Protein AF-A0A954L7C2-F1 (afdb_monomer_lite)

Radius of gyration: 27.89 Å; chains: 1; bounding box: 103×58×62 Å

Secondary structure (DSSP, 8-state):
--PPPTT-THHHHHHHHHHHHHHHHHHTHHHHHHHHHTTHHHHHHHHHHTTS-TTTHHHHTTSTTHHHHHHHHHHHHHHHHHHHHHHHHHHHHHTTS---------------TTPPPSSPPEEEPHHHHHHHHHHHHTTS-TT--EEEEETTTHHHHHHHHHHHH---EEEEEGGGTEEEEEE--GGGSS-----TTTPPEEEEEEEESSSHHHHHHHHHHHHH-SSEEEEEEEE-TT-SS--SEEEEE-PSSEEEGGGGGGSTTGGGEEE-STTTTBPPPPTTT-SSSHHHHHHHHHPPBS----SS-BSEEEEEEEGGGHHHHHHHHHHTT--BS-EEEE--SSHHHHTTS-HHHHHHHHHHHHHHH---SSPPPEEE-SSHHHHHHHHHHHTSEEEEGGGTEEE--SS--SSSSSS--

Sequence (421 aa):
GVTTRAGCGCSQLADAMDRWGILGCQKRRQLIVDRLMSNRAMLADAIAGEGAAHSVIGWALNTRLAEPVLKSGAEWLLNAAIEDVRKQVKEAFEGDAISSKRPRRFRVAGNSPFRMTSNKARFITSSQFQADIRTLLAMIPPDITAIAGVARSGLSVATMLSMYTHLPMLTIRQSTHDVVPTGNGWRLGGNRHVNPEKDKVLVVDDTVMTGNSLKAIRPLVESMFTDAVYAAIYVNPLANAKPDVWAVDLPWPHLLEWNLFNSVLSPSVALDFDGILCNDCMPEQDDDGERYLEFLRTSGVRYLPRKVPVPLIVTARLERYRSETEDWLRRHGVAWHRLVMHPAPTLSERNKDDIAAYKAMHFSEWAAVHRPTPGPTLFVESNDYQARRIAELSRRMVVCPGTASVYWFGDHESEFSTEHE

Structure (mmCIF, N/CA/C/O backbone):
data_AF-A0A954L7C2-F1
#
_entry.id   AF-A0A954L7C2-F1
#
loop_
_atom_site.group_PDB
_atom_site.id
_atom_site.type_symbol
_atom_site.label_atom_id
_atom_site.label_alt_id
_atom_site.label_comp_id
_atom_site.label_asym_id
_atom_site.label_entity_id
_atom_site.label_seq_id
_atom_site.pdbx_PDB_ins_code
_atom_site.Cartn_x
_atom_site.Cartn_y
_atom_site.Cartn_z
_atom_site.occupancy
_atom_site.B_iso_or_equiv
_atom_site.auth_seq_id
_atom_site.auth_comp_id
_atom_site.auth_asym_id
_atom_site.auth_atom_id
_atom_site.pdbx_PDB_model_num
ATOM 1 N N . GLY A 1 1 ? -30.114 24.876 7.225 1.00 34.50 1 GLY A N 1
ATOM 2 C CA . GLY A 1 1 ? -30.711 25.947 8.042 1.00 34.50 1 GLY A CA 1
ATOM 3 C C . GLY A 1 1 ? -32.203 25.932 7.831 1.00 34.50 1 GLY A C 1
ATOM 4 O O . GLY A 1 1 ? -32.630 26.227 6.729 1.00 34.50 1 GLY A O 1
ATOM 5 N N . VAL A 1 2 ? -32.973 25.541 8.845 1.00 28.31 2 VAL A N 1
ATOM 6 C CA . VAL A 1 2 ? -34.442 25.602 8.837 1.00 28.31 2 VAL A CA 1
ATOM 7 C C . VAL A 1 2 ? -34.849 26.288 10.135 1.00 28.31 2 VAL A C 1
ATOM 9 O O . VAL A 1 2 ? -34.502 25.826 11.220 1.00 28.31 2 VAL A O 1
ATOM 12 N N . THR A 1 3 ? -35.505 27.437 10.022 1.00 30.89 3 THR A N 1
ATOM 13 C CA . THR A 1 3 ? -36.024 28.201 11.156 1.00 30.89 3 THR A CA 1
ATOM 14 C C . THR A 1 3 ? -37.233 27.487 11.752 1.00 30.89 3 THR A C 1
ATOM 16 O O . THR A 1 3 ? -38.173 27.098 11.061 1.00 30.89 3 THR A O 1
ATOM 19 N N . THR A 1 4 ? -37.190 27.281 13.064 1.00 33.50 4 THR A N 1
ATOM 20 C CA . THR A 1 4 ? -38.177 26.532 13.837 1.00 33.50 4 THR A CA 1
ATOM 21 C C . THR A 1 4 ? -39.440 27.366 14.074 1.00 33.50 4 THR A C 1
ATOM 23 O O . THR A 1 4 ? -39.402 28.411 14.717 1.00 33.50 4 THR A O 1
ATOM 26 N N . ARG A 1 5 ? -40.599 26.878 13.611 1.00 33.66 5 ARG A N 1
ATOM 27 C CA . ARG A 1 5 ? -41.892 27.212 14.231 1.00 33.66 5 ARG A CA 1
ATOM 28 C C . ARG A 1 5 ? -42.247 26.117 15.232 1.00 33.66 5 ARG A C 1
ATOM 30 O O . ARG A 1 5 ? -42.222 24.931 14.902 1.00 33.66 5 ARG A O 1
ATOM 37 N N . ALA A 1 6 ? -42.542 26.530 16.462 1.00 34.34 6 ALA A N 1
ATOM 38 C CA . ALA A 1 6 ? -42.918 25.655 17.563 1.00 34.34 6 ALA A CA 1
ATOM 39 C C . ALA A 1 6 ? -44.165 24.831 17.200 1.00 34.34 6 ALA A C 1
ATOM 41 O O . ALA A 1 6 ? -45.193 25.394 16.831 1.00 34.34 6 ALA A O 1
ATOM 42 N N . GLY A 1 7 ? -44.057 23.502 17.293 1.00 43.47 7 GLY A N 1
ATOM 43 C CA . GLY A 1 7 ? -45.192 22.579 17.178 1.00 43.47 7 GLY A CA 1
ATOM 44 C C . GLY A 1 7 ? -45.050 21.447 16.155 1.00 43.47 7 GLY A C 1
ATOM 45 O O . GLY A 1 7 ? -45.765 20.460 16.285 1.00 43.47 7 GLY A O 1
ATOM 46 N N . CYS A 1 8 ? -44.127 21.507 15.184 1.00 48.62 8 CYS A N 1
ATOM 47 C CA . CYS A 1 8 ? -43.883 20.345 14.318 1.00 48.62 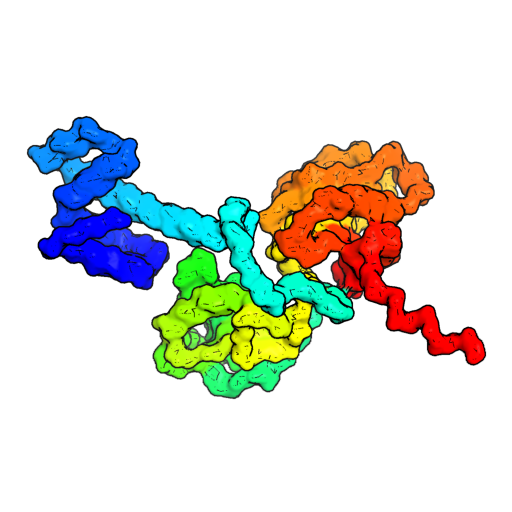8 CYS A CA 1
ATOM 48 C C . CYS A 1 8 ? -42.839 19.405 14.937 1.00 48.62 8 CYS A C 1
ATOM 50 O O . CYS A 1 8 ? -41.702 19.822 15.150 1.00 48.62 8 CYS A O 1
ATOM 52 N N . GLY A 1 9 ? -43.147 18.110 15.093 1.00 55.47 9 GLY A N 1
ATOM 53 C CA . GLY A 1 9 ? -42.185 17.032 15.413 1.00 55.47 9 GLY A CA 1
ATOM 54 C C . GLY A 1 9 ? -41.080 16.797 14.359 1.00 55.47 9 GLY A C 1
ATOM 55 O O . GLY A 1 9 ? -40.458 15.736 14.328 1.00 55.47 9 GLY A O 1
ATOM 56 N N . CYS A 1 10 ? -40.849 17.779 13.489 1.00 61.28 10 CYS A N 1
ATOM 57 C CA . CYS A 1 10 ? -39.847 17.833 12.440 1.00 61.28 10 CYS A CA 1
ATOM 58 C C . CYS A 1 10 ? -38.421 17.905 13.016 1.00 61.28 10 CYS A C 1
ATOM 60 O O . CYS A 1 10 ? -37.536 17.223 12.513 1.00 61.28 10 CYS A O 1
ATOM 62 N N . SER A 1 11 ? -38.203 18.659 14.105 1.00 61.69 11 SER A N 1
ATOM 63 C CA . SER A 1 11 ? -36.904 18.701 14.801 1.00 61.69 11 SER A CA 1
ATOM 64 C C . SER A 1 11 ? -36.567 17.356 15.440 1.00 61.69 11 SER A C 1
ATOM 66 O O . SER A 1 11 ? -35.479 16.837 15.255 1.00 61.69 11 SER A O 1
ATOM 68 N N . GLN A 1 12 ? -37.548 16.720 16.083 1.00 69.75 12 GLN A N 1
ATOM 69 C CA . GLN A 1 12 ? -37.384 15.386 16.662 1.00 69.75 12 GLN A CA 1
ATOM 70 C C . GLN A 1 12 ? -37.097 14.319 15.600 1.00 69.75 12 GLN A C 1
ATOM 72 O O . GLN A 1 12 ? -36.389 13.352 15.877 1.00 69.75 12 GLN A O 1
ATOM 77 N N . LEU A 1 13 ? -37.673 14.463 14.399 1.00 76.38 13 LEU A N 1
ATOM 78 C CA . LEU A 1 13 ? -37.369 13.586 13.273 1.00 76.38 13 LEU A CA 1
ATOM 79 C C . LEU A 1 13 ? -35.950 13.825 12.751 1.00 76.38 13 LEU A C 1
ATOM 81 O O . LEU A 1 13 ? -35.246 12.845 12.547 1.00 76.38 13 LEU A O 1
ATOM 85 N N . ALA A 1 14 ? -35.524 15.080 12.596 1.00 71.88 14 ALA A N 1
ATOM 86 C CA . ALA A 1 14 ? -34.159 15.422 12.198 1.00 71.88 14 ALA A CA 1
ATOM 87 C C . ALA A 1 14 ? -33.125 14.879 13.204 1.00 71.88 14 ALA A C 1
ATOM 89 O O . ALA A 1 14 ? -32.255 14.108 12.816 1.00 71.88 14 ALA A O 1
ATOM 90 N N . ASP A 1 15 ? -33.316 15.123 14.506 1.00 71.50 15 ASP A N 1
ATOM 91 C CA . ASP A 1 15 ? -32.444 14.600 15.570 1.00 71.50 15 ASP A CA 1
ATOM 92 C C . ASP A 1 15 ? -32.406 13.061 15.590 1.00 71.50 15 ASP A C 1
ATOM 94 O O . ASP A 1 15 ? -31.410 12.426 15.943 1.00 71.50 15 ASP A O 1
ATOM 98 N N . ALA A 1 16 ? -33.529 12.412 15.266 1.00 74.44 16 ALA A N 1
ATOM 99 C CA . ALA A 1 16 ? -33.581 10.962 15.145 1.00 74.44 16 ALA A CA 1
ATOM 100 C C . ALA A 1 16 ? -32.846 10.468 13.891 1.00 74.44 16 ALA A C 1
ATOM 102 O O . ALA A 1 16 ? -32.114 9.487 13.986 1.00 74.44 16 ALA A O 1
ATOM 103 N N . MET A 1 17 ? -32.993 11.157 12.759 1.00 79.12 17 MET A N 1
ATOM 104 C CA . MET A 1 17 ? -32.295 10.854 11.508 1.00 79.12 17 MET A CA 1
ATOM 105 C C . MET A 1 17 ? -30.777 11.007 11.646 1.00 79.12 17 MET A C 1
ATOM 107 O O . MET A 1 17 ? -30.049 10.127 11.189 1.00 79.12 17 MET A O 1
ATOM 111 N N . ASP A 1 18 ? -30.310 12.032 12.360 1.00 74.38 18 ASP A N 1
ATOM 112 C CA . ASP A 1 18 ? -28.888 12.227 12.662 1.00 74.38 18 ASP A CA 1
ATOM 113 C C . ASP A 1 18 ? -28.328 11.065 13.494 1.00 74.38 18 ASP A C 1
ATOM 115 O O . ASP A 1 18 ? -27.279 10.509 13.172 1.00 74.38 18 ASP A O 1
ATOM 119 N N . ARG A 1 19 ? -29.071 10.608 14.513 1.00 73.56 19 ARG A N 1
ATOM 120 C CA . ARG A 1 19 ? -28.690 9.433 15.322 1.00 73.56 19 ARG A CA 1
ATOM 121 C C . ARG A 1 19 ? -28.744 8.115 14.553 1.00 73.56 19 ARG A C 1
ATOM 123 O O . ARG A 1 19 ? -28.007 7.188 14.869 1.00 73.56 19 ARG A O 1
ATOM 130 N N . TRP A 1 20 ? -29.652 7.982 13.589 1.00 80.25 20 TRP A N 1
ATOM 131 C CA . TRP A 1 20 ? -29.804 6.759 12.799 1.00 80.25 20 TRP A CA 1
ATOM 132 C C . TRP A 1 20 ? -28.731 6.608 11.720 1.00 80.25 20 TRP A C 1
ATOM 134 O O . TRP A 1 20 ? -28.489 5.485 11.264 1.00 80.25 20 TRP A O 1
ATOM 144 N N . GLY A 1 21 ? -28.128 7.717 11.288 1.00 72.88 21 GLY A N 1
ATOM 145 C CA . GLY A 1 21 ? -27.212 7.751 10.156 1.00 72.88 21 GLY A CA 1
ATOM 146 C C . GLY A 1 21 ? -27.868 7.284 8.848 1.00 72.88 21 GLY A C 1
ATOM 147 O O . GLY A 1 21 ? -29.053 6.945 8.782 1.00 72.88 21 GLY A O 1
ATOM 148 N N . ILE A 1 22 ? -27.082 7.222 7.769 1.00 76.44 22 ILE A N 1
ATOM 149 C CA . ILE A 1 22 ? -27.591 6.897 6.422 1.00 76.44 22 ILE A CA 1
ATOM 150 C C . ILE A 1 22 ? -28.340 5.555 6.409 1.00 76.44 22 ILE A C 1
ATOM 152 O O . ILE A 1 22 ? -29.453 5.458 5.891 1.00 76.44 22 ILE A O 1
ATOM 156 N N . LEU A 1 23 ? -27.747 4.513 6.995 1.00 73.50 23 LEU A N 1
ATOM 157 C CA . LEU A 1 23 ? -28.284 3.154 6.927 1.00 73.50 23 LEU A CA 1
ATOM 158 C C . LEU A 1 23 ? -29.543 2.991 7.793 1.00 73.50 23 LEU A C 1
ATOM 160 O O . LEU A 1 23 ? -30.489 2.298 7.410 1.00 73.50 23 LEU A O 1
ATOM 164 N N . GLY A 1 24 ? -29.587 3.660 8.949 1.00 76.44 24 GLY A N 1
ATOM 165 C CA . GLY A 1 24 ? -30.765 3.675 9.805 1.00 76.44 24 GLY A CA 1
ATOM 166 C C . GLY A 1 24 ? -31.920 4.478 9.203 1.00 76.44 24 GLY A C 1
ATOM 167 O O . GLY A 1 24 ? -33.069 4.057 9.362 1.00 76.44 24 GLY A O 1
ATOM 168 N N . CYS A 1 25 ? -31.628 5.547 8.456 1.00 82.31 25 CYS A N 1
ATOM 169 C CA . CYS A 1 25 ? -32.611 6.286 7.664 1.00 82.31 25 CYS A CA 1
ATOM 170 C C . CYS A 1 25 ? -33.142 5.459 6.487 1.00 82.31 25 CYS A C 1
ATOM 172 O O . CYS A 1 25 ? -34.346 5.433 6.250 1.00 82.31 25 CYS A O 1
ATOM 174 N N . GLN A 1 26 ? -32.284 4.700 5.797 1.00 82.44 26 GLN A N 1
ATOM 175 C CA . GLN A 1 26 ? -32.712 3.795 4.723 1.00 82.44 26 GLN A CA 1
ATOM 176 C C . GLN A 1 26 ? -33.652 2.694 5.230 1.00 82.44 26 GLN A C 1
ATOM 178 O O . GLN A 1 26 ? -34.706 2.468 4.639 1.00 82.44 26 GLN A O 1
ATOM 183 N N . LYS A 1 27 ? -33.325 2.055 6.363 1.00 83.31 27 LYS A N 1
ATOM 184 C CA . LYS A 1 27 ? -34.185 1.030 6.986 1.00 83.31 27 LYS A CA 1
ATOM 185 C C . LYS A 1 27 ? -35.523 1.585 7.483 1.00 83.31 27 LYS A C 1
ATOM 187 O O . LYS A 1 27 ? -36.496 0.844 7.565 1.00 83.31 27 LYS A O 1
ATOM 192 N N . ARG A 1 28 ? -35.577 2.877 7.818 1.00 87.69 28 ARG A N 1
ATOM 193 C CA . ARG A 1 28 ? -36.771 3.570 8.332 1.00 87.69 28 ARG A CA 1
ATOM 194 C C . ARG A 1 28 ? -37.382 4.520 7.304 1.00 87.69 28 ARG A C 1
ATOM 196 O O . ARG A 1 28 ? -38.135 5.415 7.676 1.00 87.69 28 ARG A O 1
ATOM 203 N N . ARG A 1 29 ? -37.096 4.309 6.015 1.00 87.25 29 ARG A N 1
ATOM 204 C CA . ARG A 1 29 ? -37.542 5.176 4.917 1.00 87.25 29 ARG A CA 1
ATOM 205 C C . ARG A 1 29 ? -39.045 5.436 4.961 1.00 87.25 29 ARG A C 1
ATOM 207 O O . ARG A 1 29 ? -39.447 6.590 4.902 1.00 87.25 29 ARG A O 1
ATOM 214 N N . GLN A 1 30 ? -39.848 4.385 5.114 1.00 83.31 30 GLN A N 1
ATOM 215 C CA . GLN A 1 30 ? -41.306 4.510 5.139 1.00 83.31 30 GLN A CA 1
ATOM 216 C C . GLN A 1 30 ? -41.774 5.411 6.293 1.00 83.31 30 GLN A C 1
ATOM 218 O O . GLN A 1 30 ? -42.508 6.361 6.063 1.00 83.31 30 GLN A O 1
ATOM 223 N N . LEU A 1 31 ? -41.239 5.206 7.502 1.00 85.44 31 LEU A N 1
ATOM 224 C CA . LEU A 1 31 ? -41.531 6.039 8.675 1.00 85.44 31 LEU A CA 1
ATOM 225 C C . LEU A 1 31 ? -41.159 7.516 8.463 1.00 85.44 31 LEU A C 1
ATOM 227 O O . LEU A 1 31 ? -41.886 8.406 8.902 1.00 85.44 31 LEU A O 1
ATOM 231 N N . ILE A 1 32 ? -40.015 7.778 7.827 1.00 83.44 32 ILE A N 1
ATOM 232 C CA . ILE A 1 32 ? -39.542 9.142 7.560 1.00 83.44 32 ILE A CA 1
ATOM 233 C C . ILE A 1 32 ? -40.459 9.822 6.545 1.00 83.44 32 ILE A C 1
ATOM 235 O O . ILE A 1 32 ? -40.922 10.931 6.798 1.00 83.44 32 ILE A O 1
ATOM 239 N N . VAL A 1 33 ? -40.766 9.142 5.438 1.00 82.81 33 VAL A N 1
ATOM 240 C CA . VAL A 1 33 ? -41.677 9.644 4.400 1.00 82.81 33 VAL A CA 1
ATOM 241 C C . VAL A 1 33 ? -43.066 9.901 4.984 1.00 82.81 33 VAL A C 1
ATOM 243 O O . VAL A 1 33 ? -43.610 10.981 4.780 1.00 82.81 33 VAL A O 1
ATOM 246 N N . ASP A 1 34 ? -43.607 8.984 5.786 1.00 81.06 34 ASP A N 1
ATOM 247 C CA . ASP A 1 34 ? -44.923 9.146 6.415 1.00 81.06 34 ASP A CA 1
ATOM 248 C C . ASP A 1 34 ? -44.954 10.337 7.385 1.00 81.06 34 ASP A C 1
ATOM 250 O O . ASP A 1 34 ? -45.917 11.109 7.407 1.00 81.06 34 ASP A O 1
ATOM 254 N N . ARG A 1 35 ? -43.874 10.562 8.148 1.00 80.06 35 ARG A N 1
ATOM 255 C CA . ARG A 1 35 ? -43.764 11.760 8.994 1.00 80.06 35 ARG A CA 1
ATOM 256 C C . ARG A 1 35 ? -43.615 13.046 8.184 1.00 80.06 35 ARG A C 1
ATOM 258 O O . ARG A 1 35 ? -44.233 14.041 8.554 1.00 80.06 35 ARG A O 1
ATOM 265 N N . LEU A 1 36 ? -42.854 13.055 7.093 1.00 77.19 36 LEU A N 1
ATOM 266 C CA . LEU A 1 36 ? -42.771 14.220 6.201 1.00 77.19 36 LEU A CA 1
ATOM 267 C C . LEU A 1 36 ? -44.143 14.552 5.594 1.00 77.19 36 LEU A C 1
ATOM 269 O O . LEU A 1 36 ? -44.553 15.712 5.578 1.00 77.19 36 LEU A O 1
ATOM 273 N N . MET A 1 37 ? -44.898 13.526 5.200 1.00 76.44 37 MET A N 1
ATOM 274 C CA . MET A 1 37 ? -46.259 13.650 4.673 1.00 76.44 37 MET A CA 1
ATOM 275 C C . MET A 1 37 ? -47.267 14.155 5.711 1.00 76.44 37 MET A C 1
ATOM 277 O O . MET A 1 37 ? -48.279 14.752 5.337 1.00 76.44 37 MET A O 1
ATOM 281 N N . SER A 1 38 ? -46.994 13.972 7.007 1.00 76.81 38 SER A N 1
ATOM 282 C CA . SER A 1 38 ? -47.843 14.497 8.086 1.00 76.81 38 SER A CA 1
ATOM 283 C C . SER A 1 38 ? -47.796 16.030 8.209 1.00 76.81 38 SER A C 1
ATOM 285 O O . SER A 1 38 ? -48.725 16.621 8.756 1.00 76.81 38 SER A O 1
ATOM 287 N N . ASN A 1 39 ? -46.776 16.692 7.640 1.00 72.38 39 ASN A N 1
ATOM 288 C CA . ASN A 1 39 ? -46.665 18.152 7.594 1.00 72.38 39 ASN A CA 1
ATOM 289 C C . ASN A 1 39 ? -46.613 18.679 6.147 1.00 72.38 39 ASN A C 1
ATOM 291 O O . ASN A 1 39 ? -45.608 19.223 5.683 1.00 72.38 39 ASN A O 1
ATOM 295 N N . ARG A 1 40 ? -47.735 18.511 5.434 1.00 70.12 40 ARG A N 1
ATOM 296 C CA . ARG A 1 40 ? -47.890 18.795 3.993 1.00 70.12 40 ARG A CA 1
ATOM 297 C C . ARG A 1 40 ? -47.478 20.211 3.575 1.00 70.12 40 ARG A C 1
ATOM 299 O O . ARG A 1 40 ? -46.884 20.362 2.515 1.00 70.12 40 ARG A O 1
ATOM 306 N N . ALA A 1 41 ? -47.771 21.228 4.390 1.00 64.12 41 ALA A N 1
ATOM 307 C CA . ALA A 1 41 ? -47.442 22.622 4.076 1.00 64.12 41 ALA A CA 1
ATOM 308 C C . ALA A 1 41 ? -45.923 22.860 4.069 1.00 64.12 41 ALA A C 1
ATOM 310 O O . ALA A 1 41 ? -45.384 23.408 3.116 1.00 64.12 41 ALA A O 1
ATOM 311 N N . MET A 1 42 ? -45.221 22.360 5.090 1.00 66.62 42 MET A N 1
ATOM 312 C CA . MET A 1 42 ? -43.764 22.486 5.178 1.00 66.62 42 MET A CA 1
ATOM 313 C C . MET A 1 42 ? -43.052 21.659 4.101 1.00 66.62 42 MET A C 1
ATOM 315 O O . MET A 1 42 ? -42.042 22.090 3.554 1.00 66.62 42 MET A O 1
ATOM 319 N N . LEU A 1 43 ? -43.580 20.472 3.790 1.00 66.94 43 LEU A N 1
ATOM 320 C CA . LEU A 1 43 ? -43.063 19.626 2.719 1.00 66.94 43 LEU A CA 1
ATOM 321 C C . LEU A 1 43 ? -43.187 20.317 1.353 1.00 66.94 43 LEU A C 1
ATOM 323 O O . LEU A 1 43 ? -42.245 20.290 0.568 1.00 66.94 43 LEU A O 1
ATOM 327 N N . ALA A 1 44 ? -44.320 20.968 1.088 1.00 65.62 44 ALA A N 1
ATOM 328 C CA . ALA A 1 44 ? -44.528 21.715 -0.146 1.00 65.62 44 ALA A CA 1
ATOM 329 C C . ALA A 1 44 ? -43.558 22.898 -0.287 1.00 65.62 44 ALA A C 1
ATOM 331 O O . ALA A 1 44 ? -42.967 23.070 -1.354 1.00 65.62 44 ALA A O 1
ATOM 332 N N . ASP A 1 45 ? -43.340 23.651 0.795 1.00 64.25 45 ASP A N 1
ATOM 333 C CA . ASP A 1 45 ? -42.370 24.751 0.833 1.00 64.25 45 ASP A CA 1
ATOM 334 C C . ASP A 1 45 ? -40.928 24.251 0.623 1.00 64.25 45 ASP A C 1
ATOM 336 O O . ASP A 1 45 ? -40.157 24.864 -0.116 1.00 64.25 45 ASP A O 1
ATOM 340 N N . ALA A 1 46 ? -40.564 23.111 1.223 1.00 63.44 46 ALA A N 1
ATOM 341 C CA . ALA A 1 46 ? -39.236 22.512 1.081 1.00 63.44 46 ALA A CA 1
ATOM 342 C C . ALA A 1 46 ? -38.959 22.017 -0.349 1.00 63.44 46 ALA A C 1
ATOM 344 O O . ALA A 1 46 ? -37.871 22.242 -0.871 1.00 63.44 46 ALA A O 1
ATOM 345 N N . ILE A 1 47 ? -39.945 21.395 -1.006 1.00 63.94 47 ILE A N 1
ATOM 346 C CA . ILE A 1 47 ? -39.820 20.967 -2.409 1.00 63.94 47 ILE A CA 1
ATOM 347 C C . ILE A 1 47 ? -39.711 22.192 -3.335 1.00 63.94 47 ILE A C 1
ATOM 349 O O . ILE A 1 47 ? -38.920 22.183 -4.276 1.00 63.94 47 ILE A O 1
ATOM 353 N N . ALA A 1 48 ? -40.463 23.264 -3.060 1.00 60.66 48 ALA A N 1
ATOM 354 C CA . ALA A 1 48 ? -40.410 24.496 -3.848 1.00 60.66 48 ALA A CA 1
ATOM 355 C C . ALA A 1 48 ? -39.060 25.236 -3.729 1.00 60.66 48 ALA A C 1
ATOM 357 O O . ALA A 1 48 ? -38.650 25.908 -4.675 1.00 60.66 48 ALA A O 1
ATOM 358 N N . GLY A 1 49 ? -38.360 25.102 -2.596 1.00 55.19 49 GLY A N 1
ATOM 359 C CA . GLY A 1 49 ? -37.076 25.758 -2.328 1.00 55.19 49 GLY A CA 1
ATOM 360 C C . GLY A 1 49 ? -35.858 25.178 -3.063 1.00 55.19 49 GLY A C 1
ATOM 361 O O . GLY A 1 49 ? -34.868 25.891 -3.205 1.00 55.19 49 GLY A O 1
ATOM 362 N N . GLU A 1 50 ? -35.914 23.936 -3.562 1.00 55.19 50 GLU A N 1
ATOM 363 C CA . GLU A 1 50 ? -34.764 23.262 -4.202 1.00 55.19 50 GLU A CA 1
ATOM 364 C C . GLU A 1 50 ? -34.798 23.215 -5.749 1.00 55.19 50 GLU A C 1
ATOM 366 O O . GLU A 1 50 ? -34.028 22.497 -6.384 1.00 55.19 50 GLU A O 1
ATOM 371 N N . GLY A 1 51 ? -35.622 24.045 -6.398 1.00 51.94 51 GLY A N 1
ATOM 372 C CA . GLY A 1 51 ? -35.403 24.397 -7.810 1.00 51.94 51 GLY A CA 1
ATOM 373 C C . GLY A 1 51 ? -36.008 23.473 -8.877 1.00 51.94 51 GLY A C 1
ATOM 374 O O . GLY A 1 51 ? -35.582 23.531 -10.030 1.00 51.94 51 GLY A O 1
ATOM 375 N N . ALA A 1 52 ? -37.051 22.698 -8.568 1.00 42.66 52 ALA A N 1
ATOM 376 C CA . ALA A 1 52 ? -37.894 22.069 -9.588 1.00 42.66 52 ALA A CA 1
ATOM 377 C C . ALA A 1 52 ? -39.386 22.356 -9.337 1.00 42.66 52 ALA A C 1
ATOM 379 O O . ALA A 1 52 ? -39.947 21.979 -8.315 1.00 42.66 52 ALA A O 1
ATOM 380 N N . ALA A 1 53 ? -40.030 22.984 -10.327 1.00 45.88 53 ALA A N 1
ATOM 381 C CA . ALA A 1 53 ? -41.477 23.213 -10.442 1.00 45.88 53 ALA A CA 1
ATOM 382 C C . ALA A 1 53 ? -42.108 24.326 -9.572 1.00 45.88 53 ALA A C 1
ATOM 384 O O . ALA A 1 53 ? -43.090 24.103 -8.863 1.00 45.88 53 ALA A O 1
ATOM 385 N N . HIS A 1 54 ? -41.668 25.575 -9.770 1.00 43.69 54 HIS A N 1
ATOM 386 C CA . HIS A 1 54 ? -42.383 26.767 -9.278 1.00 43.69 54 HIS A CA 1
ATOM 387 C C . HIS A 1 54 ? -43.832 26.912 -9.802 1.00 43.69 54 HIS A C 1
ATOM 389 O O . HIS A 1 54 ? -44.604 27.667 -9.220 1.00 43.69 54 HIS A O 1
ATOM 395 N N . SER A 1 55 ? -44.236 26.205 -10.866 1.00 44.78 55 SER A N 1
ATOM 396 C CA . SER A 1 55 ? -45.559 26.378 -11.491 1.00 44.78 55 SER A CA 1
ATOM 397 C C . SER A 1 55 ? -46.563 25.240 -11.258 1.00 44.78 55 SER A C 1
ATOM 399 O O . SER A 1 55 ? -47.758 25.462 -11.429 1.00 44.78 55 SER A O 1
ATOM 401 N N . VAL A 1 56 ? -46.128 24.041 -10.846 1.00 43.94 56 VAL A N 1
ATOM 402 C CA . VAL A 1 56 ? -47.019 22.858 -10.750 1.00 43.94 56 VAL A CA 1
ATOM 403 C C . VAL A 1 56 ? -47.454 22.569 -9.307 1.00 43.94 56 VAL A C 1
ATOM 405 O O . VAL A 1 56 ? -48.587 22.154 -9.070 1.00 43.94 56 VAL A O 1
ATOM 408 N N . ILE A 1 57 ? -46.592 22.840 -8.322 1.00 47.78 57 ILE A N 1
ATOM 409 C CA . ILE A 1 57 ? -46.822 22.445 -6.921 1.00 47.78 57 ILE A CA 1
ATOM 410 C C . ILE A 1 57 ? -47.825 23.378 -6.223 1.00 47.78 57 ILE A C 1
ATOM 412 O O . ILE A 1 57 ? -48.690 22.902 -5.490 1.00 47.78 57 ILE A O 1
ATOM 416 N N . GLY A 1 58 ? -47.797 24.683 -6.520 1.00 45.59 58 GLY A N 1
ATOM 417 C CA . GLY A 1 58 ? -48.745 25.654 -5.955 1.00 45.59 58 GLY A CA 1
ATOM 418 C C . GLY A 1 58 ? -50.209 25.402 -6.347 1.00 45.59 58 GLY A C 1
ATOM 419 O O . GLY A 1 58 ? -51.111 25.660 -5.555 1.00 45.59 58 GLY A O 1
ATOM 420 N N . TRP A 1 59 ? -50.455 24.838 -7.536 1.00 45.31 59 TRP A N 1
ATOM 421 C CA . TRP A 1 59 ? -51.797 24.458 -8.002 1.00 45.31 59 TRP A CA 1
ATOM 422 C C . TRP A 1 59 ? -52.272 23.112 -7.422 1.00 45.31 59 TRP A C 1
ATOM 424 O O . TRP A 1 59 ? -53.459 22.936 -7.141 1.00 45.31 59 TRP A O 1
ATOM 434 N N . ALA A 1 60 ? -51.354 22.167 -7.187 1.00 46.81 60 ALA A N 1
ATOM 435 C CA . ALA A 1 60 ? -51.684 20.818 -6.727 1.00 46.81 60 ALA A CA 1
ATOM 436 C C . ALA A 1 60 ? -52.155 20.757 -5.261 1.00 46.81 60 ALA A C 1
ATOM 438 O O . ALA A 1 60 ? -52.947 19.875 -4.929 1.00 46.81 60 ALA A O 1
ATOM 439 N N . LEU A 1 61 ? -51.745 21.700 -4.402 1.00 49.12 61 LEU A N 1
ATOM 440 C CA . LEU A 1 61 ? -52.026 21.687 -2.954 1.00 49.12 61 LEU A CA 1
ATOM 441 C C . LEU A 1 61 ? -53.516 21.764 -2.570 1.00 49.12 61 LEU A C 1
ATOM 443 O O . LEU A 1 61 ? -53.854 21.445 -1.433 1.00 49.12 61 LEU A O 1
ATOM 447 N N . ASN A 1 62 ? -54.405 22.112 -3.509 1.00 50.28 62 ASN A N 1
ATOM 448 C CA . ASN A 1 62 ? -55.860 22.167 -3.304 1.00 50.28 62 ASN A CA 1
ATOM 449 C C . ASN A 1 62 ? -56.657 21.117 -4.109 1.00 50.28 62 ASN A C 1
ATOM 451 O O . ASN A 1 62 ? -57.875 21.231 -4.236 1.00 50.28 62 ASN A O 1
ATOM 455 N N . THR A 1 63 ? -56.010 20.077 -4.652 1.00 54.94 63 THR A N 1
ATOM 456 C CA . THR A 1 63 ? -56.687 19.036 -5.453 1.00 54.94 63 THR A CA 1
ATOM 457 C C . THR A 1 63 ? -56.396 17.616 -4.951 1.00 54.94 63 THR A C 1
ATOM 459 O O . THR A 1 63 ? -55.392 17.362 -4.288 1.00 54.94 63 THR A O 1
ATOM 462 N N . ARG A 1 64 ? -57.254 16.643 -5.306 1.00 47.88 64 ARG A N 1
ATOM 463 C CA . ARG A 1 64 ? -57.083 15.201 -4.995 1.00 47.88 64 ARG A CA 1
ATOM 464 C C . ARG A 1 64 ? -55.803 14.567 -5.585 1.00 47.88 64 ARG A C 1
ATOM 466 O O . ARG A 1 64 ? -55.539 13.401 -5.322 1.00 47.88 64 ARG A O 1
ATOM 473 N N . LEU A 1 65 ? -55.014 15.318 -6.360 1.00 48.91 65 LEU A N 1
ATOM 474 C CA . LEU A 1 65 ? -53.743 14.901 -6.965 1.00 48.91 65 LEU A CA 1
ATOM 475 C C . LEU A 1 65 ? -52.509 15.231 -6.094 1.00 48.91 65 LEU A C 1
ATOM 477 O O . LEU A 1 65 ? -51.395 14.873 -6.467 1.00 48.91 65 LEU A O 1
ATOM 481 N N . ALA A 1 66 ? -52.683 15.880 -4.936 1.00 62.00 66 ALA A N 1
ATOM 482 C CA . ALA A 1 66 ? -51.578 16.335 -4.082 1.00 62.00 66 ALA A CA 1
ATOM 483 C C . ALA A 1 66 ? -50.759 15.198 -3.442 1.00 62.00 66 ALA A C 1
ATOM 485 O O . ALA A 1 66 ? -49.558 15.334 -3.237 1.00 62.00 66 ALA A O 1
ATOM 486 N N . GLU A 1 67 ? -51.394 14.080 -3.090 1.00 67.75 67 GLU A N 1
ATOM 487 C CA . GLU A 1 67 ? -50.789 13.072 -2.210 1.00 67.75 67 GLU A CA 1
ATOM 488 C C . GLU A 1 67 ? -49.686 12.224 -2.873 1.00 67.75 67 GLU A C 1
ATOM 490 O O . GLU A 1 67 ? -48.618 12.096 -2.270 1.00 67.75 67 GLU A O 1
ATOM 495 N N . PRO A 1 68 ? -49.844 11.722 -4.115 1.00 71.25 68 PRO A N 1
ATOM 496 C CA . PRO A 1 68 ? -48.753 11.045 -4.819 1.00 71.25 68 PRO A CA 1
ATOM 497 C C . PRO A 1 68 ? -47.571 11.982 -5.093 1.00 71.25 68 PRO A C 1
ATOM 499 O O . PRO A 1 68 ? -46.422 11.589 -4.916 1.00 71.25 68 PRO A O 1
ATOM 502 N N . VAL A 1 69 ? -47.854 13.236 -5.464 1.00 68.06 69 VAL A N 1
ATOM 503 C CA . VAL A 1 69 ? -46.835 14.252 -5.775 1.00 68.06 69 VAL A CA 1
ATOM 504 C C . VAL A 1 69 ? -46.023 14.612 -4.532 1.00 68.06 69 VAL A C 1
ATOM 506 O O . VAL A 1 69 ? -44.795 14.631 -4.580 1.00 68.06 69 VAL A O 1
ATOM 509 N N . LEU A 1 70 ? -46.691 14.835 -3.399 1.00 69.81 70 LEU A N 1
ATOM 510 C CA . LEU A 1 70 ? -46.025 15.109 -2.128 1.00 69.81 70 LEU A CA 1
ATOM 511 C C . LEU A 1 70 ? -45.218 13.900 -1.642 1.00 69.81 70 LEU A C 1
ATOM 513 O O . LEU A 1 70 ? -44.103 14.083 -1.160 1.00 69.81 70 LEU A O 1
ATOM 517 N N . LYS A 1 71 ? -45.719 12.669 -1.824 1.00 77.38 71 LYS A N 1
ATOM 518 C CA . LYS A 1 71 ? -44.977 11.457 -1.445 1.00 77.38 71 LYS A CA 1
ATOM 519 C C . LYS A 1 71 ? -43.696 11.308 -2.263 1.00 77.38 71 LYS A C 1
ATOM 521 O O . LYS A 1 71 ? -42.633 11.086 -1.688 1.00 77.38 71 LYS A O 1
ATOM 526 N N . SER A 1 72 ? -43.776 11.491 -3.581 1.00 74.00 72 SER A N 1
ATOM 527 C CA . SER A 1 72 ? -42.596 11.495 -4.451 1.00 74.00 72 SER A CA 1
ATOM 528 C C . SER A 1 72 ? -41.618 12.616 -4.087 1.00 74.00 72 SER A C 1
ATOM 530 O O . SER A 1 72 ? -40.411 12.390 -4.074 1.00 74.00 72 SER A O 1
ATOM 532 N N . GLY A 1 73 ? -42.119 13.798 -3.718 1.00 72.62 73 GLY A N 1
ATOM 533 C CA . GLY A 1 73 ? -41.287 14.899 -3.233 1.00 72.62 73 GLY A CA 1
ATOM 534 C C . GLY A 1 73 ? -40.596 14.610 -1.894 1.00 72.62 73 GLY A C 1
ATOM 535 O O . GLY A 1 73 ? -39.416 14.911 -1.735 1.00 72.62 73 GLY A O 1
ATOM 536 N N . ALA A 1 74 ? -41.280 13.961 -0.948 1.00 75.69 74 ALA A N 1
ATOM 537 C CA . ALA A 1 74 ? -40.690 13.528 0.321 1.00 75.69 74 ALA A CA 1
ATOM 538 C C . ALA A 1 74 ? -39.599 12.464 0.122 1.00 75.69 74 ALA A C 1
ATOM 540 O O . ALA A 1 74 ? -38.549 12.519 0.764 1.00 75.69 74 ALA A O 1
ATOM 541 N N . GLU A 1 75 ? -39.824 11.507 -0.782 1.00 78.56 75 GLU A N 1
ATOM 542 C CA . GLU A 1 75 ? -38.813 10.511 -1.152 1.00 78.56 75 GLU A CA 1
ATOM 543 C C . GLU A 1 75 ? -37.593 11.153 -1.814 1.00 78.56 75 GLU A C 1
ATOM 545 O O . GLU A 1 75 ? -36.458 10.770 -1.520 1.00 78.56 75 GLU A O 1
ATOM 550 N N . TRP A 1 76 ? -37.820 12.148 -2.671 1.00 78.50 76 TRP A N 1
ATOM 551 C CA . TRP A 1 76 ? -36.758 12.908 -3.312 1.00 78.50 76 TRP A CA 1
ATOM 552 C C . TRP A 1 76 ? -35.918 13.697 -2.298 1.00 78.50 76 TRP A C 1
ATOM 554 O O . TRP A 1 76 ? -34.698 13.548 -2.296 1.00 78.50 76 TRP A O 1
ATOM 564 N N . LEU A 1 77 ? -36.543 14.427 -1.368 1.00 75.12 77 LEU A N 1
ATOM 565 C CA . LEU A 1 77 ? -35.834 15.163 -0.311 1.00 75.12 77 LEU A CA 1
ATOM 566 C C . LEU A 1 77 ? -34.988 14.240 0.577 1.00 75.12 77 LEU A C 1
ATOM 568 O O . LEU A 1 77 ? -33.856 14.570 0.926 1.00 75.12 77 LEU A O 1
ATOM 572 N N . LEU A 1 78 ? -35.506 13.056 0.925 1.00 79.69 78 LEU A N 1
ATOM 573 C CA . LEU A 1 78 ? -34.744 12.075 1.698 1.00 79.69 78 LEU A CA 1
ATOM 574 C C . LEU A 1 78 ? -33.537 11.538 0.911 1.00 79.69 78 LEU A C 1
ATOM 576 O O . LEU A 1 78 ? -32.474 11.327 1.494 1.00 79.69 78 LEU A O 1
ATOM 580 N N . ASN A 1 79 ? -33.684 11.313 -0.398 1.00 78.50 79 ASN A N 1
ATOM 581 C CA . ASN A 1 79 ? -32.562 10.929 -1.258 1.00 78.50 79 ASN A CA 1
ATOM 582 C C . ASN A 1 79 ? -31.508 12.035 -1.327 1.00 78.50 79 ASN A C 1
ATOM 584 O O . ASN A 1 79 ? -30.337 11.748 -1.090 1.00 78.50 79 ASN A O 1
ATOM 588 N N . ALA A 1 80 ? -31.928 13.276 -1.582 1.00 74.62 80 ALA A N 1
ATOM 589 C CA . ALA A 1 80 ? -31.045 14.433 -1.668 1.00 74.62 80 ALA A CA 1
ATOM 590 C C . ALA A 1 80 ? -30.260 14.638 -0.364 1.00 74.62 80 ALA A C 1
ATOM 592 O O . ALA A 1 80 ? -29.042 14.778 -0.398 1.00 74.62 80 ALA A O 1
ATOM 593 N N . ALA A 1 81 ? -30.916 14.528 0.796 1.00 74.06 81 ALA A N 1
ATOM 594 C CA . ALA A 1 81 ? -30.252 14.623 2.097 1.00 74.06 81 ALA A CA 1
ATOM 595 C C . ALA A 1 81 ? -29.230 13.492 2.331 1.00 74.06 81 ALA A C 1
ATOM 597 O O . ALA A 1 81 ? -28.138 13.729 2.847 1.00 74.06 81 ALA A O 1
ATOM 598 N N . ILE A 1 82 ? -29.549 12.254 1.934 1.00 75.00 82 ILE A N 1
ATOM 599 C CA . ILE A 1 82 ? -28.609 11.124 2.029 1.00 75.00 82 ILE A CA 1
ATOM 600 C C . ILE A 1 82 ? -27.410 11.327 1.094 1.00 75.00 82 ILE A C 1
ATOM 602 O O . ILE A 1 82 ? -26.280 11.001 1.464 1.00 75.00 82 ILE A O 1
ATOM 606 N N . GLU A 1 83 ? -27.640 11.828 -0.117 1.00 72.94 83 GLU A N 1
ATOM 607 C CA . GLU A 1 83 ? -26.585 12.114 -1.089 1.00 72.94 83 GLU A CA 1
ATOM 608 C C . GLU A 1 83 ? -25.698 13.278 -0.650 1.00 72.94 83 GLU A C 1
ATOM 610 O O . GLU A 1 83 ? -24.479 13.164 -0.766 1.00 72.94 83 GLU A O 1
ATOM 615 N N . ASP A 1 84 ? -26.270 14.331 -0.067 1.00 72.75 84 ASP A N 1
ATOM 616 C CA . ASP A 1 84 ? -25.518 15.466 0.462 1.00 72.75 84 ASP A CA 1
ATOM 617 C C . ASP A 1 84 ? -24.626 15.046 1.635 1.00 72.75 84 ASP A C 1
ATOM 619 O O . ASP A 1 84 ? -23.432 15.326 1.624 1.00 72.75 84 ASP A O 1
ATOM 623 N N . VAL A 1 85 ? -25.127 14.245 2.583 1.00 71.31 85 VAL A N 1
ATOM 624 C CA . VAL A 1 85 ? -24.289 13.700 3.671 1.00 71.31 85 VAL A CA 1
ATOM 625 C C . VAL A 1 85 ? -23.184 12.793 3.121 1.00 71.31 85 VAL A C 1
ATOM 627 O O . VAL A 1 85 ? -22.038 12.884 3.555 1.00 71.31 85 VAL A O 1
ATOM 630 N N . ARG A 1 86 ? -23.473 11.938 2.130 1.00 74.88 86 ARG A N 1
ATOM 631 C CA . ARG A 1 86 ? -22.438 11.117 1.470 1.00 74.88 86 ARG A CA 1
ATOM 632 C C . ARG A 1 86 ? -21.382 11.976 0.786 1.00 74.88 86 ARG A C 1
ATOM 634 O O . ARG A 1 86 ? -20.200 11.638 0.848 1.00 74.88 86 ARG A O 1
ATOM 641 N N . LYS A 1 87 ? -21.804 13.062 0.142 1.00 69.31 87 LYS A N 1
ATOM 642 C CA . LYS A 1 87 ? -20.927 14.023 -0.520 1.00 69.31 87 LYS A CA 1
ATOM 643 C C . LYS A 1 87 ? -20.083 14.779 0.499 1.00 69.31 87 LYS A C 1
ATOM 645 O O . LYS A 1 87 ? -18.876 14.795 0.330 1.00 69.31 87 LYS A O 1
ATOM 650 N N . GLN A 1 88 ? -20.659 15.280 1.588 1.00 66.06 88 GLN A N 1
ATOM 651 C CA . GLN A 1 88 ? -19.931 15.943 2.674 1.00 66.06 88 GLN A CA 1
ATOM 652 C C . GLN A 1 88 ? -18.931 15.007 3.356 1.00 66.06 88 GLN A C 1
ATOM 654 O O . GLN A 1 88 ? -17.814 15.412 3.649 1.00 66.06 88 GLN A O 1
ATOM 659 N N . VAL A 1 89 ? -19.292 13.739 3.577 1.00 62.94 89 VAL A N 1
ATOM 660 C CA . VAL A 1 89 ? -18.369 12.721 4.098 1.00 62.94 89 VAL A CA 1
ATOM 661 C C . VAL A 1 89 ? -17.220 12.509 3.110 1.00 62.94 89 VAL A C 1
ATOM 663 O O . VAL A 1 89 ? -16.057 12.570 3.497 1.00 62.94 89 VAL A O 1
ATOM 666 N N . LYS A 1 90 ? -17.525 12.330 1.820 1.00 58.75 90 LYS A N 1
ATOM 667 C CA . LYS A 1 90 ? -16.520 12.193 0.759 1.00 58.75 90 LYS A CA 1
ATOM 668 C C . LYS A 1 90 ? -15.617 13.430 0.652 1.00 58.75 90 LYS A C 1
ATOM 670 O O . LYS A 1 90 ? -14.405 13.280 0.579 1.00 58.75 90 LYS A O 1
ATOM 675 N N . GLU A 1 91 ? -16.178 14.631 0.720 1.00 54.25 91 GLU A N 1
ATOM 676 C CA . GLU A 1 91 ? -15.464 15.910 0.699 1.00 54.25 91 GLU A CA 1
ATOM 677 C C . GLU A 1 91 ? -14.670 16.158 1.984 1.00 54.25 91 GLU A C 1
ATOM 679 O O . GLU A 1 91 ? -13.607 16.755 1.920 1.00 54.25 91 GLU A O 1
ATOM 684 N N . ALA A 1 92 ? -15.102 15.667 3.144 1.00 49.12 92 ALA A N 1
ATOM 685 C CA . ALA A 1 92 ? -14.290 15.683 4.360 1.00 49.12 92 ALA A CA 1
ATOM 686 C C . ALA A 1 92 ? -13.083 14.735 4.242 1.00 49.12 92 ALA A C 1
ATOM 688 O O . ALA A 1 92 ? -12.018 15.019 4.784 1.00 49.12 92 ALA A O 1
ATOM 689 N N . PHE A 1 93 ? -13.227 13.633 3.497 1.00 44.78 93 PHE A N 1
ATOM 690 C CA . PHE A 1 93 ? -12.138 12.698 3.206 1.00 44.78 93 PHE A CA 1
ATOM 691 C C . PHE A 1 93 ? -11.210 13.163 2.066 1.00 44.78 93 PHE A C 1
ATOM 693 O O . PHE A 1 93 ? -10.024 12.834 2.080 1.00 44.78 93 PHE A O 1
ATOM 700 N N . GLU A 1 94 ? -11.715 13.926 1.092 1.00 44.44 94 GLU A N 1
ATOM 701 C CA . GLU A 1 94 ? -10.954 14.459 -0.055 1.00 44.44 94 GLU A CA 1
ATOM 702 C C . GLU A 1 94 ? -10.416 15.890 0.190 1.00 44.44 94 GLU A C 1
ATOM 704 O O . GLU A 1 94 ? -9.384 16.281 -0.356 1.00 44.44 94 GLU A O 1
ATOM 709 N N . GLY A 1 95 ? -11.074 16.672 1.047 1.00 37.62 95 GLY A N 1
ATOM 710 C CA . GLY A 1 95 ? -10.837 18.098 1.304 1.00 37.62 95 GLY A CA 1
ATOM 711 C C . GLY A 1 95 ? -9.600 18.420 2.141 1.00 37.62 95 GLY A C 1
ATOM 712 O O . GLY A 1 95 ? -9.170 19.573 2.169 1.00 37.62 95 GLY A O 1
ATOM 713 N N . ASP A 1 96 ? -8.951 17.415 2.732 1.00 41.53 96 ASP A N 1
ATOM 714 C CA . ASP A 1 96 ? -7.607 17.568 3.305 1.00 41.53 96 ASP A CA 1
ATOM 715 C C . ASP A 1 96 ? -6.518 17.739 2.218 1.00 41.53 96 ASP A C 1
ATOM 717 O O . ASP A 1 96 ? -5.374 18.067 2.541 1.00 41.53 96 ASP A O 1
ATOM 721 N N . ALA A 1 97 ? -6.855 17.582 0.928 1.00 40.19 97 ALA A N 1
ATOM 722 C CA . ALA A 1 97 ? -5.913 17.752 -0.180 1.00 40.19 97 ALA A CA 1
ATOM 723 C C . ALA A 1 97 ? -6.031 19.083 -0.954 1.00 40.19 97 ALA A C 1
ATOM 725 O O . ALA A 1 97 ? -5.086 19.432 -1.660 1.00 40.19 97 ALA A O 1
ATOM 726 N N . ILE A 1 98 ? -7.121 19.863 -0.853 1.00 43.25 98 ILE A N 1
ATOM 727 C CA . ILE A 1 98 ? -7.270 21.101 -1.650 1.00 43.25 98 ILE A CA 1
ATOM 728 C C . ILE A 1 98 ? -8.023 22.200 -0.877 1.00 43.25 98 ILE A C 1
ATOM 730 O O . ILE A 1 98 ? -9.243 22.283 -0.907 1.00 43.25 98 ILE A O 1
ATOM 734 N N . SER A 1 99 ? -7.284 23.129 -0.260 1.00 33.84 99 SER A N 1
ATOM 735 C CA . SER A 1 99 ? -7.759 24.507 -0.046 1.00 33.84 99 SER A CA 1
ATOM 736 C C . SER A 1 99 ? -6.581 25.469 0.114 1.00 33.84 99 SER A C 1
ATOM 738 O O . SER A 1 99 ? -6.010 25.649 1.192 1.00 33.84 99 SER A O 1
ATOM 740 N N . SER A 1 100 ? -6.241 26.133 -0.988 1.00 40.59 100 SER A N 1
ATOM 741 C CA . SER A 1 100 ? -5.303 27.247 -1.044 1.00 40.59 100 SER A CA 1
ATOM 742 C C . SER A 1 100 ? -5.818 28.485 -0.295 1.00 40.59 100 SER A C 1
ATOM 744 O O . SER A 1 100 ? -6.959 28.896 -0.483 1.00 40.59 100 SER A O 1
ATOM 746 N N . LYS A 1 101 ? -4.896 29.129 0.437 1.00 41.00 101 LYS A N 1
ATOM 747 C CA . LYS A 1 101 ? -4.941 30.480 1.043 1.00 41.00 101 LYS A CA 1
ATOM 748 C C . LYS A 1 101 ? -5.812 30.657 2.303 1.00 41.00 101 LYS A C 1
ATOM 750 O O . LYS A 1 101 ? -6.950 31.107 2.251 1.00 41.00 101 LYS A O 1
ATOM 755 N N . ARG A 1 102 ? -5.181 30.473 3.472 1.00 29.86 102 ARG A N 1
ATOM 756 C CA . ARG A 1 102 ? -5.544 31.143 4.740 1.00 29.86 102 ARG A CA 1
ATOM 757 C C . ARG A 1 102 ? -4.306 31.801 5.375 1.00 29.86 102 ARG A C 1
ATOM 759 O O . ARG A 1 102 ? -3.194 31.327 5.136 1.00 29.86 102 ARG A O 1
ATOM 766 N N . PRO A 1 103 ? -4.474 32.914 6.116 1.00 31.11 103 PRO A N 1
ATOM 767 C CA . PRO A 1 103 ? -3.375 33.796 6.493 1.00 31.11 103 PRO A CA 1
ATOM 768 C C . PRO A 1 103 ? -2.423 33.113 7.475 1.00 31.11 103 PRO A C 1
ATOM 770 O O . PRO A 1 103 ? -2.837 32.276 8.279 1.00 31.11 103 PRO A O 1
ATOM 773 N N . ARG A 1 104 ? -1.136 33.474 7.385 1.00 34.19 104 ARG A N 1
ATOM 774 C CA . ARG A 1 104 ? -0.044 32.929 8.202 1.00 34.19 104 ARG A CA 1
ATOM 775 C C . ARG A 1 104 ? -0.335 33.134 9.692 1.00 34.19 104 ARG A C 1
ATOM 777 O O . ARG A 1 104 ? 0.016 34.158 10.267 1.00 34.19 104 ARG A O 1
ATOM 784 N N . ARG A 1 105 ? -0.928 32.128 10.337 1.00 31.62 105 ARG A N 1
ATOM 785 C CA . ARG A 1 105 ? -0.719 31.898 11.767 1.00 31.62 105 ARG A CA 1
ATOM 786 C C . ARG A 1 105 ? 0.693 31.354 11.912 1.00 31.62 105 ARG A C 1
ATOM 788 O O . ARG A 1 105 ? 1.004 30.314 11.332 1.00 31.62 105 ARG A O 1
ATOM 795 N N . PHE A 1 106 ? 1.535 32.064 12.654 1.00 29.98 106 PHE A N 1
ATOM 796 C CA . PHE A 1 106 ? 2.808 31.534 13.125 1.00 29.98 106 PHE A CA 1
ATOM 797 C C . PHE A 1 106 ? 2.531 30.196 13.824 1.00 29.98 106 PHE A C 1
ATOM 799 O O . PHE A 1 106 ? 1.930 30.155 14.897 1.00 29.98 106 PHE A O 1
ATOM 806 N N . ARG A 1 107 ? 2.885 29.085 13.168 1.00 33.66 107 ARG A N 1
ATOM 807 C CA . ARG A 1 107 ? 2.897 27.771 13.805 1.00 33.66 107 ARG A CA 1
ATOM 808 C C . ARG A 1 107 ? 4.106 27.756 14.729 1.00 33.66 107 ARG A C 1
ATOM 810 O O . ARG A 1 107 ? 5.236 27.852 14.260 1.00 33.66 107 ARG A O 1
ATOM 817 N N . VAL A 1 108 ? 3.853 27.606 16.025 1.00 35.75 108 VAL A N 1
ATOM 818 C CA . VAL A 1 108 ? 4.822 27.006 16.948 1.00 35.75 108 VAL A CA 1
ATOM 819 C C . VAL A 1 108 ? 5.319 25.716 16.286 1.00 35.75 108 VAL A C 1
ATOM 821 O O . VAL A 1 108 ? 4.504 24.991 15.709 1.00 35.75 108 VAL A O 1
ATOM 824 N N . ALA A 1 109 ? 6.629 25.465 16.288 1.00 39.25 109 ALA A N 1
ATOM 825 C CA . ALA A 1 109 ? 7.245 24.285 15.679 1.00 39.25 109 ALA A CA 1
ATOM 826 C C . ALA A 1 109 ? 6.707 22.992 16.330 1.00 39.25 109 ALA A C 1
ATOM 828 O O . ALA A 1 109 ? 7.272 22.474 17.285 1.00 39.25 109 ALA A O 1
ATOM 829 N N . GLY A 1 110 ? 5.559 22.509 15.856 1.00 46.66 110 GLY A N 1
ATOM 830 C CA . GLY A 1 110 ? 4.897 21.303 16.340 1.00 46.66 110 GLY A CA 1
ATOM 831 C C . GLY A 1 110 ? 5.356 20.074 15.560 1.00 46.66 110 GLY A C 1
ATOM 832 O O . GLY A 1 110 ? 5.468 20.126 14.334 1.00 46.66 110 GLY A O 1
ATOM 833 N N . ASN A 1 111 ? 5.602 18.971 16.272 1.00 69.19 111 ASN A N 1
ATOM 834 C CA . ASN A 1 111 ? 5.910 17.645 15.728 1.00 69.19 111 ASN A CA 1
ATOM 835 C C . ASN A 1 111 ? 4.860 17.206 14.688 1.00 69.19 111 ASN A C 1
ATOM 837 O O . ASN A 1 111 ? 3.796 16.708 15.039 1.00 69.19 111 ASN A O 1
ATOM 841 N N . SER A 1 112 ? 5.150 17.389 13.399 1.00 88.50 112 SER A N 1
ATOM 842 C CA . SER A 1 112 ? 4.339 16.812 12.322 1.00 88.50 112 SER A CA 1
ATOM 843 C C . SER A 1 112 ? 4.484 15.285 12.332 1.00 88.50 112 SER A C 1
ATOM 845 O O . SER A 1 112 ? 5.623 14.813 12.348 1.00 88.50 112 SER A O 1
ATOM 847 N N . PRO A 1 113 ? 3.394 14.501 12.219 1.00 90.75 113 PRO A N 1
ATOM 848 C CA . PRO A 1 113 ? 3.496 13.056 12.019 1.00 90.75 113 PRO A CA 1
ATOM 849 C C . PRO A 1 113 ? 4.307 12.678 10.769 1.00 90.75 113 PRO A C 1
ATOM 851 O O . PRO A 1 113 ? 4.917 11.619 10.734 1.00 90.75 113 PRO A O 1
ATOM 854 N N . PHE A 1 114 ? 4.356 13.555 9.761 1.00 90.56 114 PHE A N 1
ATOM 855 C CA . PHE A 1 114 ? 5.120 13.367 8.520 1.00 90.56 114 PHE A CA 1
ATOM 856 C C . PHE A 1 114 ? 6.548 13.924 8.594 1.00 90.56 114 PHE A C 1
ATOM 858 O O . PHE A 1 114 ? 7.185 14.162 7.568 1.00 90.56 114 PHE A O 1
ATOM 865 N N . ARG A 1 115 ? 7.051 14.216 9.798 1.00 88.06 115 ARG A N 1
ATOM 866 C CA . ARG A 1 115 ? 8.436 14.644 9.980 1.00 88.06 115 ARG A CA 1
ATOM 867 C C . ARG A 1 115 ? 9.360 13.488 9.610 1.00 88.06 115 ARG A C 1
ATOM 869 O O . ARG A 1 115 ? 9.215 12.395 10.147 1.00 88.06 115 ARG A O 1
ATOM 876 N N . MET A 1 116 ? 10.322 13.751 8.728 1.00 83.94 116 MET A N 1
ATOM 877 C CA . MET A 1 116 ? 11.401 12.802 8.470 1.00 83.94 116 MET A CA 1
ATOM 878 C C . MET A 1 116 ? 12.220 12.622 9.747 1.00 83.94 116 MET A C 1
ATOM 880 O O . MET A 1 116 ? 12.710 13.599 10.320 1.00 83.94 116 MET A O 1
ATOM 884 N N . THR A 1 117 ? 12.318 11.385 10.216 1.00 73.12 117 THR A N 1
ATOM 885 C CA . THR A 1 117 ? 13.202 11.021 11.326 1.00 73.12 117 THR A CA 1
ATOM 886 C C . THR A 1 117 ? 14.570 10.605 10.795 1.00 73.12 117 THR A C 1
ATOM 888 O O . THR A 1 117 ? 14.671 10.204 9.641 1.00 73.12 117 THR A O 1
ATOM 891 N N . SER A 1 118 ? 15.606 10.636 11.637 1.00 66.12 118 SER A N 1
ATOM 892 C CA . SER A 1 118 ? 16.923 10.061 11.312 1.00 66.12 118 SER A CA 1
ATOM 893 C C . SER A 1 118 ? 16.891 8.537 11.140 1.00 66.12 118 SER A C 1
ATOM 895 O O . SER A 1 118 ? 17.845 7.952 10.636 1.00 66.12 118 SER A O 1
ATOM 897 N N . ASN A 1 119 ? 15.804 7.877 11.553 1.00 68.12 119 ASN A N 1
ATOM 898 C CA . ASN A 1 119 ? 15.631 6.446 11.355 1.00 68.12 119 ASN A CA 1
ATOM 899 C C . ASN A 1 119 ? 15.471 6.124 9.868 1.00 68.12 119 ASN A C 1
ATOM 901 O O . ASN A 1 119 ? 14.726 6.792 9.148 1.00 68.12 119 ASN A O 1
ATOM 905 N N . LYS A 1 120 ? 16.123 5.040 9.435 1.00 81.62 120 LYS A N 1
ATOM 906 C CA . LYS A 1 120 ? 15.977 4.517 8.076 1.00 81.62 120 LYS A CA 1
ATOM 907 C C . LYS A 1 120 ? 14.514 4.170 7.803 1.00 81.62 120 LYS A C 1
ATOM 909 O O . LYS A 1 120 ? 13.850 3.541 8.630 1.00 81.62 120 LYS A O 1
ATOM 914 N N . ALA A 1 121 ? 14.037 4.569 6.627 1.00 91.38 121 ALA A N 1
ATOM 915 C CA . ALA A 1 121 ? 12.729 4.182 6.123 1.00 91.38 121 ALA A CA 1
ATOM 916 C C . ALA A 1 121 ? 12.605 2.651 6.085 1.00 91.38 121 ALA A C 1
ATOM 918 O O . ALA A 1 121 ? 13.564 1.954 5.753 1.00 91.38 121 ALA A O 1
ATOM 919 N N . ARG A 1 122 ? 11.428 2.121 6.430 1.00 94.06 122 ARG A N 1
ATOM 920 C CA . ARG A 1 122 ? 11.198 0.671 6.536 1.00 94.06 122 ARG A CA 1
ATOM 921 C C . ARG A 1 122 ? 10.128 0.208 5.559 1.00 94.06 122 ARG A C 1
ATOM 923 O O . ARG A 1 122 ? 9.092 0.859 5.432 1.00 94.06 122 ARG A O 1
ATOM 930 N N . PHE A 1 123 ? 10.363 -0.945 4.938 1.00 96.44 123 PHE A N 1
ATOM 931 C CA . PHE A 1 123 ? 9.349 -1.707 4.219 1.00 96.44 123 PHE A CA 1
ATOM 932 C C . PHE A 1 123 ? 8.904 -2.888 5.082 1.00 96.44 123 PHE A C 1
ATOM 934 O O . PHE A 1 123 ? 9.715 -3.726 5.472 1.00 96.44 123 PHE A O 1
ATOM 941 N N . ILE A 1 124 ? 7.620 -2.934 5.419 1.00 97.81 124 ILE A N 1
ATOM 942 C CA . ILE A 1 124 ? 7.039 -3.971 6.265 1.00 97.81 124 ILE A CA 1
ATOM 943 C C . ILE A 1 124 ? 6.393 -5.032 5.382 1.00 97.81 124 ILE A C 1
ATOM 945 O O . ILE A 1 124 ? 5.447 -4.747 4.643 1.00 97.81 124 ILE A O 1
ATOM 949 N N . THR A 1 125 ? 6.900 -6.259 5.487 1.00 97.75 125 THR A N 1
ATOM 950 C CA . THR A 1 125 ? 6.348 -7.420 4.786 1.00 97.75 125 THR A CA 1
ATOM 951 C C . THR A 1 125 ? 5.136 -7.980 5.517 1.00 97.75 125 THR A C 1
ATOM 953 O O . THR A 1 125 ? 4.980 -7.836 6.732 1.00 97.75 125 THR A O 1
ATOM 956 N N . SER A 1 126 ? 4.302 -8.708 4.786 1.00 96.50 126 SER A N 1
ATOM 957 C CA . SER A 1 126 ? 3.162 -9.439 5.336 1.00 96.50 126 SER A CA 1
ATOM 958 C C . SER A 1 126 ? 3.611 -10.501 6.346 1.00 96.50 126 SER A C 1
ATOM 960 O O . SER A 1 126 ? 2.927 -10.734 7.338 1.00 96.50 126 SER A O 1
ATOM 962 N N . SER A 1 127 ? 4.789 -11.108 6.149 1.00 96.75 127 SER A N 1
ATOM 963 C CA . SER A 1 127 ? 5.371 -12.052 7.113 1.00 96.75 127 SER A CA 1
ATOM 964 C C . SER A 1 127 ? 5.760 -11.364 8.423 1.00 96.75 127 SER A C 1
ATOM 966 O O . SER A 1 127 ? 5.442 -11.874 9.497 1.00 96.75 127 SER A O 1
ATOM 968 N N . GLN A 1 128 ? 6.411 -10.196 8.349 1.00 97.56 128 GLN A N 1
ATOM 969 C CA . GLN A 1 128 ? 6.750 -9.408 9.536 1.00 97.56 128 GLN A CA 1
ATOM 970 C C . GLN A 1 128 ? 5.483 -8.964 10.273 1.00 97.56 128 GLN A C 1
ATOM 972 O O . GLN A 1 128 ? 5.390 -9.119 11.486 1.00 97.56 128 GLN A O 1
ATOM 977 N N . PHE A 1 129 ? 4.468 -8.512 9.536 1.00 98.31 129 PHE A N 1
ATOM 978 C CA . PHE A 1 129 ? 3.167 -8.155 10.097 1.00 98.31 129 PHE A CA 1
ATOM 979 C C . PHE A 1 129 ? 2.516 -9.297 10.878 1.00 98.31 129 PHE A C 1
ATOM 981 O O . PHE A 1 129 ? 2.023 -9.084 11.982 1.00 98.31 129 PHE A O 1
ATOM 988 N N . GLN A 1 130 ? 2.574 -10.529 10.366 1.00 96.88 130 GLN A N 1
ATOM 989 C CA . GLN A 1 130 ? 2.065 -11.700 11.086 1.00 96.88 130 GLN A CA 1
ATOM 990 C C . GLN A 1 130 ? 2.858 -12.020 12.359 1.00 96.88 130 GLN A C 1
ATOM 992 O O . GLN A 1 130 ? 2.268 -12.443 13.356 1.00 96.88 130 GLN A O 1
ATOM 997 N N . ALA A 1 131 ? 4.177 -11.817 12.350 1.00 97.06 131 ALA A N 1
ATOM 998 C CA . ALA A 1 131 ? 4.992 -11.952 13.554 1.00 97.06 131 ALA A CA 1
ATOM 999 C C . ALA A 1 131 ? 4.621 -10.883 14.596 1.00 97.06 131 ALA A C 1
ATOM 1001 O O . ALA A 1 131 ? 4.379 -11.215 15.755 1.00 97.06 131 ALA A O 1
ATOM 1002 N N . ASP A 1 132 ? 4.464 -9.629 14.169 1.00 98.38 132 ASP A N 1
ATOM 1003 C CA . ASP A 1 132 ? 4.151 -8.506 15.057 1.00 98.38 132 ASP A CA 1
ATOM 1004 C C . ASP A 1 132 ? 2.731 -8.591 15.648 1.00 98.38 132 ASP A C 1
ATOM 1006 O O . ASP A 1 132 ? 2.503 -8.145 16.772 1.00 98.38 132 ASP A O 1
ATOM 1010 N N . ILE A 1 133 ? 1.785 -9.253 14.969 1.00 98.44 133 ILE A N 1
ATOM 1011 C CA . ILE A 1 133 ? 0.479 -9.604 15.559 1.00 98.44 133 ILE A CA 1
ATOM 1012 C C . ILE A 1 133 ? 0.640 -10.511 16.786 1.00 98.44 133 ILE A C 1
ATOM 1014 O O . ILE A 1 133 ? -0.086 -10.341 17.767 1.00 98.44 133 ILE A O 1
ATOM 1018 N N . ARG A 1 134 ? 1.591 -11.457 16.780 1.00 96.75 134 ARG A N 1
ATOM 1019 C CA . ARG A 1 134 ? 1.859 -12.294 17.965 1.00 96.75 134 ARG A CA 1
ATOM 1020 C C . ARG A 1 134 ? 2.495 -11.489 19.092 1.00 96.75 134 ARG A C 1
ATOM 1022 O O . ARG A 1 134 ? 2.202 -11.752 20.253 1.00 96.75 134 ARG A O 1
ATOM 1029 N N . THR A 1 135 ? 3.322 -10.501 18.757 1.00 97.38 135 THR A N 1
ATOM 1030 C CA . THR A 1 135 ? 3.851 -9.551 19.742 1.00 97.38 135 THR A CA 1
ATOM 1031 C C . THR A 1 135 ? 2.714 -8.774 20.398 1.00 97.38 135 THR A C 1
ATOM 1033 O O . THR A 1 135 ? 2.658 -8.715 21.624 1.00 97.38 135 THR A O 1
ATOM 1036 N N . LEU A 1 136 ? 1.758 -8.260 19.610 1.00 97.81 136 LEU A N 1
ATOM 1037 C CA . LEU A 1 136 ? 0.587 -7.577 20.161 1.00 97.81 136 LEU A CA 1
ATOM 1038 C C . LEU A 1 136 ? -0.249 -8.508 21.047 1.00 97.81 136 LEU A C 1
ATOM 1040 O O . LEU A 1 136 ? -0.679 -8.081 22.111 1.00 97.81 136 LEU A O 1
ATOM 1044 N N . LEU A 1 137 ? -0.452 -9.771 20.647 1.00 97.44 137 LEU A N 1
ATOM 1045 C CA . LE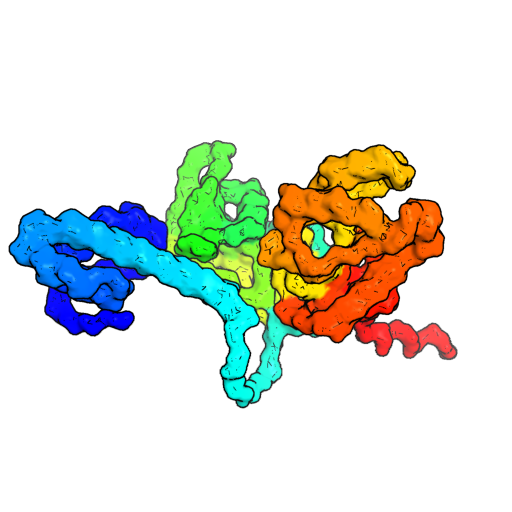U A 1 137 ? -1.227 -10.757 21.415 1.00 97.44 137 LEU A CA 1
ATOM 1046 C C . LEU A 1 137 ? -0.763 -10.862 22.875 1.00 97.44 137 LEU A C 1
ATOM 1048 O O . LEU A 1 137 ? -1.599 -10.913 23.771 1.00 97.44 137 LEU A O 1
ATOM 1052 N N . ALA A 1 138 ? 0.550 -10.856 23.114 1.00 95.62 138 ALA A N 1
ATOM 1053 C CA . ALA A 1 138 ? 1.124 -10.941 24.458 1.00 95.62 138 ALA A CA 1
ATOM 1054 C C . ALA A 1 138 ? 0.874 -9.689 25.324 1.00 95.62 138 ALA A C 1
ATOM 1056 O O . ALA A 1 138 ? 1.074 -9.733 26.534 1.00 95.62 138 ALA A O 1
ATOM 1057 N N . MET A 1 139 ? 0.450 -8.581 24.712 1.00 96.88 139 MET A N 1
ATOM 1058 C CA . MET A 1 139 ? 0.177 -7.301 25.372 1.00 96.88 139 MET A CA 1
ATOM 1059 C C . MET A 1 139 ? -1.322 -7.065 25.612 1.00 96.88 139 MET A C 1
ATOM 1061 O O . MET A 1 139 ? -1.694 -6.078 26.246 1.00 96.88 139 MET A O 1
ATOM 1065 N N . ILE A 1 140 ? -2.194 -7.934 25.088 1.00 94.38 140 ILE A N 1
ATOM 1066 C CA . ILE A 1 140 ? -3.647 -7.781 25.208 1.00 94.38 140 ILE A CA 1
ATOM 1067 C C . ILE A 1 140 ? -4.080 -8.070 26.653 1.00 94.38 140 ILE A C 1
ATOM 1069 O O . ILE A 1 140 ? -3.691 -9.104 27.203 1.00 94.38 140 ILE A O 1
ATOM 1073 N N . PRO A 1 141 ? -4.921 -7.214 27.268 1.00 94.81 141 PRO A N 1
ATOM 1074 C CA . PRO A 1 141 ? -5.487 -7.498 28.581 1.00 94.81 141 PRO A CA 1
ATOM 1075 C C . PRO A 1 141 ? -6.235 -8.846 28.606 1.00 94.81 141 PRO A C 1
ATOM 1077 O O . PRO A 1 141 ? -7.019 -9.132 27.699 1.00 94.81 141 PRO A O 1
ATOM 1080 N N . PRO A 1 142 ? -6.044 -9.686 29.638 1.00 93.56 142 PRO A N 1
ATOM 1081 C CA . PRO A 1 142 ? -6.627 -11.031 29.674 1.00 93.56 142 PRO A CA 1
ATOM 1082 C C . PRO A 1 142 ? -8.157 -11.039 29.831 1.00 93.56 142 PRO A C 1
ATOM 1084 O O . PRO A 1 142 ? -8.782 -12.078 29.643 1.00 93.56 142 PRO A O 1
ATOM 1087 N N . ASP A 1 143 ? -8.761 -9.902 30.180 1.00 95.38 143 ASP A N 1
ATOM 1088 C CA . ASP A 1 143 ? -10.202 -9.718 30.366 1.00 95.38 143 ASP A CA 1
ATOM 1089 C C . ASP A 1 143 ? -10.933 -9.218 29.102 1.00 95.38 143 ASP A C 1
ATOM 1091 O O . ASP A 1 143 ? -12.136 -8.960 29.147 1.00 95.38 143 ASP A O 1
ATOM 1095 N N . ILE A 1 144 ? -10.241 -9.101 27.960 1.00 96.31 144 ILE A N 1
ATOM 1096 C CA . ILE A 1 144 ? -10.885 -8.847 26.665 1.00 96.31 144 ILE A CA 1
ATOM 1097 C C . ILE A 1 144 ? -11.820 -10.010 26.310 1.00 96.31 144 ILE A C 1
ATOM 1099 O O . ILE A 1 144 ? -11.465 -11.183 26.414 1.00 96.31 144 ILE A O 1
ATOM 1103 N N . THR A 1 145 ? -13.019 -9.679 25.833 1.00 94.00 145 THR A N 1
ATOM 1104 C CA . THR A 1 145 ? -14.081 -10.659 25.526 1.00 94.00 145 THR A CA 1
ATOM 1105 C C . THR A 1 145 ? -14.593 -10.583 24.089 1.00 94.00 145 THR A C 1
ATOM 1107 O O . THR A 1 145 ? -15.302 -11.490 23.651 1.00 94.00 145 THR A O 1
ATOM 1110 N N . ALA A 1 146 ? -14.198 -9.562 23.324 1.00 94.81 146 ALA A N 1
ATOM 1111 C CA . ALA A 1 146 ? -14.459 -9.458 21.890 1.00 94.81 146 ALA A CA 1
ATOM 1112 C C . ALA A 1 146 ? -13.364 -8.650 21.179 1.00 94.81 146 ALA A C 1
ATOM 1114 O O . ALA A 1 146 ? -12.722 -7.790 21.782 1.00 94.81 146 ALA A O 1
ATOM 1115 N N . ILE A 1 147 ? -13.177 -8.898 19.881 1.00 96.81 147 ILE A N 1
ATOM 1116 C CA . ILE A 1 147 ? -12.211 -8.178 19.040 1.00 96.81 147 ILE A CA 1
ATOM 1117 C C . ILE A 1 147 ? -12.963 -7.391 17.967 1.00 96.81 147 ILE A C 1
ATOM 1119 O O . ILE A 1 147 ? -13.773 -7.961 17.241 1.00 96.81 147 ILE A O 1
ATOM 1123 N N . ALA A 1 148 ? -12.690 -6.099 17.818 1.00 97.31 148 ALA A N 1
ATOM 1124 C CA . ALA A 1 148 ? -13.272 -5.257 16.781 1.00 97.31 148 ALA A CA 1
ATOM 1125 C C . ALA A 1 148 ? -12.188 -4.745 15.830 1.00 97.31 148 ALA A C 1
ATOM 1127 O O . ALA A 1 148 ? -11.366 -3.914 16.200 1.00 97.31 148 ALA A O 1
ATOM 1128 N N . GLY A 1 149 ? -12.182 -5.231 14.591 1.00 98.00 149 GLY A N 1
ATOM 1129 C CA . GLY A 1 149 ? -11.217 -4.797 13.584 1.00 98.00 149 GLY A CA 1
ATOM 1130 C C . GLY A 1 149 ? -11.697 -3.584 12.804 1.00 98.00 149 GLY A C 1
ATOM 1131 O O . GLY A 1 149 ? -12.829 -3.552 12.316 1.00 98.00 149 GLY A O 1
ATOM 1132 N N . VAL A 1 150 ? -10.821 -2.600 12.640 1.00 97.81 150 VAL A N 1
ATOM 1133 C CA . VAL A 1 150 ? -11.065 -1.437 11.788 1.00 97.81 150 VAL A CA 1
ATOM 1134 C C . VAL A 1 150 ? -10.881 -1.819 10.319 1.00 97.81 150 VAL A C 1
ATOM 1136 O O . VAL A 1 150 ? -9.824 -2.287 9.894 1.00 97.81 150 VAL A O 1
ATOM 1139 N N . ALA A 1 151 ? -11.934 -1.653 9.517 1.00 96.00 151 ALA A N 1
ATOM 1140 C CA . ALA A 1 151 ? -11.904 -2.041 8.116 1.00 96.00 151 ALA A CA 1
ATOM 1141 C C . ALA A 1 151 ? -11.012 -1.102 7.279 1.00 96.00 151 ALA A C 1
ATOM 1143 O O . ALA A 1 151 ? -11.128 0.116 7.367 1.00 96.00 151 ALA A O 1
ATOM 1144 N N . ARG A 1 152 ? -10.166 -1.609 6.373 1.00 93.69 152 ARG A N 1
ATOM 1145 C CA . ARG A 1 152 ? -9.962 -3.029 6.011 1.00 93.69 152 ARG A CA 1
ATOM 1146 C C . ARG A 1 152 ? -8.771 -3.684 6.704 1.00 93.69 152 ARG A C 1
ATOM 1148 O O . ARG A 1 152 ? -8.919 -4.811 7.152 1.00 93.69 152 ARG A O 1
ATOM 1155 N N . SER A 1 153 ? -7.602 -3.048 6.727 1.00 95.31 153 SER A N 1
ATOM 1156 C CA . SER A 1 153 ? -6.355 -3.725 7.113 1.00 95.31 153 SER A CA 1
ATOM 1157 C C . SER A 1 153 ? -6.348 -4.189 8.574 1.00 95.31 153 SER A C 1
ATOM 1159 O O . SER A 1 153 ? -5.869 -5.289 8.856 1.00 95.31 153 SER A O 1
ATOM 1161 N N . GLY A 1 154 ? -6.977 -3.433 9.481 1.00 97.56 154 GLY A N 1
ATOM 1162 C CA . GLY A 1 154 ? -7.208 -3.843 10.868 1.00 97.56 154 GLY A CA 1
ATOM 1163 C C . GLY A 1 154 ? -8.007 -5.144 11.017 1.00 97.56 154 GLY A C 1
ATOM 1164 O O . GLY A 1 154 ? -7.859 -5.841 12.018 1.00 97.56 154 GLY A O 1
ATOM 1165 N N . LEU A 1 155 ? -8.780 -5.560 10.004 1.00 97.31 155 LEU A N 1
ATOM 1166 C CA . LEU A 1 155 ? -9.451 -6.868 10.009 1.00 97.31 155 LEU A CA 1
ATOM 1167 C C . LEU A 1 155 ? -8.472 -8.037 9.929 1.00 97.31 155 LEU A C 1
ATOM 1169 O O . LEU A 1 155 ? -8.774 -9.100 10.465 1.00 97.31 155 LEU A O 1
ATOM 1173 N N . SER A 1 156 ? -7.301 -7.860 9.312 1.00 97.00 156 SER A N 1
ATOM 1174 C CA . SER A 1 156 ? -6.259 -8.892 9.329 1.00 97.00 156 SER A CA 1
ATOM 1175 C C . SER A 1 156 ? -5.759 -9.123 10.755 1.00 97.00 156 SER A C 1
ATOM 1177 O O . SER A 1 156 ? -5.647 -10.266 11.194 1.00 97.00 156 SER A O 1
ATOM 1179 N N . VAL A 1 157 ? -5.536 -8.040 11.506 1.00 98.25 157 VAL A N 1
ATOM 1180 C CA . VAL A 1 157 ? -5.158 -8.099 12.926 1.00 98.25 157 VAL A CA 1
ATOM 1181 C C . VAL A 1 157 ? -6.269 -8.761 13.738 1.00 98.25 157 VAL A C 1
ATOM 1183 O O . VAL A 1 157 ? -6.023 -9.739 14.441 1.00 98.25 157 VAL A O 1
ATOM 1186 N N . ALA A 1 158 ? -7.507 -8.285 13.585 1.00 97.62 158 ALA A N 1
ATOM 1187 C CA . ALA A 1 158 ? -8.656 -8.795 14.326 1.00 97.62 158 ALA A CA 1
ATOM 1188 C C . ALA A 1 158 ? -8.920 -10.283 14.072 1.00 97.62 158 ALA A C 1
ATOM 1190 O O . ALA A 1 158 ? -9.208 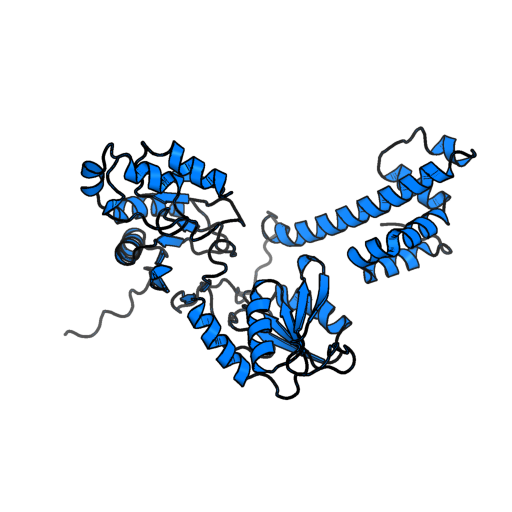-11.031 15.006 1.00 97.62 158 ALA A O 1
ATOM 1191 N N . THR A 1 159 ? -8.781 -10.732 12.823 1.00 96.06 159 THR A N 1
ATOM 1192 C CA . THR A 1 159 ? -8.992 -12.136 12.448 1.00 96.06 159 THR A CA 1
ATOM 1193 C C . THR A 1 159 ? -7.943 -13.030 13.102 1.00 96.06 159 THR A C 1
ATOM 1195 O O . THR A 1 159 ? -8.279 -14.048 13.697 1.00 96.06 159 THR A O 1
ATOM 1198 N N . MET A 1 160 ? -6.669 -12.642 13.058 1.00 96.81 160 MET A N 1
ATOM 1199 C CA . MET A 1 160 ? -5.605 -13.429 13.681 1.00 96.81 160 MET A CA 1
ATOM 1200 C C . MET A 1 160 ? -5.740 -13.465 15.206 1.00 96.81 160 MET A C 1
ATOM 1202 O O . MET A 1 160 ? -5.677 -14.540 15.798 1.00 96.81 160 MET A O 1
ATOM 1206 N N . LEU A 1 161 ? -5.994 -12.317 15.842 1.00 96.56 161 LEU A N 1
ATOM 1207 C CA . LEU A 1 161 ? -6.195 -12.251 17.290 1.00 96.56 161 LEU A CA 1
ATOM 1208 C C . LEU A 1 161 ? -7.416 -13.053 17.735 1.00 96.56 161 LEU A C 1
ATOM 1210 O O . LEU A 1 161 ? -7.301 -13.825 18.679 1.00 96.56 161 LEU A O 1
ATOM 1214 N N . SER A 1 162 ? -8.553 -12.932 17.044 1.00 94.12 162 SER A N 1
ATOM 1215 C CA . SER A 1 162 ? -9.754 -13.719 17.357 1.00 94.12 162 SER A CA 1
ATOM 1216 C C . SER A 1 162 ? -9.534 -15.220 17.178 1.00 94.12 162 SER A C 1
ATOM 1218 O O . SER A 1 162 ? -10.088 -16.004 17.941 1.00 94.12 162 SER A O 1
ATOM 1220 N N . MET A 1 163 ? -8.688 -15.654 16.237 1.00 93.00 163 MET A N 1
ATOM 1221 C CA . MET A 1 163 ? -8.307 -17.065 16.126 1.00 93.00 163 MET A CA 1
ATOM 1222 C C . MET A 1 163 ? -7.414 -17.534 17.276 1.00 93.00 163 MET A C 1
ATOM 1224 O O . MET A 1 163 ? -7.594 -18.659 17.732 1.00 93.00 163 MET A O 1
ATOM 1228 N N . TYR A 1 164 ? -6.478 -16.705 17.748 1.00 94.19 164 TYR A N 1
ATOM 1229 C CA . TYR A 1 164 ? -5.592 -17.061 18.862 1.00 94.19 164 TYR A CA 1
ATOM 1230 C C . TYR A 1 164 ? -6.292 -17.041 20.222 1.00 94.19 164 TYR A C 1
ATOM 1232 O O . TYR A 1 164 ? -5.972 -17.855 21.082 1.00 94.19 164 TYR A O 1
ATOM 1240 N N . THR A 1 165 ? -7.241 -16.126 20.420 1.00 92.19 165 THR A N 1
ATOM 1241 C CA . THR A 1 165 ? -7.988 -15.974 21.681 1.00 92.19 165 THR A CA 1
ATOM 1242 C C . THR A 1 165 ? -9.333 -16.697 21.669 1.00 92.19 165 THR A C 1
ATOM 1244 O O . THR A 1 165 ? -9.972 -16.837 22.708 1.00 92.19 165 THR A O 1
ATOM 1247 N N . HIS A 1 166 ? -9.772 -17.156 20.495 1.00 90.69 166 HIS A N 1
ATOM 1248 C CA . HIS A 1 166 ? -11.087 -17.744 20.244 1.00 90.69 166 HIS A CA 1
ATOM 1249 C C . HIS A 1 166 ? -12.277 -16.843 20.627 1.00 90.69 166 HIS A C 1
ATOM 1251 O O . HIS A 1 166 ? -13.353 -17.330 20.982 1.00 90.69 166 HIS A O 1
ATOM 1257 N N . LEU A 1 167 ? -12.101 -15.524 20.530 1.00 91.56 167 LEU A N 1
ATOM 1258 C CA . LEU A 1 167 ? -13.124 -14.528 20.854 1.00 91.56 167 LEU A CA 1
ATOM 1259 C C . LEU A 1 167 ? -13.986 -14.145 19.635 1.00 91.56 167 LEU A C 1
ATOM 1261 O O . LEU A 1 167 ? -13.525 -14.241 18.494 1.00 91.56 167 LEU A O 1
ATOM 1265 N N . PRO A 1 168 ? -15.241 -13.694 19.840 1.00 92.38 168 PRO A N 1
ATOM 1266 C CA . PRO A 1 168 ? -16.080 -13.168 18.765 1.00 92.38 168 PRO A CA 1
ATOM 1267 C C . PRO A 1 168 ? -15.462 -11.927 18.106 1.00 92.38 168 PRO A C 1
ATOM 1269 O O . PRO A 1 168 ? -14.799 -11.121 18.766 1.00 92.38 168 PRO A O 1
ATOM 1272 N N . MET A 1 169 ? -15.723 -11.758 16.803 1.00 92.88 169 MET A N 1
ATOM 1273 C CA . MET A 1 169 ? -15.172 -10.663 16.006 1.00 92.88 169 MET A CA 1
ATOM 1274 C C . MET A 1 169 ? -16.248 -9.707 15.475 1.00 92.88 169 MET A C 1
ATOM 1276 O O . MET A 1 169 ? -17.262 -10.106 14.891 1.00 92.88 169 MET A O 1
ATOM 1280 N N . LEU A 1 170 ? -15.971 -8.415 15.601 1.00 95.06 170 LEU A N 1
ATOM 1281 C CA . LEU A 1 170 ? -16.723 -7.298 15.045 1.00 95.06 170 LEU A CA 1
ATOM 1282 C C . LEU A 1 170 ? -15.904 -6.603 13.950 1.00 95.06 170 LEU A C 1
ATOM 1284 O O . LEU A 1 170 ? -14.675 -6.609 13.970 1.00 95.06 170 LEU A O 1
ATOM 1288 N N . THR A 1 171 ? -16.598 -5.974 13.009 1.00 96.62 171 THR A N 1
ATOM 1289 C CA . THR A 1 171 ? -16.008 -5.130 11.968 1.00 96.62 171 THR A CA 1
ATOM 1290 C C . THR A 1 171 ? -16.483 -3.696 12.168 1.00 96.62 171 THR A C 1
ATOM 1292 O O . THR A 1 171 ? -17.683 -3.431 12.106 1.00 96.62 171 THR A O 1
ATOM 1295 N N . ILE A 1 172 ? -15.548 -2.766 12.359 1.00 97.12 172 ILE A N 1
ATOM 1296 C CA . ILE A 1 172 ? -15.805 -1.322 12.368 1.00 97.12 172 ILE A CA 1
ATOM 1297 C C . ILE A 1 172 ? -15.640 -0.808 10.940 1.00 97.12 172 ILE A C 1
ATOM 1299 O O . ILE A 1 172 ? -14.550 -0.863 10.367 1.00 97.12 172 ILE A O 1
ATOM 1303 N N . ARG A 1 173 ? -16.714 -0.286 10.349 1.00 95.06 173 ARG A N 1
ATOM 1304 C CA . ARG A 1 173 ? -16.713 0.248 8.985 1.00 95.06 173 ARG A CA 1
ATOM 1305 C C . ARG A 1 173 ? -16.728 1.767 9.034 1.00 95.06 173 ARG A C 1
ATOM 1307 O O . ARG A 1 173 ? -17.778 2.391 9.146 1.00 95.06 173 ARG A O 1
ATOM 1314 N N . GLN A 1 174 ? -15.548 2.368 8.904 1.00 88.12 174 GLN A N 1
ATOM 1315 C CA . GLN A 1 174 ? -15.399 3.827 8.947 1.00 88.12 174 GLN A CA 1
ATOM 1316 C C . GLN A 1 174 ? -16.235 4.547 7.884 1.00 88.12 174 GLN A C 1
ATOM 1318 O O . GLN A 1 174 ? -16.861 5.557 8.181 1.00 88.12 174 GLN A O 1
ATOM 1323 N N . SER A 1 175 ? -16.289 4.008 6.663 1.00 87.38 175 SER A N 1
ATOM 1324 C CA . SER A 1 175 ? -17.000 4.631 5.539 1.00 87.38 175 SER A CA 1
ATOM 1325 C C . SER A 1 175 ? -18.520 4.668 5.710 1.00 87.38 175 SER A C 1
ATOM 1327 O O . SER A 1 175 ? -19.168 5.570 5.188 1.00 87.38 175 SER A O 1
ATOM 1329 N N . THR A 1 176 ? -19.094 3.698 6.423 1.00 90.88 176 THR A N 1
ATOM 1330 C CA . THR A 1 176 ? -20.536 3.633 6.717 1.00 90.88 176 THR A CA 1
ATOM 1331 C C . THR A 1 176 ? -20.874 4.086 8.131 1.00 90.88 176 THR A C 1
ATOM 1333 O O . THR A 1 176 ? -22.052 4.137 8.472 1.00 90.88 176 THR A O 1
ATOM 1336 N N . HIS A 1 177 ? -19.855 4.438 8.919 1.00 90.62 177 HIS A N 1
ATOM 1337 C CA . HIS A 1 177 ? -19.960 4.875 10.305 1.00 90.62 177 HIS A CA 1
ATOM 1338 C C . HIS A 1 177 ? -20.788 3.917 11.178 1.00 90.62 177 HIS A C 1
ATOM 1340 O O . HIS A 1 177 ? -21.695 4.326 11.897 1.00 90.62 177 HIS A O 1
ATOM 1346 N N . ASP A 1 178 ? -20.496 2.618 11.089 1.00 93.38 178 ASP A N 1
ATOM 1347 C CA . ASP A 1 178 ? -21.165 1.596 11.892 1.00 93.38 178 ASP A CA 1
ATOM 1348 C C . ASP A 1 178 ? -20.241 0.431 12.281 1.00 93.38 178 ASP A C 1
ATOM 1350 O O . ASP A 1 178 ? -19.135 0.263 11.756 1.00 93.38 178 ASP A O 1
ATOM 1354 N N . VAL A 1 179 ? -20.706 -0.375 13.238 1.00 93.88 179 VAL A N 1
ATOM 1355 C CA . VAL A 1 179 ? -20.046 -1.605 13.689 1.00 93.88 179 VAL A CA 1
ATOM 1356 C C . VAL A 1 179 ? -20.985 -2.774 13.438 1.00 93.88 179 VAL A C 1
ATOM 1358 O O . VAL A 1 179 ? -22.167 -2.715 13.779 1.00 93.88 179 VAL A O 1
ATOM 1361 N N . VAL A 1 180 ? -20.473 -3.842 12.830 1.00 92.44 180 VAL A N 1
ATOM 1362 C CA . VAL A 1 180 ? -21.260 -5.042 12.527 1.00 92.44 180 VAL A CA 1
ATOM 1363 C C . VAL A 1 180 ? -20.620 -6.299 13.105 1.00 92.44 180 VAL A C 1
ATOM 1365 O O . VAL A 1 180 ? -19.392 -6.416 13.099 1.00 92.44 180 VAL A O 1
ATOM 1368 N N . PRO A 1 181 ? -21.423 -7.273 13.564 1.00 90.56 181 PRO A N 1
ATOM 1369 C CA . PRO A 1 181 ? -20.917 -8.604 13.854 1.00 90.56 181 PRO A CA 1
ATOM 1370 C C . PRO A 1 181 ? -20.333 -9.237 12.595 1.00 90.56 181 PRO A C 1
ATOM 1372 O O . PRO A 1 181 ? -20.993 -9.283 11.558 1.00 90.56 181 PRO A O 1
ATOM 1375 N N . THR A 1 182 ? -19.105 -9.739 12.695 1.00 89.00 182 THR A N 1
ATOM 1376 C CA . THR A 1 182 ? -18.485 -10.528 11.617 1.00 89.00 182 THR A CA 1
ATOM 1377 C C . THR A 1 182 ? -18.738 -12.015 11.830 1.00 89.00 182 THR A C 1
ATOM 1379 O O . THR A 1 182 ? -18.854 -12.773 10.873 1.00 89.00 182 THR A O 1
ATOM 1382 N N . GLY A 1 183 ? -18.873 -12.414 13.096 1.00 78.56 183 GLY A N 1
ATOM 1383 C CA . GLY A 1 183 ? -19.203 -13.767 13.514 1.00 78.56 183 GLY A CA 1
ATOM 1384 C C . GLY A 1 183 ? -18.230 -14.290 14.562 1.00 78.56 183 GLY A C 1
ATOM 1385 O O . GLY A 1 183 ? -17.339 -13.584 15.039 1.00 78.56 183 GLY A O 1
ATOM 1386 N N . ASN A 1 184 ? -18.416 -15.555 14.914 1.00 75.69 184 ASN A N 1
ATOM 1387 C CA . ASN A 1 184 ? -17.529 -16.311 15.782 1.00 75.69 184 ASN A CA 1
ATOM 1388 C C . ASN A 1 184 ? -17.284 -17.698 15.174 1.00 75.69 184 ASN A C 1
ATOM 1390 O O . ASN A 1 184 ? -18.082 -18.197 14.378 1.00 75.69 184 ASN A O 1
ATOM 1394 N N . GLY A 1 185 ? -16.164 -18.326 15.531 1.00 66.44 185 GLY A N 1
ATOM 1395 C CA . GLY A 1 185 ? -15.885 -19.693 15.101 1.00 66.44 185 GLY A CA 1
ATOM 1396 C C . GLY A 1 185 ? -16.872 -20.684 15.727 1.00 66.44 185 GLY A C 1
ATOM 1397 O O . GLY A 1 185 ? -17.140 -20.621 16.924 1.00 66.44 185 GLY A O 1
ATOM 1398 N N . TRP A 1 186 ? -17.357 -21.648 14.938 1.00 65.50 186 TRP A N 1
ATOM 1399 C CA . TRP A 1 186 ? -18.257 -22.722 15.398 1.00 65.50 186 TRP A CA 1
ATOM 1400 C C . TRP A 1 186 ? -17.617 -23.687 16.410 1.00 65.50 186 TRP A C 1
ATOM 1402 O O . TRP A 1 186 ? -18.317 -24.429 17.095 1.00 65.50 186 TRP A O 1
ATOM 1412 N N . ARG A 1 187 ? -16.280 -23.690 16.505 1.00 59.38 187 ARG A N 1
ATOM 1413 C CA . ARG A 1 187 ? -15.491 -24.704 17.224 1.00 59.38 187 ARG A CA 1
ATOM 1414 C C . ARG A 1 187 ? -15.670 -24.702 18.747 1.00 59.38 187 ARG A C 1
ATOM 1416 O O . ARG A 1 187 ? -15.281 -25.678 19.372 1.00 59.38 187 ARG A O 1
ATOM 1423 N N . LEU A 1 188 ? -16.260 -23.655 19.330 1.00 58.50 188 LEU A N 1
ATOM 1424 C CA . LEU A 1 188 ? -16.498 -23.552 20.778 1.00 58.50 188 LEU A CA 1
ATOM 1425 C C . LEU A 1 188 ? -17.971 -23.697 21.194 1.00 58.50 188 LEU A C 1
ATOM 1427 O O . LEU A 1 188 ? -18.284 -23.519 22.365 1.00 58.50 188 LEU A O 1
ATOM 1431 N N . GLY A 1 189 ? -18.863 -24.062 20.267 1.00 51.22 189 GLY A N 1
ATOM 1432 C CA . GLY A 1 189 ? -20.277 -24.296 20.565 1.00 51.22 189 GLY A CA 1
ATOM 1433 C C . GLY A 1 189 ? -21.091 -23.004 20.706 1.00 51.22 189 GLY A C 1
ATOM 1434 O O . GLY A 1 189 ? -21.012 -22.296 21.703 1.00 51.22 189 GLY A O 1
ATOM 1435 N N . GLY A 1 190 ? -21.935 -22.733 19.706 1.00 58.56 190 GLY A N 1
ATOM 1436 C CA . GLY A 1 190 ? -22.923 -21.650 19.726 1.00 58.56 190 GLY A CA 1
ATOM 1437 C C . GLY A 1 190 ? -22.467 -20.334 19.085 1.00 58.56 190 GLY A C 1
ATOM 1438 O O . GLY A 1 190 ? -21.281 -20.032 18.971 1.00 58.56 190 GLY A O 1
ATOM 1439 N N . ASN A 1 191 ? -23.444 -19.533 18.653 1.00 62.44 191 ASN A N 1
ATOM 1440 C CA . ASN A 1 191 ? -23.230 -18.155 18.214 1.00 62.44 191 ASN A CA 1
ATOM 1441 C C . ASN A 1 191 ? -23.133 -17.260 19.458 1.00 62.44 191 ASN A C 1
ATOM 1443 O O . ASN A 1 191 ? -24.159 -16.820 19.979 1.00 62.44 191 ASN A O 1
ATOM 1447 N N . ARG A 1 192 ? -21.922 -17.002 19.974 1.00 68.75 192 ARG A N 1
ATOM 1448 C CA . ARG A 1 192 ? -21.752 -16.001 21.038 1.00 68.75 192 ARG A CA 1
ATOM 1449 C C . ARG A 1 192 ? -21.908 -14.615 20.419 1.00 68.75 192 ARG A C 1
ATOM 1451 O O . ARG A 1 192 ? -21.007 -14.117 19.747 1.00 68.75 192 ARG A O 1
ATOM 1458 N N . HIS A 1 193 ? -23.055 -13.994 20.657 1.00 75.12 193 HIS A N 1
ATOM 1459 C CA . HIS A 1 193 ? -23.266 -12.593 20.319 1.00 75.12 193 HIS A CA 1
ATOM 1460 C C . HIS A 1 193 ? -22.544 -11.692 21.323 1.00 75.12 193 HIS A C 1
ATOM 1462 O O . HIS A 1 193 ? -22.580 -11.954 22.524 1.00 75.12 193 HIS A O 1
ATOM 1468 N N . VAL A 1 194 ? -21.899 -10.640 20.815 1.00 84.56 194 VAL A N 1
ATOM 1469 C CA . VAL A 1 194 ? -21.296 -9.600 21.654 1.00 84.56 194 VAL A CA 1
ATOM 1470 C C . VAL A 1 194 ? -22.418 -8.798 22.311 1.00 84.56 194 VAL A C 1
ATOM 1472 O O . VAL A 1 194 ? -23.323 -8.329 21.619 1.00 84.56 194 VAL A O 1
ATOM 1475 N N . ASN A 1 195 ? -22.360 -8.647 23.630 1.00 84.88 195 ASN A N 1
ATOM 1476 C CA . ASN A 1 195 ? -23.214 -7.776 24.419 1.00 84.88 195 ASN A CA 1
ATOM 1477 C C . ASN A 1 195 ? -22.480 -6.451 24.690 1.00 84.88 195 ASN A C 1
ATOM 1479 O O . ASN A 1 195 ? -21.572 -6.428 25.523 1.00 84.88 195 ASN A O 1
ATOM 1483 N N . PRO A 1 196 ? -22.892 -5.342 24.055 1.00 82.88 196 PRO A N 1
ATOM 1484 C CA . PRO A 1 196 ? -22.171 -4.081 24.168 1.00 82.88 196 PRO A CA 1
ATOM 1485 C C . PRO A 1 196 ? -22.113 -3.471 25.582 1.00 82.88 196 PRO A C 1
ATOM 1487 O O . PRO A 1 196 ? -21.218 -2.682 25.866 1.00 82.88 196 PRO A O 1
ATOM 1490 N N . GLU A 1 197 ? -23.023 -3.852 26.485 1.00 83.88 197 GLU A N 1
ATOM 1491 C CA . GLU A 1 197 ? -23.044 -3.357 27.872 1.00 83.88 197 GLU A CA 1
ATOM 1492 C C . GLU A 1 197 ? -22.091 -4.116 28.809 1.00 83.88 197 GLU A C 1
ATOM 1494 O O . GLU A 1 197 ? -21.791 -3.632 29.901 1.00 83.88 197 GLU A O 1
ATOM 1499 N N . LYS A 1 198 ? -21.669 -5.328 28.422 1.00 86.69 198 LYS A N 1
ATOM 1500 C CA . LYS A 1 198 ? -20.939 -6.264 29.296 1.00 86.69 198 LYS A CA 1
ATOM 1501 C C . LYS A 1 198 ? -19.582 -6.684 28.759 1.00 86.69 198 LYS A C 1
ATOM 1503 O O . LYS A 1 198 ? -18.708 -7.023 29.551 1.00 86.69 198 LYS A O 1
ATOM 1508 N N . ASP A 1 199 ? -19.437 -6.758 27.441 1.00 90.69 199 ASP A N 1
ATOM 1509 C CA . ASP A 1 199 ? -18.203 -7.224 26.829 1.00 90.69 199 ASP A CA 1
ATOM 1510 C C . ASP A 1 199 ? -17.204 -6.070 26.711 1.00 90.69 199 ASP A C 1
ATOM 1512 O O . ASP A 1 199 ? -17.499 -5.011 26.157 1.00 90.69 199 ASP A O 1
ATOM 1516 N N . LYS A 1 200 ? -15.990 -6.328 27.192 1.00 95.50 200 LYS A N 1
ATOM 1517 C CA . LYS A 1 200 ? -14.816 -5.488 26.987 1.00 95.50 200 LYS A CA 1
ATOM 1518 C C . LYS A 1 200 ? -14.201 -5.767 25.621 1.00 95.50 200 LYS A C 1
ATOM 1520 O O . LYS A 1 200 ? -13.730 -6.882 25.355 1.00 95.50 200 LYS A O 1
ATOM 1525 N N . VAL A 1 201 ? -14.209 -4.759 24.755 1.00 96.81 201 VAL A N 1
ATOM 1526 C CA . VAL A 1 201 ? -13.832 -4.909 23.345 1.00 96.81 201 VAL A CA 1
ATOM 1527 C C . VAL A 1 201 ? -12.417 -4.405 23.091 1.00 96.81 201 VAL A C 1
ATOM 1529 O O . VAL A 1 201 ? -12.085 -3.271 23.421 1.00 96.81 201 VAL A O 1
ATOM 1532 N N . LEU A 1 202 ? -11.590 -5.214 22.428 1.00 98.25 202 LEU A N 1
ATOM 1533 C CA . LEU A 1 202 ? -10.320 -4.752 21.874 1.00 98.25 202 LEU A CA 1
ATOM 1534 C C . LEU A 1 202 ? -10.532 -4.238 20.448 1.00 98.25 202 LEU A C 1
ATOM 1536 O O . LEU A 1 202 ? -10.743 -5.022 19.521 1.00 98.25 202 LEU A O 1
ATOM 1540 N N . VAL A 1 203 ? -10.458 -2.925 20.266 1.00 98.44 203 VAL A N 1
ATOM 1541 C CA . VAL A 1 203 ? -10.493 -2.267 18.958 1.00 98.44 203 VAL A CA 1
ATOM 1542 C C . VAL A 1 203 ? -9.096 -2.278 18.354 1.00 98.44 203 VAL A C 1
ATOM 1544 O O . VAL A 1 203 ? -8.177 -1.720 18.944 1.00 98.44 203 VAL A O 1
ATOM 1547 N N . VAL A 1 204 ? -8.926 -2.877 17.176 1.00 98.50 204 VAL A N 1
ATOM 1548 C CA . VAL A 1 204 ? -7.612 -3.045 16.543 1.00 98.50 204 VAL A CA 1
ATOM 1549 C C . VAL A 1 204 ? -7.537 -2.454 15.141 1.00 98.50 204 VAL A C 1
ATOM 1551 O O . VAL A 1 204 ? -8.449 -2.625 14.327 1.00 98.50 204 VAL A O 1
ATOM 1554 N N . ASP A 1 205 ? -6.409 -1.812 14.846 1.00 98.06 205 ASP A N 1
ATOM 1555 C CA . ASP A 1 205 ? -6.018 -1.393 13.496 1.00 98.06 205 ASP A CA 1
ATOM 1556 C C . ASP A 1 205 ? -4.627 -1.940 13.126 1.00 98.06 205 ASP A C 1
ATOM 1558 O O . ASP A 1 205 ? -3.862 -2.377 13.991 1.00 98.06 205 ASP A O 1
ATOM 1562 N N . ASP A 1 206 ? -4.278 -1.939 11.838 1.00 97.88 206 ASP A N 1
ATOM 1563 C CA . ASP A 1 206 ? -2.924 -2.315 11.413 1.00 97.88 206 ASP A CA 1
ATOM 1564 C C . ASP A 1 206 ? -1.911 -1.233 11.802 1.00 97.88 206 ASP A C 1
ATOM 1566 O O . ASP A 1 206 ? -0.830 -1.534 12.312 1.00 97.88 206 ASP A O 1
ATOM 1570 N N . THR A 1 207 ? -2.279 0.032 11.596 1.00 97.38 207 THR A N 1
ATOM 1571 C CA . THR A 1 207 ? -1.378 1.173 11.690 1.00 97.38 207 THR A CA 1
ATOM 1572 C C . THR A 1 207 ? -2.045 2.432 12.226 1.00 97.38 207 THR A C 1
ATOM 1574 O O . THR A 1 207 ? -3.184 2.759 11.902 1.00 97.38 207 THR A O 1
ATOM 1577 N N . VAL A 1 208 ? -1.288 3.218 12.992 1.00 97.38 208 VAL A N 1
ATOM 1578 C CA . VAL A 1 208 ? -1.662 4.577 13.393 1.00 97.38 208 VAL A CA 1
ATOM 1579 C C . VAL A 1 208 ? -0.598 5.551 12.910 1.00 97.38 208 VAL A C 1
ATOM 1581 O O . VAL A 1 208 ? 0.431 5.751 13.551 1.00 97.38 208 VAL A O 1
ATOM 1584 N N . MET A 1 209 ? -0.866 6.185 11.765 1.00 94.44 209 MET A N 1
ATOM 1585 C CA . MET A 1 209 ? 0.054 7.155 11.166 1.00 94.44 209 MET A CA 1
ATOM 1586 C C . MET A 1 209 ? -0.098 8.563 11.765 1.00 94.44 209 MET A C 1
ATOM 1588 O O . MET A 1 209 ? 0.857 9.130 12.290 1.00 94.44 209 MET A O 1
ATOM 1592 N N . THR A 1 210 ? -1.298 9.148 11.696 1.00 94.31 210 THR A N 1
ATOM 1593 C CA . THR A 1 210 ? -1.593 10.480 12.269 1.00 94.31 210 THR A CA 1
ATOM 1594 C C . THR A 1 210 ? -2.472 10.417 13.516 1.00 94.31 210 THR A C 1
ATOM 1596 O O . THR A 1 210 ? -2.484 11.366 14.301 1.00 94.31 210 THR A O 1
ATOM 1599 N N . GLY A 1 211 ? -3.221 9.322 13.687 1.00 95.06 211 GLY A N 1
ATOM 1600 C CA . GLY A 1 211 ? -4.271 9.179 14.697 1.00 95.06 211 GLY A CA 1
ATOM 1601 C C . GLY A 1 211 ? -5.665 9.632 14.247 1.00 95.06 211 GLY A C 1
ATOM 1602 O O . GLY A 1 211 ? -6.599 9.537 15.037 1.00 95.06 211 GLY A O 1
ATOM 1603 N N . ASN A 1 212 ? -5.847 10.108 13.009 1.00 93.38 212 ASN A N 1
ATOM 1604 C CA . ASN A 1 212 ? -7.148 10.625 12.552 1.00 93.38 212 ASN A CA 1
ATOM 1605 C C . ASN A 1 212 ? -8.232 9.540 12.516 1.00 93.38 212 ASN A C 1
ATOM 1607 O O . ASN A 1 212 ? -9.319 9.758 13.041 1.00 93.38 212 ASN A O 1
ATOM 1611 N N . SER A 1 213 ? -7.917 8.365 11.968 1.00 92.69 213 SER A N 1
ATOM 1612 C CA . SER A 1 213 ? -8.832 7.218 11.932 1.00 92.69 213 SER A CA 1
ATOM 1613 C C . SER A 1 213 ? -9.285 6.811 13.334 1.00 92.69 213 SER A C 1
ATOM 1615 O O . SER A 1 213 ? -10.478 6.666 13.580 1.00 92.69 213 SER A O 1
ATOM 1617 N N . LEU A 1 214 ? -8.341 6.731 14.279 1.00 94.75 214 LEU A N 1
ATOM 1618 C CA . LEU A 1 214 ? -8.616 6.435 15.685 1.00 94.75 214 LEU A CA 1
ATOM 1619 C C . LEU A 1 214 ? -9.552 7.477 16.319 1.00 94.75 214 LEU A C 1
ATOM 1621 O O . LEU A 1 214 ? -10.526 7.118 16.974 1.00 94.75 214 LEU A O 1
ATOM 1625 N N . LYS A 1 215 ? -9.294 8.772 16.093 1.00 94.44 215 LYS A N 1
ATOM 1626 C CA . LYS A 1 215 ? -10.169 9.858 16.569 1.00 94.44 215 LYS A CA 1
ATOM 1627 C C . LYS A 1 215 ? -11.574 9.772 15.973 1.00 94.44 215 LYS A C 1
ATOM 1629 O O . LYS A 1 215 ? -12.536 10.047 16.676 1.00 94.44 215 LYS A O 1
ATOM 1634 N N . ALA A 1 216 ? -11.686 9.400 14.700 1.00 92.50 216 ALA A N 1
ATOM 1635 C CA . ALA A 1 216 ? -12.962 9.317 13.998 1.00 92.50 216 ALA A CA 1
ATOM 1636 C C . ALA A 1 216 ? -13.833 8.145 14.479 1.00 92.50 216 ALA A C 1
ATOM 1638 O O . ALA A 1 216 ? -15.050 8.290 14.568 1.00 92.50 216 ALA A O 1
ATOM 1639 N N . ILE A 1 217 ? -13.232 6.993 14.802 1.00 95.38 217 ILE A N 1
ATOM 1640 C CA . ILE A 1 217 ? -13.988 5.813 15.261 1.00 95.38 217 ILE A CA 1
ATOM 1641 C C . ILE A 1 217 ? -14.313 5.838 16.748 1.00 95.38 217 ILE A C 1
ATOM 1643 O O . ILE A 1 217 ? -15.265 5.185 17.160 1.00 95.38 217 ILE A O 1
ATOM 1647 N N . ARG A 1 218 ? -13.533 6.562 17.554 1.00 95.31 218 ARG A N 1
ATOM 1648 C CA . ARG A 1 218 ? -13.668 6.544 19.010 1.00 95.31 218 ARG A CA 1
ATOM 1649 C C . ARG A 1 218 ? -15.089 6.903 19.489 1.00 95.31 218 ARG A C 1
ATOM 1651 O O . ARG A 1 218 ? -15.654 6.086 20.209 1.00 95.31 218 ARG A O 1
ATOM 1658 N N . PRO A 1 219 ? -15.732 7.994 19.021 1.00 94.88 219 PRO A N 1
ATOM 1659 C CA . PRO A 1 219 ? -17.110 8.307 19.414 1.00 94.88 219 PRO A CA 1
ATOM 1660 C C . PRO A 1 219 ? -18.122 7.224 19.020 1.00 94.88 219 PRO A C 1
ATOM 1662 O O . PRO A 1 219 ? -19.062 6.955 19.761 1.00 94.88 219 PRO A O 1
ATOM 1665 N N . LEU A 1 220 ? -17.927 6.580 17.863 1.00 94.62 220 LEU A N 1
ATOM 1666 C CA . LEU A 1 220 ? -18.791 5.491 17.405 1.00 94.62 220 LEU A CA 1
ATOM 1667 C C . LEU A 1 220 ? -18.679 4.283 18.340 1.00 94.62 220 LEU A C 1
ATOM 1669 O O . LEU A 1 220 ? -19.696 3.745 18.769 1.00 94.62 220 LEU A O 1
ATOM 1673 N N . VAL A 1 221 ? -17.456 3.876 18.679 1.00 95.12 221 VAL A N 1
ATOM 1674 C CA . VAL A 1 221 ? -17.215 2.752 19.591 1.00 95.12 221 VAL A CA 1
ATOM 1675 C C . VAL A 1 221 ? -17.764 3.062 20.982 1.00 95.12 221 VAL A C 1
ATOM 1677 O O . VAL A 1 221 ? -18.495 2.242 21.526 1.00 95.12 221 VAL A O 1
ATOM 1680 N N . GLU A 1 222 ? -17.483 4.248 21.523 1.00 93.81 222 GLU A N 1
ATOM 1681 C CA . GLU A 1 222 ? -17.946 4.686 22.850 1.00 93.81 222 GLU A CA 1
ATOM 1682 C C . GLU A 1 222 ? -19.478 4.833 22.927 1.00 93.81 222 GLU A C 1
ATOM 1684 O O . GLU A 1 222 ? -20.059 4.701 23.999 1.00 93.81 222 GLU A O 1
ATOM 1689 N N . SER A 1 223 ? -20.161 5.057 21.797 1.00 93.12 223 SER A N 1
ATOM 1690 C CA . SER A 1 223 ? -21.632 5.054 21.746 1.00 93.12 223 SER A CA 1
ATOM 1691 C C . SER A 1 223 ? -22.253 3.656 21.829 1.00 93.12 223 SER A C 1
ATOM 1693 O O . SER A 1 223 ? -23.450 3.528 22.088 1.00 93.12 223 SER A O 1
ATOM 1695 N N . MET A 1 224 ? -21.460 2.612 21.572 1.00 91.38 224 MET A N 1
ATOM 1696 C CA . MET A 1 224 ? -21.921 1.228 21.525 1.00 91.38 224 MET A CA 1
ATOM 1697 C C . MET A 1 224 ? -21.437 0.430 22.729 1.00 91.38 224 MET A C 1
ATOM 1699 O O . MET A 1 224 ? -22.224 -0.307 23.305 1.00 91.38 224 MET A O 1
ATOM 1703 N N . PHE A 1 225 ? -20.166 0.569 23.096 1.00 93.62 225 PHE A N 1
ATOM 1704 C CA . PHE A 1 225 ? -19.509 -0.241 24.113 1.00 93.62 225 PHE A CA 1
ATOM 1705 C C . PHE A 1 225 ? -19.165 0.604 25.331 1.00 93.62 225 PHE A C 1
ATOM 1707 O O . PHE A 1 225 ? -18.633 1.705 25.202 1.00 93.62 225 PHE A O 1
ATOM 1714 N N . THR A 1 226 ? -19.439 0.064 26.516 1.00 90.06 226 THR A N 1
ATOM 1715 C CA . THR A 1 226 ? -19.104 0.709 27.793 1.00 90.06 226 THR A CA 1
ATOM 1716 C C . THR A 1 226 ? -17.621 0.587 28.144 1.00 90.06 226 THR A C 1
ATOM 1718 O O . THR A 1 226 ? -17.101 1.446 28.854 1.00 90.06 226 THR A O 1
ATOM 1721 N N . ASP A 1 227 ? -16.939 -0.446 27.640 1.00 94.50 227 ASP A N 1
ATOM 1722 C CA . ASP A 1 227 ? -15.523 -0.713 27.898 1.00 94.50 227 ASP A CA 1
ATOM 1723 C C . ASP A 1 227 ? -14.803 -1.137 26.606 1.00 94.50 227 ASP A C 1
ATOM 1725 O O . ASP A 1 227 ? -15.119 -2.158 25.984 1.00 94.50 227 ASP A O 1
ATOM 1729 N N . ALA A 1 228 ? -13.838 -0.321 26.182 1.00 96.88 228 ALA A N 1
ATOM 1730 C CA . ALA A 1 228 ? -13.067 -0.539 24.969 1.00 96.88 228 ALA A CA 1
ATOM 1731 C C . ALA A 1 228 ? -11.590 -0.196 25.183 1.00 96.88 228 ALA A C 1
ATOM 1733 O O . ALA A 1 228 ? -11.253 0.869 25.699 1.00 96.88 228 ALA A O 1
ATOM 1734 N N . VAL A 1 229 ? -10.716 -1.081 24.706 1.00 98.12 229 VAL A N 1
ATOM 1735 C CA . VAL A 1 229 ? -9.263 -0.884 24.656 1.00 98.12 229 VAL A CA 1
ATOM 1736 C C . VAL A 1 229 ? -8.854 -0.759 23.198 1.00 98.12 229 VAL A C 1
ATOM 1738 O O . VAL A 1 229 ? -9.207 -1.602 22.375 1.00 98.12 229 VAL A O 1
ATOM 1741 N N . TYR A 1 230 ? -8.102 0.278 22.862 1.00 98.50 230 TYR A N 1
ATOM 1742 C CA . TYR A 1 230 ? -7.626 0.523 21.509 1.00 98.50 230 TYR A CA 1
ATOM 1743 C C . TYR A 1 230 ? -6.206 -0.002 21.359 1.00 98.50 230 TYR A C 1
ATOM 1745 O O . TYR A 1 230 ? -5.335 0.288 22.178 1.00 98.50 230 TYR A O 1
ATOM 1753 N N . ALA A 1 231 ? -5.954 -0.727 20.277 1.00 98.56 231 ALA A N 1
ATOM 1754 C CA . ALA A 1 231 ? -4.645 -1.253 19.951 1.00 98.56 231 ALA A CA 1
ATOM 1755 C C . ALA A 1 231 ? -4.302 -1.113 18.465 1.00 98.56 231 ALA A C 1
ATOM 1757 O O . ALA A 1 231 ? -5.176 -1.025 17.602 1.00 98.56 231 ALA A O 1
ATOM 1758 N N . ALA A 1 232 ? -3.010 -1.097 18.154 1.00 98.56 232 ALA A N 1
ATOM 1759 C CA . ALA A 1 232 ? -2.525 -1.190 16.780 1.00 98.56 232 ALA A CA 1
ATOM 1760 C C . ALA A 1 232 ? -1.225 -1.989 16.710 1.00 98.56 232 ALA A C 1
ATOM 1762 O O . ALA A 1 232 ? -0.508 -2.105 17.703 1.00 98.56 232 ALA A O 1
ATOM 1763 N N . ILE A 1 233 ? -0.890 -2.522 15.535 1.00 98.62 233 ILE A N 1
ATOM 1764 C CA . ILE A 1 233 ? 0.411 -3.179 15.356 1.00 98.62 233 ILE A CA 1
ATOM 1765 C C . ILE A 1 233 ? 1.516 -2.131 15.278 1.00 98.62 233 ILE A C 1
ATOM 1767 O O . ILE A 1 233 ? 2.438 -2.151 16.094 1.00 98.62 233 ILE A O 1
ATOM 1771 N N . TYR A 1 234 ? 1.388 -1.186 14.346 1.00 98.44 234 TYR A N 1
ATOM 1772 C CA . TYR A 1 234 ? 2.392 -0.154 14.112 1.00 98.44 234 TYR A CA 1
ATOM 1773 C C . TYR A 1 234 ? 1.878 1.232 14.489 1.00 98.44 234 TYR A C 1
ATOM 1775 O O . TYR A 1 234 ? 0.833 1.666 14.008 1.00 98.44 234 TYR A O 1
ATOM 1783 N N . VAL A 1 235 ? 2.631 1.976 15.293 1.00 98.06 235 VAL A N 1
ATOM 1784 C CA . VAL A 1 235 ? 2.265 3.345 15.679 1.00 98.06 235 VAL A CA 1
ATOM 1785 C C . VAL A 1 235 ? 3.396 4.293 15.343 1.00 98.06 235 VAL A C 1
ATOM 1787 O O . VAL A 1 235 ? 4.539 4.084 15.733 1.00 98.06 235 VAL A O 1
ATOM 1790 N N . ASN A 1 236 ? 3.081 5.377 14.639 1.00 95.75 236 ASN A N 1
ATOM 1791 C CA . ASN A 1 236 ? 4.025 6.468 14.474 1.00 95.75 236 ASN A CA 1
ATOM 1792 C C . ASN A 1 236 ? 4.237 7.161 15.831 1.00 95.75 236 ASN A C 1
ATOM 1794 O O . ASN A 1 236 ? 3.274 7.698 16.393 1.00 95.75 236 ASN A O 1
ATOM 1798 N N . PRO A 1 237 ? 5.477 7.239 16.351 1.00 94.25 237 PRO A N 1
ATOM 1799 C CA . PRO A 1 237 ? 5.750 7.915 17.618 1.00 94.25 237 PRO A CA 1
ATOM 1800 C C . PRO A 1 237 ? 5.308 9.384 17.636 1.00 94.25 237 PRO A C 1
ATOM 1802 O O . PRO A 1 237 ? 5.026 9.927 18.706 1.00 94.25 237 PRO A O 1
ATOM 1805 N N . LEU A 1 238 ? 5.207 10.014 16.460 1.00 94.56 238 LEU A N 1
ATOM 1806 C CA . LEU A 1 238 ? 4.759 11.394 16.274 1.00 94.56 238 LEU A CA 1
ATOM 1807 C C . LEU A 1 238 ? 3.257 11.523 15.956 1.00 94.56 238 LEU A C 1
ATOM 1809 O O . LEU A 1 238 ? 2.803 12.614 15.612 1.00 94.56 238 LEU A O 1
ATOM 1813 N N . ALA A 1 239 ? 2.473 10.444 16.046 1.00 94.44 239 ALA A N 1
ATOM 1814 C CA . ALA A 1 239 ? 1.025 10.503 15.866 1.00 94.44 239 ALA A CA 1
ATOM 1815 C C . ALA A 1 239 ? 0.364 11.424 16.909 1.00 94.44 239 ALA A C 1
ATOM 1817 O O . ALA A 1 239 ? 0.717 11.416 18.089 1.00 94.44 239 ALA A O 1
ATOM 1818 N N . ASN A 1 240 ? -0.649 12.183 16.479 1.00 94.50 240 ASN A N 1
ATOM 1819 C CA . ASN A 1 240 ? -1.366 13.136 17.335 1.00 94.50 240 ASN A CA 1
ATOM 1820 C C . ASN A 1 240 ? -2.353 12.462 18.299 1.00 94.50 240 ASN A C 1
ATOM 1822 O O . ASN A 1 240 ? -2.826 13.092 19.240 1.00 94.50 240 ASN A O 1
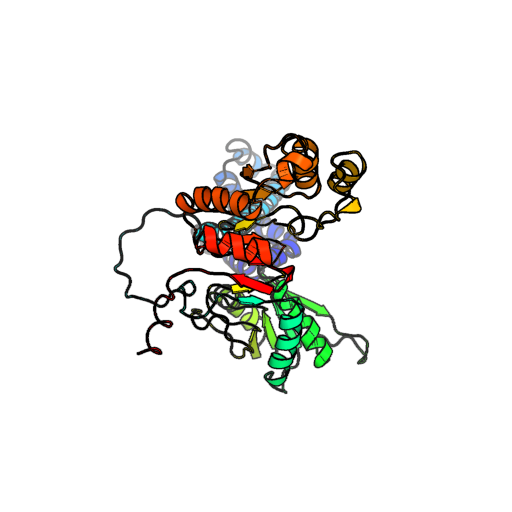ATOM 1826 N N . ALA A 1 241 ? -2.749 11.227 18.005 1.00 94.75 241 ALA A N 1
ATOM 1827 C CA . ALA A 1 241 ? -3.487 10.354 18.905 1.00 94.75 241 ALA A CA 1
ATOM 1828 C C . ALA A 1 241 ? -2.940 8.943 18.742 1.00 94.75 241 ALA A C 1
ATOM 1830 O O . ALA A 1 241 ? -2.649 8.522 17.621 1.00 94.75 241 ALA A O 1
ATOM 1831 N N . LYS A 1 242 ? -2.807 8.244 19.866 1.00 96.88 242 LYS A N 1
ATOM 1832 C CA . LYS A 1 242 ? -2.235 6.904 19.953 1.00 96.88 242 LYS A CA 1
ATOM 1833 C C . LYS A 1 242 ? -3.255 5.948 20.573 1.00 96.88 242 LYS A C 1
ATOM 1835 O O . LYS A 1 242 ? -4.134 6.416 21.302 1.00 96.88 242 LYS A O 1
ATOM 1840 N N . PRO A 1 243 ? -3.177 4.653 20.239 1.00 97.81 243 PRO A N 1
ATOM 1841 C CA . PRO A 1 243 ? -3.946 3.629 20.930 1.00 97.81 243 PRO A CA 1
ATOM 1842 C C . PRO A 1 243 ? -3.407 3.429 22.355 1.00 97.81 243 PRO A C 1
ATOM 1844 O O . PRO A 1 243 ? -2.351 3.958 22.703 1.00 97.81 243 PRO A O 1
ATOM 1847 N N . ASP A 1 244 ? -4.124 2.652 23.159 1.00 98.06 244 ASP A N 1
ATOM 1848 C CA . ASP A 1 244 ? -3.728 2.319 24.529 1.00 98.06 244 ASP A CA 1
ATOM 1849 C C . ASP A 1 244 ? -2.572 1.304 24.545 1.00 98.06 244 ASP A C 1
ATOM 1851 O O . ASP A 1 244 ? -1.714 1.350 25.423 1.00 98.06 244 ASP A O 1
ATOM 1855 N N . VAL A 1 245 ? -2.523 0.411 23.546 1.00 97.88 245 VAL A N 1
ATOM 1856 C CA . VAL A 1 245 ? -1.502 -0.641 23.405 1.00 97.88 245 VAL A CA 1
ATOM 1857 C C . VAL A 1 245 ? -0.995 -0.712 21.962 1.00 97.88 245 VAL A C 1
ATOM 1859 O O . VAL A 1 245 ? -1.774 -0.613 21.016 1.00 97.88 245 VAL A O 1
ATOM 1862 N N . TRP A 1 246 ? 0.306 -0.909 21.750 1.00 98.50 246 TRP A N 1
ATOM 1863 C CA . TRP A 1 246 ? 0.836 -1.219 20.420 1.00 98.50 246 TRP A CA 1
ATOM 1864 C C . TRP A 1 246 ? 2.120 -2.037 20.465 1.00 98.50 246 TRP A C 1
ATOM 1866 O O . TRP A 1 246 ? 2.850 -1.998 21.450 1.00 98.50 246 TRP A O 1
ATOM 1876 N N . ALA A 1 247 ? 2.391 -2.774 19.385 1.00 97.62 247 ALA A N 1
ATOM 1877 C CA . ALA A 1 247 ? 3.533 -3.683 19.320 1.00 97.62 247 ALA A CA 1
ATOM 1878 C C . ALA A 1 247 ? 4.829 -2.998 18.865 1.00 97.62 247 ALA A C 1
ATOM 1880 O O . ALA A 1 247 ? 5.901 -3.309 19.379 1.00 97.62 247 ALA A O 1
ATOM 1881 N N . VAL A 1 248 ? 4.750 -2.104 17.873 1.00 97.62 248 VAL A N 1
ATOM 1882 C CA . VAL A 1 248 ? 5.935 -1.577 17.184 1.00 97.62 248 VAL A CA 1
ATOM 1883 C C . VAL A 1 248 ? 5.818 -0.075 16.937 1.00 97.62 248 VAL A C 1
ATOM 1885 O O . VAL A 1 248 ? 4.865 0.401 16.318 1.00 97.62 248 VAL A O 1
ATOM 1888 N N . ASP A 1 249 ? 6.846 0.670 17.339 1.00 96.19 249 ASP A N 1
ATOM 1889 C CA . ASP A 1 249 ? 7.046 2.049 16.896 1.00 96.19 249 ASP A CA 1
ATOM 1890 C C . ASP A 1 249 ? 7.505 2.072 15.427 1.00 96.19 249 ASP A C 1
ATOM 1892 O O . ASP A 1 249 ? 8.530 1.490 15.053 1.00 96.19 249 ASP A O 1
ATOM 1896 N N . LEU A 1 250 ? 6.745 2.762 14.573 1.00 95.75 250 LEU A N 1
ATOM 1897 C CA . LEU A 1 250 ? 6.995 2.858 13.135 1.00 95.75 250 LEU A CA 1
ATOM 1898 C C . LEU A 1 250 ? 6.945 4.323 12.661 1.00 95.75 250 LEU A C 1
ATOM 1900 O O . LEU A 1 250 ? 5.880 4.821 12.282 1.00 95.75 250 LEU A O 1
ATOM 1904 N N . PRO A 1 251 ? 8.081 5.044 12.692 1.00 93.81 251 PRO A N 1
ATOM 1905 C CA . PRO A 1 251 ? 8.142 6.449 12.296 1.00 93.81 251 PRO A CA 1
ATOM 1906 C C . PRO A 1 251 ? 7.966 6.652 10.783 1.00 93.81 251 PRO A C 1
ATOM 1908 O O . PRO A 1 251 ? 7.889 5.706 9.997 1.00 93.81 251 PRO A O 1
ATOM 1911 N N . TRP A 1 252 ? 7.885 7.918 10.373 1.00 92.44 252 TRP A N 1
ATOM 1912 C CA . TRP A 1 252 ? 7.824 8.316 8.968 1.00 92.44 252 TRP A CA 1
ATOM 1913 C C . TRP A 1 252 ? 9.222 8.475 8.341 1.00 92.44 252 TRP A C 1
ATOM 1915 O O . TRP A 1 252 ? 10.096 9.076 8.973 1.00 92.44 252 TRP A O 1
ATOM 1925 N N . PRO A 1 253 ? 9.423 8.063 7.074 1.00 92.19 253 PRO A N 1
ATOM 1926 C CA . PRO A 1 253 ? 8.484 7.353 6.209 1.00 92.19 253 PRO A CA 1
ATOM 1927 C C . PRO A 1 253 ? 8.558 5.834 6.414 1.00 92.19 253 PRO A C 1
ATOM 1929 O O . PRO A 1 253 ? 9.615 5.268 6.687 1.00 92.19 253 PRO A O 1
ATOM 1932 N N . HIS A 1 254 ? 7.428 5.164 6.222 1.00 93.62 254 HIS A N 1
ATOM 1933 C CA . HIS A 1 254 ? 7.345 3.708 6.189 1.00 93.62 254 HIS A CA 1
ATOM 1934 C C . HIS A 1 254 ? 6.421 3.260 5.063 1.00 93.62 254 HIS A C 1
ATOM 1936 O O . HIS A 1 254 ? 5.573 4.016 4.585 1.00 93.62 254 HIS A O 1
ATOM 1942 N N . LEU A 1 255 ? 6.600 2.016 4.642 1.00 95.56 255 LEU A N 1
ATOM 1943 C CA . LEU A 1 255 ? 5.887 1.393 3.539 1.00 95.56 255 LEU A CA 1
ATOM 1944 C C . LEU A 1 255 ? 5.360 0.047 4.022 1.00 95.56 255 LEU A C 1
ATOM 1946 O O . LEU A 1 255 ? 6.083 -0.687 4.692 1.00 95.56 255 LEU A O 1
ATOM 1950 N N . LEU A 1 256 ? 4.118 -0.280 3.681 1.00 97.00 256 LEU A N 1
ATOM 1951 C CA . LEU A 1 256 ? 3.506 -1.554 4.045 1.00 97.00 256 LEU A CA 1
ATOM 1952 C C . LEU A 1 256 ? 3.145 -2.296 2.769 1.00 97.00 256 LEU A C 1
ATOM 1954 O O . LEU A 1 256 ? 2.506 -1.737 1.876 1.00 97.00 256 LEU A O 1
ATOM 1958 N N . GLU A 1 257 ? 3.527 -3.562 2.688 1.00 96.44 257 GLU A N 1
ATOM 1959 C CA . GLU A 1 257 ? 3.344 -4.367 1.483 1.00 96.44 257 GLU A CA 1
ATOM 1960 C C . GLU A 1 257 ? 1.880 -4.405 1.005 1.00 96.44 257 GLU A C 1
ATOM 1962 O O . GLU A 1 257 ? 1.602 -4.218 -0.179 1.00 96.44 257 GLU A O 1
ATOM 1967 N N . TRP A 1 258 ? 0.926 -4.561 1.927 1.00 95.25 258 TRP A N 1
ATOM 1968 C CA . TRP A 1 258 ? -0.503 -4.692 1.611 1.00 95.25 258 TRP A CA 1
ATOM 1969 C C . TRP A 1 258 ? -1.183 -3.385 1.182 1.00 95.25 258 TRP A C 1
ATOM 1971 O O . TRP A 1 258 ? -2.322 -3.416 0.705 1.00 95.25 258 TRP A O 1
ATOM 1981 N N . ASN A 1 259 ? -0.532 -2.229 1.356 1.00 93.81 259 ASN A N 1
ATOM 1982 C CA . ASN A 1 259 ? -1.092 -0.934 0.964 1.00 93.81 259 ASN A CA 1
ATOM 1983 C C . ASN A 1 259 ? -0.144 -0.042 0.150 1.00 93.81 259 ASN A C 1
ATOM 1985 O O . ASN A 1 259 ? -0.509 1.104 -0.106 1.00 93.81 259 ASN A O 1
ATOM 1989 N N . LEU A 1 260 ? 1.008 -0.556 -0.296 1.00 93.75 260 LEU A N 1
ATOM 1990 C CA . LEU A 1 260 ? 2.092 0.191 -0.945 1.00 93.75 260 LEU A CA 1
ATOM 1991 C C . LEU A 1 260 ? 1.591 1.256 -1.939 1.00 93.75 260 LEU A C 1
ATOM 1993 O O . LEU A 1 260 ? 1.837 2.453 -1.764 1.00 93.75 260 LEU A O 1
ATOM 1997 N N . PHE A 1 261 ? 0.789 0.835 -2.923 1.00 93.38 261 PHE A N 1
ATOM 1998 C CA . PHE A 1 261 ? 0.238 1.696 -3.981 1.00 93.38 261 PHE A CA 1
ATOM 1999 C C . PHE A 1 261 ? -1.155 2.270 -3.692 1.00 93.38 261 PHE A C 1
ATOM 2001 O O . PHE A 1 261 ? -1.770 2.880 -4.564 1.00 93.38 261 PHE A O 1
ATOM 2008 N N . ASN A 1 262 ? -1.660 2.096 -2.473 1.00 89.69 262 ASN A N 1
ATOM 2009 C CA . ASN A 1 262 ? -2.918 2.675 -2.001 1.00 89.69 262 ASN A CA 1
ATOM 2010 C C . ASN A 1 262 ? -2.718 3.444 -0.680 1.00 89.69 262 ASN A C 1
ATOM 2012 O O . ASN A 1 262 ? -3.629 3.554 0.141 1.00 89.69 262 ASN A O 1
ATOM 2016 N N . SER A 1 263 ? -1.518 3.989 -0.485 1.00 92.19 263 SER A N 1
ATOM 2017 C CA . SER A 1 263 ? -1.088 4.730 0.698 1.00 92.19 263 SER A CA 1
ATOM 2018 C C . SER A 1 263 ? -1.160 6.243 0.463 1.00 92.19 263 SER A C 1
ATOM 2020 O O . SER A 1 263 ? -1.579 6.734 -0.587 1.00 92.19 263 SER A O 1
ATOM 2022 N N . VAL A 1 264 ? -0.800 7.042 1.466 1.00 91.38 264 VAL A N 1
ATOM 2023 C CA . VAL A 1 264 ? -0.647 8.500 1.296 1.00 91.38 264 VAL A CA 1
ATOM 2024 C C . VAL A 1 264 ? 0.548 8.869 0.408 1.00 91.38 264 VAL A C 1
ATOM 2026 O O . VAL A 1 264 ? 0.577 9.980 -0.104 1.00 91.38 264 VAL A O 1
ATOM 2029 N N . LEU A 1 265 ? 1.489 7.943 0.186 1.00 93.19 265 LEU A N 1
ATOM 2030 C CA . LEU A 1 265 ? 2.642 8.149 -0.691 1.00 93.19 265 LEU A CA 1
ATOM 2031 C C . LEU A 1 265 ? 2.322 7.912 -2.167 1.00 93.19 265 LEU A C 1
ATOM 2033 O O . LEU A 1 265 ? 3.112 8.326 -3.000 1.00 93.19 265 LEU A O 1
ATOM 2037 N N . SER A 1 266 ? 1.190 7.290 -2.518 1.00 95.00 266 SER A N 1
ATOM 2038 C CA . SER A 1 266 ? 0.869 6.917 -3.907 1.00 95.00 266 SER A CA 1
ATOM 2039 C C . SER A 1 266 ? 0.997 8.048 -4.944 1.00 95.00 266 SER A C 1
ATOM 2041 O O . SER A 1 266 ? 1.498 7.767 -6.030 1.00 95.00 266 SER A O 1
ATOM 2043 N N . PRO A 1 267 ? 0.637 9.316 -4.649 1.00 95.19 267 PRO A N 1
ATOM 2044 C CA . PRO A 1 267 ? 0.873 10.433 -5.575 1.00 95.19 267 PRO A CA 1
ATOM 2045 C C . PRO A 1 267 ? 2.354 10.760 -5.829 1.00 95.19 267 PRO A C 1
ATOM 2047 O O . PRO A 1 267 ? 2.660 11.467 -6.784 1.00 95.19 267 PRO A O 1
ATOM 2050 N N . SER A 1 268 ? 3.251 10.251 -4.985 1.00 94.81 268 SER A N 1
ATOM 2051 C CA . SER A 1 268 ? 4.699 10.483 -4.974 1.00 94.81 268 SER A CA 1
ATOM 2052 C C . SER A 1 268 ? 5.494 9.234 -5.395 1.00 94.81 268 SER A C 1
ATOM 2054 O O . SER A 1 268 ? 6.696 9.151 -5.133 1.00 94.81 268 SER A O 1
ATOM 2056 N N . VAL A 1 269 ? 4.838 8.251 -6.024 1.00 95.94 269 VAL A N 1
ATOM 2057 C CA . VAL A 1 269 ? 5.449 6.984 -6.454 1.00 95.94 269 VAL A CA 1
ATOM 2058 C C . VAL A 1 269 ? 5.728 6.990 -7.956 1.00 95.94 269 VAL A C 1
ATOM 2060 O O . VAL A 1 269 ? 4.824 7.178 -8.767 1.00 95.94 269 VAL A O 1
ATOM 2063 N N . ALA A 1 270 ? 6.975 6.703 -8.313 1.00 98.19 270 ALA A N 1
ATOM 2064 C CA . ALA A 1 270 ? 7.358 6.154 -9.605 1.00 98.19 270 ALA A CA 1
ATOM 2065 C C . ALA A 1 270 ? 7.604 4.644 -9.460 1.00 98.19 270 ALA A C 1
ATOM 2067 O O . ALA A 1 270 ? 7.937 4.172 -8.372 1.00 98.19 270 ALA A O 1
ATOM 2068 N N . LEU A 1 271 ? 7.424 3.869 -10.524 1.00 98.44 271 LEU A N 1
ATOM 2069 C CA . LEU A 1 271 ? 7.607 2.419 -10.458 1.00 98.44 271 LEU A CA 1
ATOM 2070 C C . LEU A 1 271 ? 8.077 1.816 -11.780 1.00 98.44 271 LEU A C 1
ATOM 2072 O O . LEU A 1 271 ? 7.823 2.375 -12.850 1.00 98.44 271 LEU A O 1
ATOM 2076 N N . ASP A 1 272 ? 8.742 0.668 -11.682 1.00 98.31 272 ASP A N 1
ATOM 2077 C CA . ASP A 1 272 ? 8.921 -0.245 -12.808 1.00 98.31 272 ASP A CA 1
ATOM 2078 C C . ASP A 1 272 ? 7.614 -0.982 -13.134 1.00 98.31 272 ASP A C 1
ATOM 2080 O O . ASP A 1 272 ? 6.683 -1.021 -12.334 1.00 98.31 272 ASP A O 1
ATOM 2084 N N . PHE A 1 273 ? 7.529 -1.565 -14.322 1.00 98.12 273 PHE A N 1
ATOM 2085 C CA . PHE A 1 273 ? 6.388 -2.357 -14.757 1.00 98.12 273 PHE A CA 1
ATOM 2086 C C . PHE A 1 273 ? 6.546 -3.828 -14.358 1.00 98.12 273 PHE A C 1
ATOM 2088 O O . PHE A 1 273 ? 5.732 -4.355 -13.591 1.00 98.12 273 PHE A O 1
ATOM 2095 N N . ASP A 1 274 ? 7.578 -4.486 -14.885 1.00 96.69 274 ASP A N 1
ATOM 2096 C CA . ASP A 1 274 ? 7.805 -5.920 -14.726 1.00 96.69 274 ASP A CA 1
ATOM 2097 C C . ASP A 1 274 ? 8.296 -6.239 -13.312 1.00 96.69 274 ASP A C 1
ATOM 2099 O O . ASP A 1 274 ? 9.085 -5.522 -12.697 1.00 96.69 274 ASP A O 1
ATOM 2103 N N . GLY A 1 275 ? 7.719 -7.281 -12.723 1.00 95.56 275 GLY A N 1
ATOM 2104 C CA . GLY A 1 275 ? 7.958 -7.615 -11.326 1.00 95.56 275 GLY A CA 1
ATOM 2105 C C . GLY A 1 275 ? 7.356 -6.624 -10.319 1.00 95.56 275 GLY A C 1
ATOM 2106 O O . GLY A 1 275 ? 7.516 -6.862 -9.123 1.00 95.56 275 GLY A O 1
ATOM 2107 N N . ILE A 1 276 ? 6.642 -5.572 -10.740 1.00 97.75 276 ILE A N 1
ATOM 2108 C CA . ILE A 1 276 ? 5.905 -4.658 -9.852 1.00 97.75 276 ILE A CA 1
ATOM 2109 C C . ILE A 1 276 ? 4.410 -4.655 -10.181 1.00 97.75 276 ILE A C 1
ATOM 2111 O O . ILE A 1 276 ? 3.603 -5.089 -9.364 1.00 97.75 276 ILE A O 1
ATOM 2115 N N . LEU A 1 277 ? 4.002 -4.187 -11.359 1.00 97.75 277 LEU A N 1
ATOM 2116 C CA . LEU A 1 277 ? 2.590 -4.225 -11.751 1.00 97.75 277 LEU A CA 1
ATOM 2117 C C . LEU A 1 277 ? 2.178 -5.648 -12.122 1.00 97.75 277 LEU A C 1
ATOM 2119 O O . LEU A 1 277 ? 1.149 -6.145 -11.654 1.00 97.75 277 LEU A O 1
ATOM 2123 N N . CYS A 1 278 ? 3.020 -6.320 -12.902 1.00 96.75 278 CYS A N 1
ATOM 2124 C CA . CYS A 1 278 ? 2.841 -7.707 -13.298 1.00 96.75 278 CYS A CA 1
ATOM 2125 C C . CYS A 1 278 ? 3.988 -8.594 -12.802 1.00 96.75 278 CYS A C 1
ATOM 2127 O O . CYS A 1 278 ? 4.927 -8.131 -12.150 1.00 96.75 278 CYS A O 1
ATOM 2129 N N . ASN A 1 279 ? 3.898 -9.887 -13.100 1.00 95.31 279 ASN A N 1
ATOM 2130 C CA . ASN A 1 279 ? 5.016 -10.812 -12.938 1.00 95.31 279 ASN A CA 1
ATOM 2131 C C . ASN A 1 279 ? 6.233 -10.342 -13.742 1.00 95.31 279 ASN A C 1
ATOM 2133 O O . ASN A 1 279 ? 6.089 -9.631 -14.735 1.00 95.31 279 ASN A O 1
ATOM 2137 N N . ASP A 1 280 ? 7.420 -10.733 -13.292 1.00 93.50 280 ASP A N 1
ATOM 2138 C CA . ASP A 1 280 ? 8.653 -10.470 -14.030 1.00 93.50 280 ASP A CA 1
ATOM 2139 C C . ASP A 1 280 ? 8.744 -11.378 -15.267 1.00 93.50 280 ASP A C 1
ATOM 2141 O O . ASP A 1 280 ? 8.206 -12.492 -15.258 1.00 93.50 280 ASP A O 1
ATOM 2145 N N . CYS A 1 281 ? 9.387 -10.897 -16.331 1.00 92.56 281 CYS A N 1
ATOM 2146 C CA . CYS A 1 281 ? 9.577 -11.679 -17.549 1.00 92.56 281 CYS A CA 1
ATOM 2147 C C . CYS A 1 281 ? 10.743 -12.644 -17.351 1.00 92.56 281 CYS A C 1
ATOM 2149 O O . CYS A 1 281 ? 11.866 -12.218 -17.080 1.00 92.56 281 CYS A O 1
ATOM 2151 N N . MET A 1 282 ? 10.505 -13.945 -17.518 1.00 90.25 282 MET A N 1
ATOM 2152 C CA . MET A 1 282 ? 11.595 -14.914 -17.440 1.00 90.25 282 MET A CA 1
ATOM 2153 C C . MET A 1 282 ? 12.526 -14.767 -18.658 1.00 90.25 282 MET A C 1
ATOM 2155 O O . MET A 1 282 ? 12.037 -14.472 -19.755 1.00 90.25 282 MET A O 1
ATOM 2159 N N . PRO A 1 283 ? 13.844 -15.012 -18.520 1.00 89.94 283 PRO A N 1
ATOM 2160 C CA . PRO A 1 283 ? 14.790 -14.898 -19.633 1.00 89.94 283 PRO A CA 1
ATOM 2161 C C . PRO A 1 283 ? 14.411 -15.728 -20.868 1.00 89.94 283 PRO A C 1
ATOM 2163 O O . PRO A 1 283 ? 14.668 -15.319 -21.994 1.00 89.94 283 PRO A O 1
ATOM 2166 N N . GLU A 1 284 ? 13.763 -16.880 -20.686 1.00 90.75 284 GLU A N 1
ATOM 2167 C CA . GLU A 1 284 ? 13.334 -17.758 -21.782 1.00 90.75 284 GLU A CA 1
ATOM 2168 C C . GLU A 1 284 ? 12.124 -17.203 -22.560 1.00 90.75 284 GLU A C 1
ATOM 2170 O O . GLU A 1 284 ? 11.866 -17.610 -23.702 1.00 90.75 284 GLU A O 1
ATOM 2175 N N . GLN A 1 285 ? 11.374 -16.288 -21.936 1.00 91.31 285 GLN A N 1
ATOM 2176 C CA . GLN A 1 285 ? 10.214 -15.608 -22.513 1.00 91.31 285 GLN A CA 1
ATOM 2177 C C . GLN A 1 285 ? 10.597 -14.312 -23.236 1.00 91.31 285 GLN A C 1
ATOM 2179 O O . GLN A 1 285 ? 9.880 -13.919 -24.150 1.00 91.31 285 GLN A O 1
ATOM 2184 N N . ASP A 1 286 ? 11.706 -13.664 -22.863 1.00 90.75 286 ASP A N 1
ATOM 2185 C CA . ASP A 1 286 ? 12.191 -12.425 -23.488 1.00 90.75 286 ASP A CA 1
ATOM 2186 C C . ASP A 1 286 ? 12.945 -12.735 -24.794 1.00 90.75 286 ASP A C 1
ATOM 2188 O O . ASP A 1 286 ? 14.167 -12.641 -24.883 1.00 90.75 286 ASP A O 1
ATOM 2192 N N . ASP A 1 287 ? 12.207 -13.196 -25.807 1.00 91.38 287 ASP A N 1
ATOM 2193 C CA . ASP A 1 287 ? 12.736 -13.564 -27.125 1.00 91.38 287 ASP A CA 1
ATOM 2194 C C . ASP A 1 287 ? 12.616 -12.454 -28.178 1.00 91.38 287 ASP A C 1
ATOM 2196 O O . ASP A 1 287 ? 12.942 -12.682 -29.343 1.00 91.38 287 ASP A O 1
ATOM 2200 N N . ASP A 1 288 ? 12.138 -11.270 -27.776 1.00 90.62 288 ASP A N 1
ATOM 2201 C CA . ASP A 1 288 ? 11.792 -10.149 -28.664 1.00 90.62 288 ASP A CA 1
ATOM 2202 C C . ASP A 1 288 ? 10.857 -10.559 -29.827 1.00 90.62 288 ASP A C 1
ATOM 2204 O O . ASP A 1 288 ? 10.906 -9.997 -30.929 1.00 90.62 288 ASP A O 1
ATOM 2208 N N . GLY A 1 289 ? 10.017 -11.571 -29.577 1.00 91.31 289 GLY A N 1
ATOM 2209 C CA . GLY A 1 289 ? 9.140 -12.208 -30.551 1.00 91.31 289 GLY A CA 1
ATOM 2210 C C . GLY A 1 289 ? 7.843 -12.734 -29.931 1.00 91.31 289 GLY A C 1
ATOM 2211 O O . GLY A 1 289 ? 7.231 -12.098 -29.072 1.00 91.31 289 GLY A O 1
ATOM 2212 N N . GLU A 1 290 ? 7.376 -13.888 -30.411 1.00 94.56 290 GLU A N 1
ATOM 2213 C CA . GLU A 1 290 ? 6.056 -14.431 -30.057 1.00 94.56 290 GLU A CA 1
ATOM 2214 C C . GLU A 1 290 ? 5.935 -14.811 -28.576 1.00 94.56 290 GLU A C 1
ATOM 2216 O O . GLU A 1 290 ? 4.879 -14.593 -27.979 1.00 94.56 290 GLU A O 1
ATOM 2221 N N . ARG A 1 291 ? 6.997 -15.344 -27.948 1.00 96.12 291 ARG A N 1
ATOM 2222 C CA . ARG A 1 291 ? 6.926 -15.689 -26.516 1.00 96.12 291 ARG A CA 1
ATOM 2223 C C . ARG A 1 291 ? 6.827 -14.434 -25.664 1.00 96.12 291 ARG A C 1
ATOM 2225 O O . ARG A 1 291 ? 6.058 -14.418 -24.701 1.00 96.12 291 ARG A O 1
ATOM 2232 N N . TYR A 1 292 ? 7.545 -13.383 -26.047 1.00 96.50 292 TYR A N 1
ATOM 2233 C CA . TYR A 1 292 ? 7.479 -12.110 -25.352 1.00 96.50 292 TYR A CA 1
ATOM 2234 C C . TYR A 1 292 ? 6.102 -11.455 -25.502 1.00 96.50 292 TYR A C 1
ATOM 2236 O O . TYR A 1 292 ? 5.502 -11.038 -24.512 1.00 96.50 292 TYR A O 1
ATOM 2244 N N . LEU A 1 293 ? 5.533 -11.444 -26.713 1.00 95.62 293 LEU A N 1
ATOM 2245 C CA . LEU A 1 293 ? 4.168 -10.955 -26.946 1.00 95.62 293 LEU A CA 1
ATOM 2246 C C . LEU A 1 293 ? 3.127 -11.715 -26.115 1.00 95.62 293 LEU A C 1
ATOM 2248 O O . LEU A 1 293 ? 2.226 -11.101 -25.537 1.00 95.62 293 LEU A O 1
ATOM 2252 N N . GLU A 1 294 ? 3.258 -13.038 -26.018 1.00 96.25 294 GLU A N 1
ATOM 2253 C CA . GLU A 1 294 ? 2.375 -13.852 -25.186 1.00 96.25 294 GLU A CA 1
ATOM 2254 C C . GLU A 1 294 ? 2.515 -13.507 -23.697 1.00 96.25 294 GLU A C 1
ATOM 2256 O O . GLU A 1 294 ? 1.507 -13.353 -22.999 1.00 96.25 294 GLU A O 1
ATOM 2261 N N . PHE A 1 295 ? 3.742 -13.286 -23.213 1.00 96.69 295 PHE A N 1
ATOM 2262 C CA . PHE A 1 295 ? 3.986 -12.799 -21.854 1.00 96.69 295 PHE A CA 1
ATOM 2263 C C . PHE A 1 295 ? 3.304 -11.443 -21.601 1.00 96.69 295 PHE A C 1
ATOM 2265 O O . PHE A 1 295 ? 2.584 -11.290 -20.611 1.00 96.69 295 PHE A O 1
ATOM 2272 N N . LEU A 1 296 ? 3.445 -10.468 -22.504 1.00 95.19 296 LEU A N 1
ATOM 2273 C CA . LEU A 1 296 ? 2.814 -9.150 -22.347 1.00 95.19 296 LEU A CA 1
ATOM 2274 C C . LEU A 1 296 ? 1.281 -9.249 -22.261 1.00 95.19 296 LEU A C 1
ATOM 2276 O O . LEU A 1 296 ? 0.647 -8.525 -21.488 1.00 95.19 296 LEU A O 1
ATOM 2280 N N . ARG A 1 297 ? 0.675 -10.179 -23.009 1.00 92.88 297 ARG A N 1
ATOM 2281 C CA . ARG A 1 297 ? -0.778 -10.412 -23.008 1.00 92.88 297 ARG A CA 1
ATOM 2282 C C . ARG A 1 297 ? -1.264 -11.134 -21.752 1.00 92.88 297 ARG A C 1
ATOM 2284 O O . ARG A 1 297 ? -2.333 -10.791 -21.234 1.00 92.88 297 ARG A O 1
ATOM 2291 N N . THR A 1 298 ? -0.503 -12.098 -21.246 1.00 93.69 298 THR A N 1
ATOM 2292 C CA . THR A 1 298 ? -0.973 -13.040 -20.211 1.00 93.69 298 THR A CA 1
ATOM 2293 C C . THR A 1 298 ? -0.362 -12.846 -18.828 1.00 93.69 298 THR A C 1
ATOM 2295 O O . THR A 1 298 ? -0.831 -13.471 -17.876 1.00 93.69 298 THR A O 1
ATOM 2298 N N . SER A 1 299 ? 0.639 -11.973 -18.685 1.00 95.31 299 SER A N 1
ATOM 2299 C CA . SER A 1 299 ? 1.328 -11.732 -17.413 1.00 95.31 299 SER A CA 1
ATOM 2300 C C . SER A 1 299 ? 0.347 -11.433 -16.274 1.00 95.31 299 SER A C 1
ATOM 2302 O O . SER A 1 299 ? -0.522 -10.562 -16.359 1.00 95.31 299 SER A O 1
ATOM 2304 N N . GLY A 1 300 ? 0.482 -12.196 -15.187 1.00 95.12 300 GLY A N 1
ATOM 2305 C CA . GLY A 1 300 ? -0.354 -12.055 -14.001 1.00 95.12 300 GLY A CA 1
ATOM 2306 C C . GLY A 1 300 ? -0.068 -10.760 -13.247 1.00 95.12 300 GLY A C 1
ATOM 2307 O O . GLY A 1 300 ? 1.023 -10.204 -13.327 1.00 95.12 300 GLY A O 1
ATOM 2308 N N . VAL A 1 301 ? -1.059 -10.295 -12.494 1.00 96.50 301 VAL A N 1
ATOM 2309 C CA . VAL A 1 301 ? -0.954 -9.120 -11.622 1.00 96.50 301 VAL A CA 1
ATOM 2310 C C . VAL A 1 301 ? -0.095 -9.426 -10.398 1.00 96.50 301 VAL A C 1
ATOM 2312 O O . VAL A 1 301 ? -0.286 -10.462 -9.762 1.00 96.50 301 VAL A O 1
ATOM 2315 N N . ARG A 1 302 ? 0.754 -8.471 -10.002 1.00 94.50 302 ARG A N 1
ATOM 2316 C CA . ARG A 1 302 ? 1.491 -8.511 -8.733 1.00 94.50 302 ARG A CA 1
ATOM 2317 C C . ARG A 1 302 ? 1.036 -7.421 -7.763 1.00 94.50 302 ARG A C 1
ATOM 2319 O O . ARG A 1 302 ? 0.604 -7.739 -6.658 1.00 94.50 302 ARG A O 1
ATOM 2326 N N . TYR A 1 303 ? 1.029 -6.159 -8.188 1.00 94.75 303 TYR A N 1
ATOM 2327 C CA . TYR A 1 303 ? 0.460 -5.053 -7.417 1.00 94.75 303 TYR A CA 1
ATOM 2328 C C . TYR A 1 303 ? -0.494 -4.200 -8.264 1.00 94.75 303 TYR A C 1
ATOM 2330 O O . TYR A 1 303 ? -0.214 -3.895 -9.419 1.00 94.75 303 TYR A O 1
ATOM 2338 N N . LEU A 1 304 ? -1.617 -3.767 -7.670 1.00 94.19 304 LEU A N 1
ATOM 2339 C CA . LEU A 1 304 ? -2.603 -2.899 -8.332 1.00 94.19 304 LEU A CA 1
ATOM 2340 C C . LEU A 1 304 ? -2.724 -1.532 -7.646 1.00 94.19 304 LEU A C 1
ATOM 2342 O O . LEU A 1 304 ? -3.376 -1.417 -6.596 1.00 94.19 304 LEU A O 1
ATOM 2346 N N . PRO A 1 305 ? -2.163 -0.478 -8.258 1.00 95.19 305 PRO A N 1
ATOM 2347 C CA . PRO A 1 305 ? -2.464 0.902 -7.907 1.00 95.19 305 PRO A CA 1
ATOM 2348 C C . PRO A 1 305 ? -3.917 1.226 -8.271 1.00 95.19 305 PRO A C 1
ATOM 2350 O O . PRO A 1 305 ? -4.303 1.137 -9.435 1.00 95.19 305 PRO A O 1
ATOM 2353 N N . ARG A 1 306 ? -4.743 1.581 -7.279 1.00 91.44 306 ARG A N 1
ATOM 2354 C CA . ARG A 1 306 ? -6.157 1.952 -7.502 1.00 91.44 306 ARG A CA 1
ATOM 2355 C C . ARG A 1 306 ? -6.543 3.304 -6.917 1.00 91.44 306 ARG A C 1
ATOM 2357 O O . ARG A 1 306 ? -7.566 3.855 -7.302 1.00 91.44 306 ARG A O 1
ATOM 2364 N N . LYS A 1 307 ? -5.759 3.828 -5.973 1.00 91.12 307 LYS A N 1
ATOM 2365 C CA . LYS A 1 307 ? -6.081 5.071 -5.268 1.00 91.12 307 LYS A CA 1
ATOM 2366 C C . LYS A 1 307 ? -6.007 6.298 -6.175 1.00 91.12 307 LYS A C 1
ATOM 2368 O O . LYS A 1 307 ? -6.902 7.133 -6.139 1.00 91.12 307 LYS A O 1
ATOM 2373 N N . VAL A 1 308 ? -4.929 6.411 -6.944 1.00 94.69 308 VAL A N 1
ATOM 2374 C CA . VAL A 1 308 ? -4.645 7.513 -7.874 1.00 94.69 308 VAL A CA 1
ATOM 2375 C C . VAL A 1 308 ? -4.019 6.927 -9.142 1.00 94.69 308 VAL A C 1
ATOM 2377 O O . VAL A 1 308 ? -3.427 5.845 -9.060 1.00 94.69 308 VAL A O 1
ATOM 2380 N N . PRO A 1 309 ? -4.108 7.610 -10.297 1.00 97.12 309 PRO A N 1
ATOM 2381 C CA . PRO A 1 309 ? -3.293 7.255 -11.451 1.00 97.12 309 PRO A CA 1
ATOM 2382 C C . PRO A 1 309 ? -1.809 7.241 -11.077 1.00 97.12 309 PRO A C 1
ATOM 2384 O O . PRO A 1 309 ? -1.344 8.131 -10.365 1.00 97.12 309 PRO A O 1
ATOM 2387 N N . VAL A 1 310 ? -1.068 6.240 -11.555 1.00 97.81 310 VAL A N 1
ATOM 2388 C CA . VAL A 1 310 ? 0.374 6.130 -11.319 1.00 97.81 310 VAL A CA 1
ATOM 2389 C C . VAL A 1 310 ? 1.075 7.344 -11.943 1.00 97.81 310 VAL A C 1
ATOM 2391 O O . VAL A 1 310 ? 0.973 7.534 -13.161 1.00 97.81 310 VAL A O 1
ATOM 2394 N N . PRO A 1 311 ? 1.788 8.168 -11.151 1.00 97.69 311 PRO A N 1
ATOM 2395 C CA . PRO A 1 311 ? 2.447 9.368 -11.660 1.00 97.69 311 PRO A CA 1
ATOM 2396 C C . PRO A 1 311 ? 3.457 9.095 -12.772 1.00 97.69 311 PRO A C 1
ATOM 2398 O O . PRO A 1 311 ? 3.469 9.792 -13.787 1.00 97.69 311 PRO A O 1
ATOM 2401 N N . LEU A 1 312 ? 4.292 8.074 -12.586 1.00 98.62 312 LEU A N 1
ATOM 2402 C CA . LEU A 1 312 ? 5.333 7.707 -13.531 1.00 98.62 312 LEU A CA 1
ATOM 2403 C C . LEU A 1 312 ? 5.558 6.196 -13.517 1.00 98.62 312 LEU A C 1
ATOM 2405 O O . LEU A 1 312 ? 5.825 5.611 -12.470 1.00 98.62 312 LEU A O 1
ATOM 2409 N N . ILE A 1 313 ? 5.508 5.595 -14.700 1.00 98.81 313 ILE A N 1
ATOM 2410 C CA . ILE A 1 313 ? 5.971 4.233 -14.952 1.00 98.81 313 ILE A CA 1
ATOM 2411 C C . ILE A 1 313 ? 7.215 4.343 -15.834 1.00 98.81 313 ILE A C 1
ATOM 2413 O O . ILE A 1 313 ? 7.144 4.978 -16.889 1.00 98.81 313 ILE A O 1
ATOM 2417 N N . VAL A 1 314 ? 8.337 3.755 -15.413 1.00 98.75 314 VAL A N 1
ATOM 2418 C CA . VAL A 1 314 ? 9.566 3.678 -16.222 1.00 98.75 314 VAL A CA 1
ATOM 2419 C C . VAL A 1 314 ? 9.984 2.227 -16.348 1.00 98.75 314 VAL A C 1
ATOM 2421 O O . VAL A 1 314 ? 10.328 1.606 -15.349 1.00 98.75 314 VAL A O 1
ATOM 2424 N N . THR A 1 315 ? 9.964 1.694 -17.566 1.00 98.25 315 THR A N 1
ATOM 2425 C CA . THR A 1 315 ? 10.179 0.268 -17.814 1.00 98.25 315 THR A CA 1
ATOM 2426 C C . THR A 1 315 ? 11.205 0.001 -18.908 1.00 98.25 315 THR A C 1
ATOM 2428 O O . THR A 1 315 ? 11.409 0.817 -19.806 1.00 98.25 315 THR A O 1
ATOM 2431 N N . ALA A 1 316 ? 11.836 -1.173 -18.832 1.00 96.44 316 ALA A N 1
ATOM 2432 C CA . ALA A 1 316 ? 12.753 -1.695 -19.841 1.00 96.44 316 ALA A CA 1
ATOM 2433 C C . ALA A 1 316 ? 12.042 -2.412 -21.008 1.00 96.44 316 ALA A C 1
ATOM 2435 O O . ALA A 1 316 ? 12.705 -2.904 -21.926 1.00 96.44 316 ALA A O 1
ATOM 2436 N N . ARG A 1 317 ? 10.704 -2.491 -21.001 1.00 97.19 317 ARG A N 1
ATOM 2437 C CA . ARG A 1 317 ? 9.942 -2.927 -22.181 1.00 97.19 317 ARG A CA 1
ATOM 2438 C C . ARG A 1 317 ? 10.245 -1.999 -23.357 1.00 97.19 317 ARG A C 1
ATOM 2440 O O . ARG A 1 317 ? 10.321 -0.785 -23.168 1.00 97.19 317 ARG A O 1
ATOM 2447 N N . LEU A 1 318 ? 10.410 -2.556 -24.556 1.00 97.75 318 LEU A N 1
ATOM 2448 C CA . LEU A 1 318 ? 10.700 -1.763 -25.755 1.00 97.75 318 LEU A CA 1
ATOM 2449 C C . LEU A 1 318 ? 9.468 -0.975 -26.212 1.00 97.75 318 LEU A C 1
ATOM 2451 O O . LEU A 1 318 ? 8.349 -1.486 -26.181 1.00 97.75 318 LEU A O 1
ATOM 2455 N N . GLU A 1 319 ? 9.688 0.233 -26.723 1.00 98.19 319 GLU A N 1
ATOM 2456 C CA . GLU A 1 319 ? 8.657 1.146 -27.234 1.00 98.19 319 GLU A CA 1
ATOM 2457 C C . GLU A 1 319 ? 7.754 0.499 -28.301 1.00 98.19 319 GLU A C 1
ATOM 2459 O O . GLU A 1 319 ? 6.553 0.765 -28.351 1.00 98.19 319 GLU A O 1
ATOM 2464 N N . ARG A 1 320 ? 8.300 -0.419 -29.113 1.00 97.25 320 ARG A N 1
ATOM 2465 C CA . ARG A 1 320 ? 7.539 -1.178 -30.123 1.00 97.25 320 ARG A CA 1
ATOM 2466 C C . ARG A 1 320 ? 6.392 -2.020 -29.543 1.00 97.25 320 ARG A C 1
ATOM 2468 O O . ARG A 1 320 ? 5.497 -2.381 -30.295 1.00 97.25 320 ARG A O 1
ATOM 2475 N N . TYR A 1 321 ? 6.406 -2.302 -28.236 1.00 97.69 321 TYR A N 1
ATOM 2476 C CA . TYR A 1 321 ? 5.380 -3.065 -27.513 1.00 97.69 321 TYR A CA 1
ATOM 2477 C C . TYR A 1 321 ? 4.448 -2.186 -26.665 1.00 97.69 321 TYR A C 1
ATOM 2479 O O . TYR A 1 321 ? 3.834 -2.646 -25.691 1.00 97.69 321 TYR A O 1
ATOM 2487 N N . ARG A 1 322 ? 4.379 -0.883 -26.969 1.00 98.31 322 ARG A N 1
ATOM 2488 C CA . ARG A 1 322 ? 3.543 0.066 -26.225 1.00 98.31 322 ARG A CA 1
ATOM 2489 C C . ARG A 1 322 ? 2.074 -0.335 -26.233 1.00 98.31 322 ARG A C 1
ATOM 2491 O O . ARG A 1 322 ? 1.451 -0.288 -25.177 1.00 98.31 322 ARG A O 1
ATOM 2498 N N . SER A 1 323 ? 1.534 -0.753 -27.377 1.00 98.19 323 SER A N 1
ATOM 2499 C CA . SER A 1 323 ? 0.134 -1.180 -27.500 1.00 98.19 323 SER A CA 1
ATOM 2500 C C . SER A 1 323 ? -0.222 -2.266 -26.488 1.00 98.19 323 SER A C 1
ATOM 2502 O O . SER A 1 323 ? -1.136 -2.098 -25.687 1.00 98.19 323 SER A O 1
ATOM 2504 N N . GLU A 1 324 ? 0.562 -3.337 -26.455 1.00 98.00 324 GLU A N 1
ATOM 2505 C CA . GLU A 1 324 ? 0.371 -4.501 -25.596 1.00 98.00 324 GLU A CA 1
ATOM 2506 C C . GLU A 1 324 ? 0.532 -4.132 -24.118 1.00 98.00 324 GLU A C 1
ATOM 2508 O O . GLU A 1 324 ? -0.224 -4.591 -23.258 1.00 98.00 324 GLU A O 1
ATOM 2513 N N . THR A 1 325 ? 1.501 -3.263 -23.825 1.00 98.12 325 THR A N 1
ATOM 2514 C CA . THR A 1 325 ? 1.779 -2.771 -22.473 1.00 98.12 325 THR A CA 1
ATOM 2515 C C . THR A 1 325 ? 0.630 -1.913 -21.942 1.00 98.12 325 THR A C 1
ATOM 2517 O O . THR A 1 325 ? 0.170 -2.115 -20.817 1.00 98.12 325 THR A O 1
ATOM 2520 N N . GLU A 1 326 ? 0.115 -0.985 -22.747 1.00 98.56 326 GLU A N 1
ATOM 2521 C CA . GLU A 1 326 ? -1.027 -0.149 -22.373 1.00 98.56 326 GLU A CA 1
ATOM 2522 C C . GLU A 1 326 ? -2.332 -0.947 -22.294 1.00 98.56 326 GLU A C 1
ATOM 2524 O O . GLU A 1 326 ? -3.156 -0.696 -21.411 1.00 98.56 326 GLU A O 1
ATOM 2529 N N . ASP A 1 327 ? -2.519 -1.941 -23.160 1.00 98.31 327 ASP A N 1
ATOM 2530 C CA . ASP A 1 327 ? -3.676 -2.831 -23.105 1.00 98.31 327 ASP A CA 1
ATOM 2531 C C . ASP A 1 327 ? -3.679 -3.678 -21.834 1.00 98.31 327 ASP A C 1
ATOM 2533 O O . ASP A 1 327 ? -4.737 -3.883 -21.236 1.00 98.31 327 ASP A O 1
ATOM 2537 N N . TRP A 1 328 ? -2.514 -4.124 -21.353 1.00 97.94 328 TRP A N 1
ATOM 2538 C CA . TRP A 1 328 ? -2.404 -4.735 -20.027 1.00 97.94 328 TRP A CA 1
ATOM 2539 C C . TRP A 1 328 ? -2.872 -3.773 -18.926 1.00 97.94 328 TRP A C 1
ATOM 2541 O O . TRP A 1 328 ? -3.745 -4.129 -18.130 1.00 97.94 328 TRP A O 1
ATOM 2551 N N . LEU A 1 329 ? -2.376 -2.529 -18.918 1.00 98.06 329 LEU A N 1
ATOM 2552 C CA . LEU A 1 329 ? -2.767 -1.531 -17.914 1.00 98.06 329 LEU A CA 1
ATOM 2553 C C . LEU A 1 329 ? -4.285 -1.284 -17.918 1.00 98.06 329 LEU A C 1
ATOM 2555 O O . LEU A 1 329 ? -4.920 -1.327 -16.860 1.00 98.06 329 LEU A O 1
ATOM 2559 N N . ARG A 1 330 ? -4.889 -1.099 -19.101 1.00 97.88 330 ARG A N 1
ATOM 2560 C CA . ARG A 1 330 ? -6.339 -0.879 -19.256 1.00 97.88 330 ARG A CA 1
ATOM 2561 C C . ARG A 1 330 ? -7.155 -2.076 -18.779 1.00 97.88 330 ARG A C 1
ATOM 2563 O O . ARG A 1 330 ? -8.093 -1.892 -18.005 1.00 97.88 330 ARG A O 1
ATOM 2570 N N . ARG A 1 331 ? -6.789 -3.297 -19.188 1.00 97.06 331 ARG A N 1
ATOM 2571 C CA . ARG A 1 331 ? -7.494 -4.532 -18.791 1.00 97.06 331 ARG A CA 1
ATOM 2572 C C . ARG A 1 331 ? -7.514 -4.732 -17.279 1.00 97.06 331 ARG A C 1
ATOM 2574 O O . ARG A 1 331 ? -8.514 -5.201 -16.743 1.00 97.06 331 ARG A O 1
ATOM 2581 N N . HIS A 1 332 ? -6.441 -4.351 -16.589 1.00 96.75 332 HIS A N 1
ATOM 2582 C CA . HIS A 1 332 ? -6.342 -4.476 -15.134 1.00 96.75 332 HIS A CA 1
ATOM 2583 C C . HIS A 1 332 ? -6.813 -3.229 -14.368 1.00 96.75 332 HIS A C 1
ATOM 2585 O O . HIS A 1 332 ? -6.799 -3.216 -13.132 1.00 96.75 332 HIS A O 1
ATOM 2591 N N . GLY A 1 333 ? -7.304 -2.207 -15.078 1.00 96.38 333 GLY A N 1
ATOM 259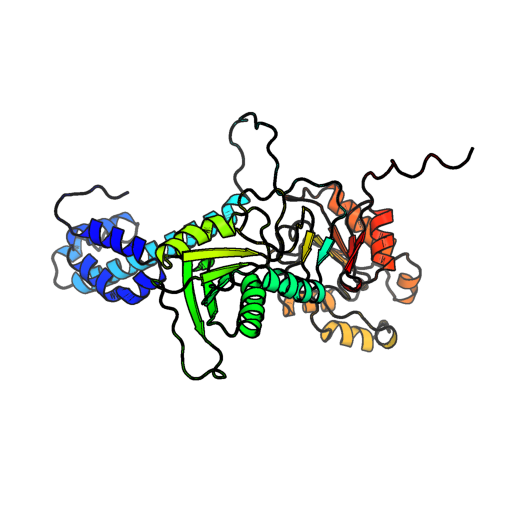2 C CA . GLY A 1 333 ? -7.837 -0.980 -14.491 1.00 96.38 333 GLY A CA 1
ATOM 2593 C C . GLY A 1 333 ? -6.774 -0.127 -13.798 1.00 96.38 333 GLY A C 1
ATOM 2594 O O . GLY A 1 333 ? -7.087 0.554 -12.823 1.00 96.38 333 GLY A O 1
ATOM 2595 N N . VAL A 1 334 ? -5.525 -0.189 -14.267 1.00 97.62 334 VAL A N 1
ATOM 2596 C CA . VAL A 1 334 ? -4.435 0.672 -13.805 1.00 97.62 334 VAL A CA 1
ATOM 2597 C C . VAL A 1 334 ? -4.464 1.945 -14.641 1.00 97.62 334 VAL A C 1
ATOM 2599 O O . VAL A 1 334 ? -4.313 1.890 -15.856 1.00 97.62 334 VAL A O 1
ATOM 2602 N N . ALA A 1 335 ? -4.666 3.094 -13.999 1.00 98.00 335 ALA A N 1
ATOM 2603 C CA . ALA A 1 335 ? -4.528 4.402 -14.636 1.00 98.00 335 ALA A CA 1
ATOM 2604 C C . ALA A 1 335 ? -3.098 4.927 -14.447 1.00 98.00 335 ALA A C 1
ATOM 2606 O O . ALA A 1 335 ? -2.485 4.679 -13.409 1.00 98.00 335 ALA A O 1
ATOM 2607 N N . TRP A 1 336 ? -2.571 5.676 -15.416 1.00 98.31 336 TRP A N 1
ATOM 2608 C CA . TRP A 1 336 ? -1.225 6.253 -15.366 1.00 98.31 336 TRP A CA 1
ATOM 2609 C C . TRP A 1 336 ? -1.194 7.643 -16.006 1.00 98.31 336 TRP A C 1
ATOM 2611 O O . TRP A 1 336 ? -2.030 7.966 -16.849 1.00 98.31 336 TRP A O 1
ATOM 2621 N N . HIS A 1 337 ? -0.231 8.472 -15.602 1.00 98.06 337 HIS A N 1
ATOM 2622 C CA . HIS A 1 337 ? 0.010 9.780 -16.215 1.00 98.06 337 HIS A CA 1
ATOM 2623 C C . HIS A 1 337 ? 1.084 9.719 -17.301 1.00 98.06 337 HIS A C 1
ATOM 2625 O O . HIS A 1 337 ? 0.877 10.231 -18.398 1.00 98.06 337 HIS A O 1
ATOM 2631 N N . ARG A 1 338 ? 2.227 9.086 -17.014 1.00 98.50 338 ARG A N 1
ATOM 2632 C CA . ARG A 1 338 ? 3.339 8.962 -17.963 1.00 98.50 338 ARG A CA 1
ATOM 2633 C C . ARG A 1 338 ? 3.896 7.543 -17.950 1.00 98.50 338 ARG A C 1
ATOM 2635 O O . ARG A 1 338 ? 4.292 7.052 -16.897 1.00 98.50 338 ARG A O 1
ATOM 2642 N N . LEU A 1 339 ? 3.938 6.921 -19.129 1.00 98.81 339 LEU A N 1
ATOM 2643 C CA . LEU A 1 339 ? 4.569 5.624 -19.379 1.00 98.81 339 LEU A CA 1
ATOM 2644 C C . LEU A 1 339 ? 5.809 5.832 -20.252 1.00 98.81 339 LEU A C 1
ATOM 2646 O O . LEU A 1 339 ? 5.694 6.147 -21.440 1.00 98.81 339 LEU A O 1
ATOM 2650 N N . VAL A 1 340 ? 6.979 5.664 -19.644 1.00 98.81 340 VAL A N 1
ATOM 2651 C CA . VAL A 1 340 ? 8.288 5.748 -20.289 1.00 98.81 340 VAL A CA 1
ATOM 2652 C C . VAL A 1 340 ? 8.782 4.331 -20.571 1.00 98.81 340 VAL A C 1
ATOM 2654 O O . VAL A 1 340 ? 8.912 3.531 -19.645 1.00 98.81 340 VAL A O 1
ATOM 2657 N N . MET A 1 341 ? 9.010 4.025 -21.847 1.00 98.69 341 MET A N 1
ATOM 2658 C CA . MET A 1 341 ? 9.466 2.720 -22.329 1.00 98.69 341 MET A CA 1
ATOM 2659 C C . MET A 1 341 ? 10.782 2.878 -23.089 1.00 98.69 341 MET A C 1
ATOM 2661 O O . MET A 1 341 ? 11.106 3.962 -23.583 1.00 98.69 341 MET A O 1
ATOM 2665 N N . HIS A 1 342 ? 11.544 1.793 -23.170 1.00 98.25 342 HIS A N 1
ATOM 2666 C CA . HIS A 1 342 ? 12.892 1.813 -23.710 1.00 98.25 342 HIS A CA 1
ATOM 2667 C C . HIS A 1 342 ? 12.885 2.055 -25.232 1.00 98.25 342 HIS A C 1
ATOM 2669 O O . HIS A 1 342 ? 12.204 1.324 -25.955 1.00 98.25 342 HIS A O 1
ATOM 2675 N N . PRO A 1 343 ? 13.652 3.029 -25.758 1.00 98.06 343 PRO A N 1
ATOM 2676 C CA . PRO A 1 343 ? 13.573 3.425 -27.167 1.00 98.06 343 PRO A CA 1
ATOM 2677 C C . PRO A 1 343 ? 14.320 2.489 -28.127 1.00 98.06 343 PRO A C 1
ATOM 2679 O O . PRO A 1 343 ? 14.184 2.636 -29.340 1.00 98.06 343 PRO A O 1
ATOM 2682 N N . ALA A 1 344 ? 15.131 1.558 -27.612 1.00 97.44 344 ALA A N 1
ATOM 2683 C CA . ALA A 1 344 ? 15.865 0.612 -28.450 1.00 97.44 344 ALA A CA 1
ATOM 2684 C C . ALA A 1 344 ? 14.915 -0.193 -29.364 1.00 97.44 344 ALA A C 1
ATOM 2686 O O . ALA A 1 344 ? 13.844 -0.618 -28.922 1.00 97.44 344 ALA A O 1
ATOM 2687 N N . PRO A 1 345 ? 15.299 -0.443 -30.626 1.00 95.50 345 PRO A N 1
ATOM 2688 C CA . PRO A 1 345 ? 14.455 -1.162 -31.576 1.00 95.50 345 PRO A CA 1
ATOM 2689 C C . PRO A 1 345 ? 14.424 -2.674 -31.317 1.00 95.50 345 PRO A C 1
ATOM 2691 O O . PRO A 1 345 ? 13.462 -3.331 -31.709 1.00 95.50 345 PRO A O 1
ATOM 2694 N N . THR A 1 346 ? 15.458 -3.221 -30.667 1.00 95.19 346 THR A N 1
ATOM 2695 C CA . THR A 1 346 ? 15.601 -4.656 -30.395 1.00 95.19 346 THR A CA 1
ATOM 2696 C C . THR A 1 346 ? 16.091 -4.925 -28.976 1.00 95.19 346 THR A C 1
ATOM 2698 O O . THR A 1 346 ? 16.740 -4.084 -28.344 1.00 95.19 346 THR A O 1
ATOM 2701 N N . LEU A 1 347 ? 15.846 -6.144 -28.499 1.00 93.25 347 LEU A N 1
ATOM 2702 C CA . LEU A 1 347 ? 16.366 -6.651 -27.230 1.00 93.25 347 LEU A CA 1
ATOM 2703 C C . LEU A 1 347 ? 17.900 -6.608 -27.175 1.00 93.25 347 LEU A C 1
ATOM 2705 O O . LEU A 1 347 ? 18.480 -6.219 -26.162 1.00 93.25 347 LEU A O 1
ATOM 2709 N N . SER A 1 348 ? 18.567 -6.971 -28.275 1.00 94.81 348 SER A N 1
ATOM 2710 C CA . SER A 1 348 ? 20.033 -6.955 -28.355 1.00 94.81 348 SER A CA 1
ATOM 2711 C C . SER A 1 348 ? 20.604 -5.549 -28.178 1.00 94.81 348 SER A C 1
ATOM 2713 O O . SER A 1 348 ? 21.638 -5.384 -27.533 1.00 94.81 348 SER A O 1
ATOM 2715 N N . GLU A 1 349 ? 19.938 -4.535 -28.730 1.00 96.06 349 GLU A N 1
ATOM 2716 C CA . GLU A 1 349 ? 20.348 -3.142 -28.565 1.00 96.06 349 GLU A CA 1
ATOM 2717 C C . GLU A 1 349 ? 20.059 -2.630 -27.158 1.00 96.06 349 GLU A C 1
ATOM 2719 O O . GLU A 1 349 ? 20.957 -2.060 -26.548 1.00 96.06 349 GLU A O 1
ATOM 2724 N N . ARG A 1 350 ? 18.877 -2.924 -26.598 1.00 95.94 350 ARG A N 1
ATOM 2725 C CA . ARG A 1 350 ? 18.548 -2.595 -25.201 1.00 95.94 350 ARG A CA 1
ATOM 2726 C C . ARG A 1 350 ? 19.571 -3.161 -24.219 1.00 95.94 350 ARG A C 1
ATOM 2728 O O . ARG A 1 350 ? 19.969 -2.475 -23.289 1.00 95.94 350 ARG A O 1
ATOM 2735 N N . ASN A 1 351 ? 20.004 -4.405 -24.411 1.00 93.81 351 ASN A N 1
ATOM 2736 C CA . ASN A 1 351 ? 20.924 -5.073 -23.486 1.00 93.81 351 ASN A CA 1
ATOM 2737 C C . ASN A 1 351 ? 22.337 -4.456 -23.459 1.00 93.81 351 ASN A C 1
ATOM 2739 O O . ASN A 1 351 ? 23.155 -4.865 -22.637 1.00 93.81 351 ASN A O 1
ATOM 2743 N N . LYS A 1 352 ? 22.642 -3.497 -24.344 1.00 96.12 352 LYS A N 1
ATOM 2744 C CA . LYS A 1 352 ? 23.879 -2.702 -24.293 1.00 96.12 352 LYS A CA 1
ATOM 2745 C C . LYS A 1 352 ? 23.780 -1.522 -23.319 1.00 96.12 352 LYS A C 1
ATOM 2747 O O . LYS A 1 352 ? 24.819 -0.990 -22.936 1.00 96.12 352 LYS A O 1
ATOM 2752 N N . ASP A 1 353 ? 22.568 -1.135 -22.925 1.00 95.62 353 ASP A N 1
ATOM 2753 C CA . ASP A 1 353 ? 22.311 0.021 -22.071 1.00 95.62 353 ASP A CA 1
ATOM 2754 C C . ASP A 1 353 ? 22.278 -0.358 -20.580 1.00 95.62 353 ASP A C 1
ATOM 2756 O O . ASP A 1 353 ? 21.909 -1.467 -20.187 1.00 95.62 353 ASP A O 1
ATOM 2760 N N . ASP A 1 354 ? 22.628 0.601 -19.719 1.00 96.44 354 ASP A N 1
ATOM 2761 C CA . ASP A 1 354 ? 22.423 0.488 -18.272 1.00 96.44 354 ASP A CA 1
ATOM 2762 C C . ASP A 1 354 ? 20.960 0.822 -17.939 1.00 96.44 354 ASP A C 1
ATOM 2764 O O . ASP A 1 354 ? 20.572 1.986 -17.798 1.00 96.44 354 ASP A O 1
ATOM 2768 N N . ILE A 1 355 ? 20.138 -0.221 -17.802 1.00 97.62 355 ILE A N 1
ATOM 2769 C CA . ILE A 1 355 ? 18.703 -0.103 -17.500 1.00 97.62 355 ILE A CA 1
ATOM 2770 C C . ILE A 1 355 ? 18.441 0.630 -16.182 1.00 97.62 355 ILE A C 1
ATOM 2772 O O . ILE A 1 355 ? 17.486 1.406 -16.081 1.00 97.62 355 ILE A O 1
ATOM 2776 N N . ALA A 1 356 ? 19.287 0.423 -15.172 1.00 98.00 356 ALA A N 1
ATOM 2777 C CA . ALA A 1 356 ? 19.129 1.107 -13.898 1.00 98.00 356 ALA A CA 1
ATOM 2778 C C . ALA A 1 356 ? 19.434 2.604 -14.045 1.00 98.00 356 ALA A C 1
ATOM 2780 O O . ALA A 1 356 ? 18.693 3.431 -13.514 1.00 98.00 356 ALA A O 1
ATOM 2781 N N . ALA A 1 357 ? 20.466 2.972 -14.810 1.00 98.19 357 ALA A N 1
ATOM 2782 C CA . ALA A 1 357 ? 20.756 4.372 -15.114 1.00 98.19 357 ALA A CA 1
ATOM 2783 C C . ALA A 1 357 ? 19.651 5.035 -15.945 1.00 98.19 357 ALA A C 1
ATOM 2785 O O . ALA A 1 357 ? 19.247 6.157 -15.633 1.00 98.19 357 ALA A O 1
ATOM 2786 N N . TYR A 1 358 ? 19.105 4.327 -16.935 1.00 98.50 358 TYR A N 1
ATOM 2787 C CA . TYR A 1 358 ? 17.959 4.783 -17.720 1.00 98.50 358 TYR A CA 1
ATOM 2788 C C . TYR A 1 358 ? 16.745 5.097 -16.828 1.00 98.50 358 TYR A C 1
ATOM 2790 O O . TYR A 1 358 ? 16.186 6.199 -16.880 1.00 98.50 358 TYR A O 1
ATOM 2798 N N . LYS A 1 359 ? 16.378 4.166 -15.935 1.00 98.62 359 LYS A N 1
ATOM 2799 C CA . LYS A 1 359 ? 15.295 4.363 -14.960 1.00 98.62 359 LYS A CA 1
ATOM 2800 C C . LYS A 1 359 ? 15.591 5.529 -14.009 1.00 98.62 359 LYS A C 1
ATOM 2802 O O . LYS A 1 359 ? 14.723 6.374 -13.780 1.00 98.62 359 LYS A O 1
ATOM 2807 N N . ALA A 1 360 ? 16.819 5.618 -13.498 1.00 98.50 360 ALA A N 1
ATOM 2808 C CA . ALA A 1 360 ? 17.246 6.669 -12.575 1.00 98.50 360 ALA A CA 1
ATOM 2809 C C . ALA A 1 360 ? 17.187 8.071 -13.188 1.00 98.50 360 ALA A C 1
ATOM 2811 O O . ALA A 1 360 ? 16.778 9.012 -12.504 1.00 98.50 360 ALA A O 1
ATOM 2812 N N . MET A 1 361 ? 17.560 8.212 -14.461 1.00 98.44 361 MET A N 1
ATOM 2813 C CA . MET A 1 361 ? 17.495 9.474 -15.195 1.00 98.44 361 MET A CA 1
ATOM 2814 C C . MET A 1 361 ? 16.055 9.993 -15.239 1.00 98.44 361 MET A C 1
ATOM 2816 O O . MET A 1 361 ? 15.771 11.074 -14.721 1.00 98.44 361 MET A O 1
ATOM 2820 N N . HIS A 1 362 ? 15.121 9.190 -15.754 1.00 98.69 362 HIS A N 1
ATOM 2821 C CA . HIS A 1 362 ? 13.717 9.593 -15.871 1.00 98.69 362 HIS A CA 1
ATOM 2822 C C . HIS A 1 362 ? 13.033 9.800 -14.520 1.00 98.69 362 HIS A C 1
ATOM 2824 O O . HIS A 1 362 ? 12.227 10.723 -14.359 1.00 98.69 362 HIS A O 1
ATOM 2830 N N . PHE A 1 363 ? 13.370 8.974 -13.528 1.00 98.44 363 PHE A N 1
ATOM 2831 C CA . PHE A 1 363 ? 12.909 9.177 -12.162 1.00 98.44 363 PHE A CA 1
ATOM 2832 C C . PHE A 1 363 ? 13.395 10.517 -11.593 1.00 98.44 363 PHE A C 1
ATOM 2834 O O . PHE A 1 363 ? 12.599 11.261 -11.017 1.00 98.44 363 PHE A O 1
ATOM 2841 N N . SER A 1 364 ? 14.671 10.857 -11.790 1.00 97.69 364 SER A N 1
ATOM 2842 C CA . SER A 1 364 ? 15.265 12.105 -11.298 1.00 97.69 364 SER A CA 1
ATOM 2843 C C . SER A 1 364 ? 14.664 13.338 -11.966 1.00 97.69 364 SER A C 1
ATOM 2845 O O . SER A 1 364 ? 14.335 14.298 -11.268 1.00 97.69 364 SER A O 1
ATOM 2847 N N . GLU A 1 365 ? 14.459 13.299 -13.286 1.00 98.00 365 GLU A N 1
ATOM 2848 C CA . GLU A 1 365 ? 13.795 14.365 -14.049 1.00 98.00 365 GLU A CA 1
ATOM 2849 C C . GLU A 1 365 ? 12.392 14.651 -13.507 1.00 98.00 365 GLU A C 1
ATOM 2851 O O . GLU A 1 365 ? 12.042 15.796 -13.217 1.00 98.00 365 GLU A O 1
ATOM 2856 N N . TRP A 1 366 ? 11.588 13.600 -13.324 1.00 97.75 366 TRP A N 1
ATOM 2857 C CA . TRP A 1 366 ? 10.242 13.739 -12.778 1.00 97.75 366 TRP A CA 1
ATOM 2858 C C . TRP A 1 366 ? 10.267 14.248 -11.334 1.00 97.75 366 TRP A C 1
ATOM 2860 O O . TRP A 1 366 ? 9.549 15.187 -10.986 1.00 97.75 366 TRP A O 1
ATOM 2870 N N . ALA A 1 367 ? 11.131 13.678 -10.496 1.00 95.75 367 ALA A N 1
ATOM 2871 C CA . ALA A 1 367 ? 11.236 14.045 -9.092 1.00 95.75 367 ALA A CA 1
ATOM 2872 C C . ALA A 1 367 ? 11.799 15.463 -8.866 1.00 95.75 367 ALA A C 1
ATOM 2874 O O . ALA A 1 367 ? 11.609 16.019 -7.785 1.00 95.75 367 ALA A O 1
ATOM 2875 N N . ALA A 1 368 ? 12.480 16.062 -9.851 1.00 95.56 368 ALA A N 1
ATOM 2876 C CA . ALA A 1 368 ? 12.947 17.449 -9.793 1.00 95.56 368 ALA A CA 1
ATOM 2877 C C . ALA A 1 368 ? 11.800 18.468 -9.901 1.00 95.56 368 ALA A C 1
ATOM 2879 O O . ALA A 1 368 ? 11.869 19.544 -9.306 1.00 95.56 368 ALA A O 1
ATOM 2880 N N . VAL A 1 369 ? 10.736 18.128 -10.635 1.00 95.31 369 VAL A N 1
ATOM 2881 C CA . VAL A 1 369 ? 9.572 19.007 -10.842 1.00 95.31 369 VAL A CA 1
ATOM 2882 C C . VAL A 1 369 ? 8.363 18.612 -9.991 1.00 95.31 369 VAL A C 1
ATOM 2884 O O . VAL A 1 369 ? 7.491 19.441 -9.728 1.00 95.31 369 VAL A O 1
ATOM 2887 N N . HIS A 1 370 ? 8.307 17.363 -9.528 1.00 92.62 370 HIS A N 1
ATOM 2888 C CA . HIS A 1 370 ? 7.241 16.869 -8.668 1.00 92.62 370 HIS A CA 1
ATOM 2889 C C . HIS A 1 370 ? 7.406 17.365 -7.223 1.00 92.62 370 HIS A C 1
ATOM 2891 O O . HIS A 1 370 ? 8.461 17.205 -6.611 1.00 92.62 370 HIS A O 1
ATOM 2897 N N . ARG A 1 371 ? 6.343 17.939 -6.646 1.00 89.06 371 ARG A N 1
ATOM 2898 C CA . ARG A 1 371 ? 6.314 18.370 -5.240 1.00 89.06 371 ARG A CA 1
ATOM 2899 C C . ARG A 1 371 ? 5.475 17.397 -4.407 1.00 89.06 371 ARG A C 1
ATOM 2901 O O . ARG A 1 371 ? 4.249 17.516 -4.416 1.00 89.06 371 ARG A O 1
ATOM 2908 N N . PRO A 1 372 ? 6.103 16.449 -3.694 1.00 84.56 372 PRO A N 1
ATOM 2909 C CA . PRO A 1 372 ? 5.366 15.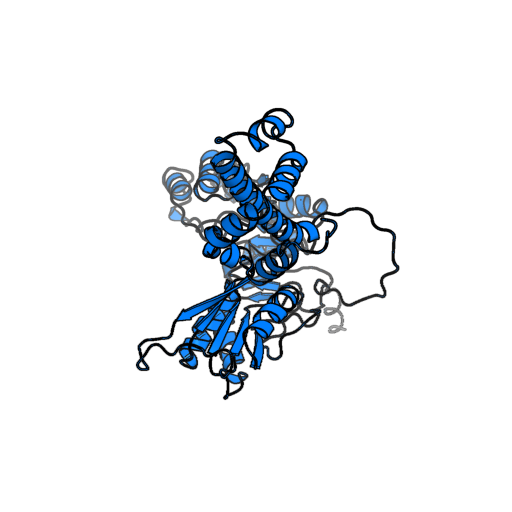422 -2.977 1.00 84.56 372 PRO A CA 1
ATOM 2910 C C . PRO A 1 372 ? 4.701 15.997 -1.720 1.00 84.56 372 PRO A C 1
ATOM 2912 O O . PRO A 1 372 ? 5.317 16.750 -0.961 1.00 84.56 372 PRO A O 1
ATOM 2915 N N . THR A 1 373 ? 3.446 15.617 -1.473 1.00 84.31 373 THR A N 1
ATOM 2916 C CA . THR A 1 373 ? 2.704 16.052 -0.279 1.00 84.31 373 THR A CA 1
ATOM 2917 C C . THR A 1 373 ? 1.768 14.938 0.217 1.00 84.31 373 THR A C 1
ATOM 2919 O O . THR A 1 373 ? 0.704 14.753 -0.368 1.00 84.31 373 THR A O 1
ATOM 2922 N N . PRO A 1 374 ? 2.123 14.195 1.286 1.00 87.31 374 PRO A N 1
ATOM 2923 C CA . PRO A 1 374 ? 3.426 14.174 1.957 1.00 87.31 374 PRO A CA 1
ATOM 2924 C C . PRO A 1 374 ? 4.516 13.520 1.087 1.00 87.31 374 PRO A C 1
ATOM 2926 O O . PRO A 1 374 ? 4.239 12.681 0.231 1.00 87.31 374 PRO A O 1
ATOM 2929 N N . GLY A 1 375 ? 5.770 13.912 1.314 1.00 85.75 375 GLY A N 1
ATOM 2930 C CA . GLY A 1 375 ? 6.940 13.221 0.770 1.00 85.75 375 GLY A CA 1
ATOM 2931 C C . GLY A 1 375 ? 7.486 12.157 1.721 1.00 85.75 375 GLY A C 1
ATOM 2932 O O . GLY A 1 375 ? 7.066 12.106 2.874 1.00 85.75 375 GLY A O 1
ATOM 2933 N N . PRO A 1 376 ? 8.455 11.348 1.277 1.00 91.88 376 PRO A N 1
ATOM 2934 C CA . PRO A 1 376 ? 9.290 11.620 0.111 1.00 91.88 376 PRO A CA 1
ATOM 2935 C C . PRO A 1 376 ? 8.757 11.032 -1.203 1.00 91.88 376 PRO A C 1
ATOM 2937 O O . PRO A 1 376 ? 7.854 10.200 -1.220 1.00 91.88 376 PRO A O 1
ATOM 2940 N N . THR A 1 377 ? 9.360 11.471 -2.306 1.00 94.38 377 THR A N 1
ATOM 2941 C CA . THR A 1 377 ? 9.236 10.831 -3.620 1.00 94.38 377 THR A CA 1
ATOM 2942 C C . THR A 1 377 ? 10.017 9.518 -3.637 1.00 94.38 377 THR A C 1
ATOM 2944 O O . THR A 1 377 ? 11.141 9.482 -3.128 1.00 94.38 377 THR A O 1
ATOM 2947 N N . LEU A 1 378 ? 9.456 8.462 -4.229 1.00 96.00 378 LEU A N 1
ATOM 2948 C CA . LEU A 1 378 ? 10.104 7.152 -4.277 1.00 96.00 378 LEU A CA 1
ATOM 2949 C C . LEU A 1 378 ? 9.961 6.444 -5.619 1.00 96.00 378 LEU A C 1
ATOM 2951 O O . LEU A 1 378 ? 8.993 6.677 -6.339 1.00 96.00 378 LEU A O 1
ATOM 2955 N N . PHE A 1 379 ? 10.914 5.562 -5.911 1.00 98.19 379 PHE A N 1
ATOM 2956 C CA . PHE A 1 379 ? 10.835 4.601 -7.005 1.00 98.19 379 PHE A CA 1
ATOM 2957 C C . PHE A 1 379 ? 10.627 3.188 -6.447 1.00 98.19 379 PHE A C 1
ATOM 2959 O O . PHE A 1 379 ? 11.212 2.844 -5.420 1.00 98.19 379 PHE A O 1
ATOM 2966 N N . VAL A 1 380 ? 9.807 2.362 -7.095 1.00 98.50 380 VAL A N 1
ATOM 2967 C CA . VAL A 1 380 ? 9.648 0.944 -6.741 1.00 98.50 380 VAL A CA 1
ATOM 2968 C C . VAL A 1 380 ? 10.210 0.083 -7.864 1.00 98.50 380 VAL A C 1
ATOM 2970 O O . VAL A 1 380 ? 9.727 0.144 -8.989 1.00 98.50 380 VAL A O 1
ATOM 2973 N N . GLU A 1 381 ? 11.226 -0.708 -7.540 1.00 98.12 381 GLU A N 1
ATOM 2974 C CA . GLU A 1 381 ? 11.974 -1.561 -8.464 1.00 98.12 381 GLU A CA 1
ATOM 2975 C C . GLU A 1 381 ? 11.963 -2.996 -7.928 1.00 98.12 381 GLU A C 1
ATOM 2977 O O . GLU A 1 381 ? 12.079 -3.203 -6.724 1.00 98.12 381 GLU A O 1
ATOM 2982 N N . SER A 1 382 ? 11.766 -3.994 -8.785 1.00 96.12 382 SER A N 1
ATOM 2983 C CA . SER A 1 382 ? 11.612 -5.384 -8.346 1.00 96.12 382 SER A CA 1
ATOM 2984 C C . SER A 1 382 ? 12.956 -6.088 -8.131 1.00 96.12 382 SER A C 1
ATOM 2986 O O . SER A 1 382 ? 13.040 -7.013 -7.317 1.00 96.12 382 SER A O 1
ATOM 2988 N N . ASN A 1 383 ? 14.009 -5.632 -8.814 1.00 96.38 383 ASN A N 1
ATOM 2989 C CA . ASN A 1 383 ? 15.353 -6.186 -8.745 1.00 96.38 383 ASN A CA 1
ATOM 2990 C C . ASN A 1 383 ? 16.250 -5.412 -7.758 1.00 96.38 383 ASN A C 1
ATOM 2992 O O . ASN A 1 383 ? 16.471 -4.215 -7.915 1.00 96.38 383 ASN A O 1
ATOM 2996 N N . ASP A 1 384 ? 16.836 -6.099 -6.770 1.00 96.94 384 ASP A N 1
ATOM 2997 C CA . ASP A 1 384 ? 17.657 -5.482 -5.708 1.00 96.94 384 ASP A CA 1
ATOM 2998 C C . ASP A 1 384 ? 18.846 -4.665 -6.240 1.00 96.94 384 ASP A C 1
ATOM 3000 O O . ASP A 1 384 ? 19.099 -3.545 -5.790 1.00 96.94 384 ASP A O 1
ATOM 3004 N N . TYR A 1 385 ? 19.551 -5.209 -7.237 1.00 96.69 385 TYR A N 1
ATOM 3005 C CA . TYR A 1 385 ? 20.698 -4.550 -7.852 1.00 96.69 385 TYR A CA 1
ATOM 3006 C C . TYR A 1 385 ? 20.271 -3.270 -8.576 1.00 96.69 385 TYR A C 1
ATOM 3008 O O . TYR A 1 385 ? 20.850 -2.209 -8.333 1.00 96.69 385 TYR A O 1
ATOM 3016 N N . GLN A 1 386 ? 19.225 -3.342 -9.409 1.00 97.50 386 GLN A N 1
ATOM 3017 C CA . GLN A 1 386 ? 18.694 -2.151 -10.077 1.00 97.50 386 GLN A CA 1
ATOM 3018 C C . GLN A 1 386 ? 18.172 -1.140 -9.055 1.00 97.50 386 GLN A C 1
ATOM 3020 O O . GLN A 1 386 ? 18.468 0.044 -9.177 1.00 97.50 386 GLN A O 1
ATOM 3025 N N . ALA A 1 387 ? 17.472 -1.584 -8.009 1.00 97.94 387 ALA A N 1
ATOM 3026 C CA . ALA A 1 387 ? 16.926 -0.710 -6.978 1.00 97.94 387 ALA A CA 1
ATOM 3027 C C . ALA A 1 387 ? 18.033 0.094 -6.281 1.00 97.94 387 ALA A C 1
ATOM 3029 O O . ALA A 1 387 ? 17.931 1.317 -6.138 1.00 97.94 387 ALA A O 1
ATOM 3030 N N . ARG A 1 388 ? 19.125 -0.580 -5.903 1.00 97.00 388 ARG A N 1
ATOM 3031 C CA . ARG A 1 388 ? 20.303 0.057 -5.307 1.00 97.00 388 ARG A CA 1
ATOM 3032 C C . ARG A 1 388 ? 20.955 1.040 -6.269 1.00 97.00 388 ARG A C 1
ATOM 3034 O O . ARG A 1 388 ? 21.199 2.184 -5.893 1.00 97.00 388 ARG A O 1
ATOM 3041 N N . ARG A 1 389 ? 21.170 0.628 -7.519 1.00 97.44 389 ARG A N 1
ATOM 3042 C CA . ARG A 1 389 ? 21.794 1.466 -8.547 1.00 97.44 389 ARG A CA 1
ATOM 3043 C C . ARG A 1 389 ? 20.954 2.704 -8.877 1.00 97.44 389 ARG A C 1
ATOM 3045 O O . ARG A 1 389 ? 21.498 3.800 -8.995 1.00 97.44 389 ARG A O 1
ATOM 3052 N N . ILE A 1 390 ? 19.628 2.565 -8.952 1.00 98.06 390 ILE A N 1
ATOM 3053 C CA . ILE A 1 390 ? 18.700 3.688 -9.139 1.00 98.06 390 ILE A CA 1
ATOM 3054 C C . ILE A 1 390 ? 18.793 4.647 -7.954 1.00 98.06 390 ILE A C 1
ATOM 3056 O O . ILE A 1 390 ? 18.832 5.860 -8.156 1.00 98.06 390 ILE A O 1
ATOM 3060 N N . ALA A 1 391 ? 18.860 4.137 -6.724 1.00 96.94 391 ALA A N 1
ATOM 3061 C CA . ALA A 1 391 ? 18.977 4.975 -5.535 1.00 96.94 391 ALA A CA 1
ATOM 3062 C C . ALA A 1 391 ? 20.304 5.744 -5.503 1.00 96.94 391 ALA A C 1
ATOM 3064 O O . ALA A 1 391 ? 20.304 6.939 -5.208 1.00 96.94 391 ALA A O 1
ATOM 3065 N N . GLU A 1 392 ? 21.417 5.089 -5.844 1.00 96.38 392 GLU A N 1
ATOM 3066 C CA . GLU A 1 392 ? 22.746 5.710 -5.925 1.00 96.38 392 GLU A CA 1
ATOM 3067 C C . GLU A 1 392 ? 22.771 6.866 -6.927 1.00 96.38 392 GLU A C 1
ATOM 3069 O O . GLU A 1 392 ? 23.272 7.948 -6.621 1.00 96.38 392 GLU A O 1
ATOM 3074 N N . LEU A 1 393 ? 22.210 6.642 -8.118 1.00 96.81 393 LEU A N 1
ATOM 3075 C CA . LEU A 1 393 ? 22.216 7.616 -9.206 1.00 96.81 393 LEU A CA 1
ATOM 3076 C C . LEU A 1 393 ? 21.215 8.753 -8.982 1.00 96.81 393 LEU A C 1
ATOM 3078 O O . LEU A 1 393 ? 21.538 9.912 -9.225 1.00 96.81 393 LEU A O 1
ATOM 3082 N N . SER A 1 394 ? 20.010 8.436 -8.504 1.00 95.69 394 SER A N 1
ATOM 3083 C CA . SER A 1 394 ? 18.952 9.433 -8.292 1.00 95.69 394 SER A CA 1
ATOM 3084 C C . SER A 1 394 ? 19.068 10.186 -6.969 1.00 95.69 394 SER A C 1
ATOM 3086 O O . SER A 1 394 ? 18.428 11.227 -6.814 1.00 95.69 394 SER A O 1
ATOM 3088 N N . ARG A 1 395 ? 19.848 9.663 -6.008 1.00 94.25 395 ARG A N 1
ATOM 3089 C CA . ARG A 1 395 ? 19.952 10.159 -4.622 1.00 94.25 395 ARG A CA 1
ATOM 3090 C C . ARG A 1 395 ? 18.587 10.291 -3.932 1.00 94.25 395 ARG A C 1
ATOM 3092 O O . ARG A 1 395 ? 18.327 11.224 -3.177 1.00 94.25 395 ARG A O 1
ATOM 3099 N N . ARG A 1 396 ? 17.671 9.367 -4.233 1.00 93.25 396 ARG A N 1
ATOM 3100 C CA . ARG A 1 396 ? 16.274 9.363 -3.760 1.00 93.25 396 ARG A CA 1
ATOM 3101 C C . ARG A 1 396 ? 15.878 7.994 -3.221 1.00 93.25 396 ARG A C 1
ATOM 3103 O O . ARG A 1 396 ? 16.625 7.030 -3.368 1.00 93.25 396 ARG A O 1
ATOM 3110 N N . MET A 1 397 ? 14.705 7.916 -2.582 1.00 95.50 397 MET A N 1
ATOM 3111 C CA . MET A 1 397 ? 14.203 6.638 -2.075 1.00 95.50 397 MET A CA 1
ATOM 3112 C C . MET A 1 397 ? 13.957 5.673 -3.217 1.00 95.50 397 MET A C 1
ATOM 3114 O O . MET A 1 397 ? 13.219 5.999 -4.150 1.00 95.50 397 MET A O 1
ATOM 3118 N N . VAL A 1 398 ? 14.470 4.460 -3.074 1.00 97.56 398 VAL A N 1
ATOM 3119 C CA . VAL A 1 398 ? 14.079 3.336 -3.913 1.00 97.56 398 VAL A CA 1
ATOM 3120 C C . VAL A 1 398 ? 13.743 2.154 -3.029 1.00 97.56 398 VAL A C 1
ATOM 3122 O O . VAL A 1 398 ? 14.434 1.869 -2.052 1.00 97.56 398 VAL A O 1
ATOM 3125 N N . VAL A 1 399 ? 12.649 1.485 -3.353 1.00 97.44 399 VAL A N 1
ATOM 3126 C CA . VAL A 1 399 ? 12.119 0.359 -2.594 1.00 97.44 399 VAL A CA 1
ATOM 3127 C C . VAL A 1 399 ? 12.192 -0.877 -3.469 1.00 97.44 399 VAL A C 1
ATOM 3129 O O . VAL A 1 399 ? 11.721 -0.843 -4.605 1.00 97.44 399 VAL A O 1
ATOM 3132 N N . CYS A 1 400 ? 12.734 -1.959 -2.913 1.00 97.56 400 CYS A N 1
ATOM 3133 C CA . CYS A 1 400 ? 12.683 -3.290 -3.496 1.00 97.56 400 CYS A CA 1
ATOM 3134 C C . CYS A 1 400 ? 11.738 -4.176 -2.676 1.00 97.56 400 CYS A C 1
ATOM 3136 O O . CYS A 1 400 ? 12.151 -4.709 -1.641 1.00 97.56 400 CYS A O 1
ATOM 3138 N N . PRO A 1 401 ? 10.468 -4.355 -3.096 1.00 95.62 401 PRO A N 1
ATOM 3139 C CA . PRO A 1 401 ? 9.531 -5.210 -2.371 1.00 95.62 401 PRO A CA 1
ATOM 3140 C C . PRO A 1 401 ? 10.005 -6.666 -2.291 1.00 95.62 401 PRO A C 1
ATOM 3142 O O . PRO A 1 401 ? 9.786 -7.319 -1.276 1.00 95.62 401 PRO A O 1
ATOM 3145 N N . GLY A 1 402 ? 10.695 -7.158 -3.330 1.00 91.12 402 GLY A N 1
ATOM 3146 C CA . GLY A 1 402 ? 11.177 -8.540 -3.407 1.00 91.12 402 GLY A CA 1
ATOM 3147 C C . GLY A 1 402 ? 12.183 -8.908 -2.313 1.00 91.12 402 GLY A C 1
ATOM 3148 O O . GLY A 1 402 ? 12.162 -10.035 -1.827 1.00 91.12 402 GLY A O 1
ATOM 3149 N N . THR A 1 403 ? 13.019 -7.958 -1.887 1.00 95.31 403 THR A N 1
ATOM 3150 C CA . THR A 1 403 ? 13.991 -8.144 -0.794 1.00 95.31 403 THR A CA 1
ATOM 3151 C C . THR A 1 403 ? 13.610 -7.391 0.480 1.00 95.31 403 THR A C 1
ATOM 3153 O O . THR A 1 403 ? 14.386 -7.374 1.433 1.00 95.31 403 THR A O 1
ATOM 3156 N N . ALA A 1 404 ? 12.435 -6.751 0.503 1.00 95.50 404 ALA A N 1
ATOM 3157 C CA . ALA A 1 404 ? 12.000 -5.827 1.552 1.00 95.50 404 ALA A CA 1
ATOM 3158 C C . ALA A 1 404 ? 13.010 -4.700 1.863 1.00 95.50 404 ALA A C 1
ATOM 3160 O O . ALA A 1 404 ? 13.021 -4.150 2.968 1.00 95.50 404 ALA A O 1
ATOM 3161 N N . SER A 1 405 ? 13.858 -4.347 0.895 1.00 95.44 405 SER A N 1
ATOM 3162 C CA . SER A 1 405 ? 14.921 -3.357 1.075 1.00 95.44 405 SER A CA 1
ATOM 3163 C C . SER A 1 405 ? 14.448 -1.952 0.722 1.00 95.44 405 SER A C 1
ATOM 3165 O O . SER A 1 405 ? 13.691 -1.746 -0.230 1.00 95.44 405 SER A O 1
ATOM 3167 N N . VAL A 1 406 ? 14.932 -0.966 1.477 1.00 95.62 406 VAL A N 1
ATOM 3168 C CA . VAL A 1 406 ? 14.747 0.457 1.183 1.00 95.62 406 VAL A CA 1
ATOM 3169 C C . VAL A 1 406 ? 16.118 1.110 1.090 1.00 95.62 406 VAL A C 1
ATOM 3171 O O . VAL A 1 406 ? 16.879 1.125 2.058 1.00 95.62 406 VAL A O 1
ATOM 3174 N N . TYR A 1 407 ? 16.421 1.658 -0.079 1.00 94.50 407 TYR A N 1
ATOM 3175 C CA . TYR A 1 407 ? 17.634 2.410 -0.355 1.00 94.50 407 TYR A CA 1
ATOM 3176 C C . TYR A 1 407 ? 17.322 3.897 -0.309 1.00 94.50 407 TYR A C 1
ATOM 3178 O O . TYR A 1 407 ? 16.355 4.366 -0.909 1.00 94.50 407 TYR A O 1
ATOM 3186 N N . TRP A 1 408 ? 18.142 4.643 0.418 1.00 83.75 408 TRP A N 1
ATOM 3187 C CA . TRP A 1 408 ? 18.011 6.083 0.553 1.00 83.75 408 TRP A CA 1
ATOM 3188 C C . TRP A 1 408 ? 19.402 6.687 0.706 1.00 83.75 408 TRP A C 1
ATOM 3190 O O . TRP A 1 408 ? 20.106 6.387 1.668 1.00 83.75 408 TRP A O 1
ATOM 3200 N N . PHE A 1 409 ? 19.785 7.543 -0.238 1.00 69.75 409 PHE A N 1
ATOM 3201 C CA . PHE A 1 409 ? 21.044 8.285 -0.208 1.00 69.75 409 PHE A CA 1
ATOM 3202 C C . PHE A 1 409 ? 20.739 9.765 0.020 1.00 69.75 409 PHE A C 1
ATOM 3204 O O . PHE A 1 409 ? 20.786 10.564 -0.910 1.00 69.75 409 PHE A O 1
ATOM 3211 N N . GLY A 1 410 ? 20.370 10.105 1.253 1.00 56.97 410 GLY A N 1
ATOM 3212 C CA . GLY A 1 410 ? 20.239 11.483 1.719 1.00 56.97 410 GLY A CA 1
ATOM 3213 C C . GLY A 1 410 ? 20.987 11.643 3.039 1.00 56.97 410 GLY A C 1
ATOM 3214 O O . GLY A 1 410 ? 20.712 10.892 3.970 1.00 56.97 410 GLY A O 1
ATOM 3215 N N . ASP A 1 411 ? 21.950 12.566 3.043 1.00 42.34 411 ASP A N 1
ATOM 3216 C CA . ASP A 1 411 ? 22.734 13.130 4.151 1.00 42.34 411 ASP A CA 1
ATOM 3217 C C . ASP A 1 411 ? 23.074 12.187 5.319 1.00 42.34 411 ASP A C 1
ATOM 3219 O O . ASP A 1 411 ? 22.692 12.405 6.467 1.00 42.34 411 ASP A O 1
ATOM 3223 N N . HIS A 1 412 ? 23.877 11.166 5.021 1.00 42.41 412 HIS A N 1
ATOM 3224 C CA . HIS A 1 412 ? 24.773 10.540 5.996 1.00 42.41 412 HIS A CA 1
ATOM 3225 C C . HIS A 1 412 ? 26.231 10.740 5.551 1.00 42.41 412 HIS A C 1
ATOM 3227 O O . HIS A 1 412 ? 26.980 9.783 5.385 1.00 42.41 412 HIS A O 1
ATOM 3233 N N . GLU A 1 413 ? 26.646 11.992 5.347 1.00 36.66 413 GLU A N 1
ATOM 3234 C CA . GLU A 1 413 ? 28.057 12.370 5.509 1.00 36.66 413 GLU A CA 1
ATOM 3235 C C . GLU A 1 413 ? 28.280 12.772 6.972 1.00 36.66 413 GLU A C 1
ATOM 3237 O O . GLU A 1 413 ? 28.407 13.946 7.300 1.00 36.66 413 GLU A O 1
ATOM 3242 N N . SER A 1 414 ? 28.257 11.796 7.882 1.00 35.59 414 SER A N 1
ATOM 3243 C CA . SER A 1 414 ? 28.805 11.972 9.234 1.00 35.59 414 SER A CA 1
ATOM 3244 C C . SER A 1 414 ? 29.034 10.632 9.940 1.00 35.59 414 SER A C 1
ATOM 3246 O O . SER A 1 414 ? 28.617 10.472 11.080 1.00 35.59 414 SER A O 1
ATOM 3248 N N . GLU A 1 415 ? 29.633 9.639 9.277 1.00 35.16 415 GLU A N 1
ATOM 3249 C CA . GLU A 1 415 ? 30.123 8.440 9.993 1.00 35.16 415 GLU A CA 1
ATOM 3250 C C . GLU A 1 415 ? 31.284 7.695 9.302 1.00 35.16 415 GLU A C 1
ATOM 3252 O O . GLU A 1 415 ? 31.652 6.604 9.714 1.00 35.16 415 GLU A O 1
ATOM 3257 N N . PHE A 1 416 ? 31.936 8.300 8.300 1.00 35.12 416 PHE A N 1
ATOM 3258 C CA . PHE A 1 416 ? 33.187 7.784 7.724 1.00 35.12 416 PHE A CA 1
ATOM 3259 C C . PHE A 1 416 ? 34.246 8.889 7.635 1.00 35.12 416 PHE A C 1
ATOM 3261 O O . PHE A 1 416 ? 34.636 9.313 6.553 1.00 35.12 416 PHE A O 1
ATOM 3268 N N . SER A 1 417 ? 34.701 9.379 8.788 1.00 35.12 417 SER A N 1
ATOM 3269 C CA . SER A 1 417 ? 35.960 10.127 8.892 1.00 35.12 417 SER A CA 1
ATOM 3270 C C . SER A 1 417 ? 36.439 10.180 10.346 1.00 35.12 417 SER A C 1
ATOM 3272 O O . SER A 1 417 ? 36.321 11.219 10.980 1.00 35.12 417 SER A O 1
ATOM 3274 N N . THR A 1 418 ? 36.928 9.061 10.880 1.00 35.44 418 THR A N 1
ATOM 3275 C CA . THR A 1 418 ? 37.995 9.000 11.902 1.00 35.44 418 THR A CA 1
ATOM 3276 C C . THR A 1 418 ? 38.270 7.535 12.211 1.00 35.44 418 THR A C 1
ATOM 3278 O O . THR A 1 418 ? 37.721 6.992 13.158 1.00 35.44 418 THR A O 1
ATOM 3281 N N . GLU A 1 419 ? 39.082 6.895 11.378 1.00 35.34 419 GLU A N 1
ATOM 3282 C CA . GLU A 1 419 ? 39.961 5.788 11.769 1.00 35.34 419 GLU A CA 1
ATOM 3283 C C . GLU A 1 419 ? 40.870 5.510 10.571 1.00 35.34 419 GLU A C 1
ATOM 3285 O O . GLU A 1 419 ? 40.586 4.651 9.750 1.00 35.34 419 GLU A O 1
ATOM 3290 N N . HIS A 1 420 ? 41.875 6.372 10.402 1.00 38.47 420 HIS A N 1
ATOM 3291 C CA . HIS A 1 420 ? 43.184 6.104 9.800 1.00 38.47 420 HIS A CA 1
ATOM 3292 C C . HIS A 1 420 ? 43.955 7.425 9.765 1.00 38.47 420 HIS A C 1
ATOM 3294 O O . HIS A 1 420 ? 43.930 8.141 8.768 1.00 38.47 420 HIS A O 1
ATOM 3300 N N . GLU A 1 421 ? 44.608 7.731 10.882 1.00 32.09 421 GLU A N 1
ATOM 3301 C CA . GLU A 1 421 ? 45.959 8.301 10.920 1.00 32.09 421 GLU A CA 1
ATOM 3302 C C . GLU A 1 421 ? 46.662 7.801 12.182 1.00 32.09 421 GLU A C 1
ATOM 3304 O O . GLU A 1 421 ? 46.054 7.911 13.274 1.00 32.09 421 GLU A O 1
#

pLDDT: mean 83.36, std 19.62, range [28.31, 98.81]

Foldseek 3Di:
DDDDDPDQCVVVLVVVDVVCALVNCVVCVVVQLVSLLVCLVVLLVVLCVPDPPPPPSVVLPPDPNNRVVSSVSSSVVSVVVSVVVLVVLVCVVVVVPDDDDDDDDPDDPALDLQDDDPDDAFEAEPVNLLVLLVLQLVVDDPQAAEEEAEPDQSVVSRVSSCVVNQHWYWYQDLSRLAIGGPWGDPVVPDTDDDDQEPGAYEYEYAEQRACPSVVSNVVSSVVRHVHYFYEYAEYAPSHPDDTPYYRYHHGPDYAYPVCRLVDLCVVQEEEECDLAQFDHQDPVQQPQDDSVLVCLQDTHGDDARDNDARAYYAYAAEPVCVVSNVVSCVVRVHHHDDYHYDPDPGPVRSVVDDSLLSVLVVQLVSLVPDDRVSDDREYEYQDPVSQQSSCVSNQAWYAHPNVSDIRHRDDPPPDPPDDDD